Protein AF-0000000069438643 (afdb_homodimer)

InterPro domains:
  IPR001647 DNA-binding HTH domain, TetR-type [PF00440] (17-58)
  IPR001647 DNA-binding HTH domain, TetR-type [PS50977] (11-71)
  IPR009057 Homedomain-like superfamily [SSF46689] (9-78)
  IPR036271 Tetracyclin repressor-like, C-terminal domain superfamily [SSF48498] (126-191)

Sequence (394 aa):
MKLVKTTGPRGEVPEPIVAAVAQTLVRSGIQRFSLSAAADEAGVSRGTIYNWFGGKKEAIDVAVGFIAGAFIELFAGAVSAKTTLTDQVGEAAVRISDHRAWSDRLDPTLHVSNVLELVLEECGDDLMRRSVEFWVPQVEAAKHRGEIGGDVDATEAAEWIMRTLMSIEVLPAISVDLTDPNRVRRYFSRFILRGLAMKLVKTTGPRGEVPEPIVAAVAQTLVRSGIQRFSLSAAADEAGVSRGTIYNWFGGKKEAIDVAVGFIAGAFIELFAGAVSAKTTLTDQVGEAAVRISDHRAWSDRLDPTLHVSNVLELVLEECGDDLMRRSVEFWVPQVEAAKHRGEIGGDVDATEAAEWIMRTLMSIEVLPAISVDLTDPNRVRRYFSRFILRGLA

Solvent-accessible surface area (backbone atoms only — not comparable to full-atom values): 20087 Å² total; per-residue (Å²): 130,62,66,39,79,49,89,15,77,63,38,43,35,52,45,67,52,44,48,23,37,28,50,38,35,62,73,51,32,79,91,65,45,48,62,58,61,22,11,58,66,51,70,48,51,49,69,54,49,38,48,37,28,63,39,64,68,50,42,48,53,52,16,41,50,50,53,46,50,53,54,53,50,60,28,47,61,52,25,67,74,42,85,48,55,57,52,18,49,15,41,27,39,32,44,42,31,48,49,44,53,50,36,49,64,73,32,68,78,47,42,47,69,48,50,54,44,46,34,48,68,74,39,24,61,58,48,49,49,56,50,25,61,62,33,25,62,54,44,48,51,24,38,74,70,60,75,33,34,84,84,60,52,42,61,54,50,18,41,53,52,47,49,53,48,52,32,59,64,73,45,75,67,84,78,57,58,64,87,38,54,68,55,33,21,52,53,52,25,46,36,54,42,32,23,41,80,130,64,67,39,82,48,89,14,78,63,38,41,34,53,45,68,51,45,50,23,36,30,51,38,35,64,72,50,33,79,88,65,45,48,61,58,58,22,11,58,66,50,71,49,50,49,70,53,49,38,48,37,28,62,41,66,68,50,44,49,54,51,17,42,51,50,53,47,51,51,55,50,50,61,28,48,61,54,24,67,74,39,83,50,56,58,52,19,50,15,42,27,40,32,43,43,32,49,50,43,53,50,35,50,63,74,32,67,77,49,44,46,69,46,48,56,44,47,33,49,68,75,39,24,60,58,47,50,49,55,51,25,60,61,33,24,61,54,44,48,52,24,40,74,70,59,76,34,34,86,84,59,52,40,62,53,49,16,41,52,51,46,50,52,50,52,32,60,62,72,45,76,68,84,80,55,57,65,87,38,54,68,56,34,21,54,53,52,24,46,37,54,41,32,24,40,80

Radius of gyration: 22.55 Å; Cα contacts (8 Å, |Δi|>4): 580; chains: 2; bounding box: 64×56×45 Å

Structure (mmCIF, N/CA/C/O backbone):
data_AF-0000000069438643-model_v1
#
loop_
_entity.id
_entity.type
_entity.pdbx_description
1 polymer 'TetR-family transcriptional regulator'
#
loop_
_atom_site.group_PDB
_atom_site.id
_atom_site.type_symbol
_atom_site.label_atom_id
_atom_site.label_alt_id
_atom_site.label_comp_id
_atom_site.label_asym_id
_atom_site.label_entity_id
_atom_site.label_seq_id
_atom_site.pdbx_PDB_ins_code
_atom_site.Cartn_x
_atom_site.Cartn_y
_atom_site.Cartn_z
_atom_site.occupancy
_atom_site.B_iso_or_equiv
_atom_site.auth_seq_id
_atom_site.auth_comp_id
_atom_site.auth_asym_id
_atom_site.auth_atom_id
_atom_site.pdbx_PDB_model_num
ATOM 1 N N . MET A 1 1 ? 35.875 0.781 -4.148 1 68.38 1 MET A N 1
ATOM 2 C CA . MET A 1 1 ? 34.656 1.387 -3.609 1 68.38 1 MET A CA 1
ATOM 3 C C . MET A 1 1 ? 33.562 1.443 -4.668 1 68.38 1 MET A C 1
ATOM 5 O O . MET A 1 1 ? 33.812 1.78 -5.824 1 68.38 1 MET A O 1
ATOM 9 N N . LYS A 1 2 ? 32.469 0.982 -4.359 1 85.62 2 LYS A N 1
ATOM 10 C CA . LYS A 1 2 ? 31.375 0.982 -5.332 1 85.62 2 LYS A CA 1
ATOM 11 C C . LYS A 1 2 ? 30.875 2.398 -5.586 1 85.62 2 LYS A C 1
ATOM 13 O O . LYS A 1 2 ? 30.719 3.186 -4.652 1 85.62 2 LYS A O 1
ATOM 18 N N . LEU A 1 3 ? 30.922 2.822 -6.812 1 90.69 3 LEU A N 1
ATOM 19 C CA . LEU A 1 3 ? 30.438 4.141 -7.211 1 90.69 3 LEU A CA 1
ATOM 20 C C . LEU A 1 3 ? 29.031 4.055 -7.758 1 90.69 3 LEU A C 1
ATOM 22 O O . LEU A 1 3 ? 28.656 3.064 -8.398 1 90.69 3 LEU A O 1
ATOM 26 N N . VAL A 1 4 ? 28.266 5.137 -7.5 1 92.75 4 VAL A N 1
ATOM 27 C CA . VAL A 1 4 ? 26.891 5.234 -7.965 1 92.75 4 VAL A CA 1
ATOM 28 C C . VAL A 1 4 ? 26.766 6.359 -8.992 1 92.75 4 VAL A C 1
ATOM 30 O O . VAL A 1 4 ? 27.219 7.484 -8.742 1 92.75 4 VAL A O 1
ATOM 33 N N . LYS A 1 5 ? 26.297 6.039 -10.109 1 90 5 LYS A N 1
ATOM 34 C CA . LYS A 1 5 ? 26.125 7.059 -11.133 1 90 5 LYS A CA 1
ATOM 35 C C . LYS A 1 5 ? 25.094 8.102 -10.703 1 90 5 LYS A C 1
ATOM 37 O O . LYS A 1 5 ? 24.062 7.762 -10.133 1 90 5 LYS A O 1
ATOM 42 N N . THR A 1 6 ? 25.359 9.336 -10.93 1 90.25 6 THR A N 1
ATOM 43 C CA . THR A 1 6 ? 24.453 10.438 -10.617 1 90.25 6 THR A CA 1
ATOM 44 C C . THR A 1 6 ? 24.531 11.523 -11.688 1 90.25 6 THR A C 1
ATOM 46 O O . THR A 1 6 ? 25.328 11.422 -12.625 1 90.25 6 THR A O 1
ATOM 49 N N . THR A 1 7 ? 23.734 12.484 -11.617 1 87.44 7 THR A N 1
ATOM 50 C CA . THR A 1 7 ? 23.75 13.609 -12.547 1 87.44 7 THR A CA 1
ATOM 51 C C . THR A 1 7 ? 24.484 14.805 -11.953 1 87.44 7 THR A C 1
ATOM 53 O O . THR A 1 7 ? 24.391 15.914 -12.469 1 87.44 7 THR A O 1
ATOM 56 N N . GLY A 1 8 ? 25.094 14.586 -10.898 1 87.75 8 GLY A N 1
ATOM 57 C CA . GLY A 1 8 ? 25.844 15.664 -10.273 1 87.75 8 GLY A CA 1
ATOM 58 C C . GLY A 1 8 ? 27.094 16.031 -11.039 1 87.75 8 GLY A C 1
ATOM 59 O O . GLY A 1 8 ? 27.391 15.445 -12.086 1 87.75 8 GLY A O 1
ATOM 60 N N . PRO A 1 9 ? 27.812 17.031 -10.5 1 90.81 9 PRO A N 1
ATOM 61 C CA . PRO A 1 9 ? 28.984 17.578 -11.195 1 90.81 9 PRO A CA 1
ATOM 62 C C . PRO A 1 9 ? 30.031 16.516 -11.516 1 90.81 9 PRO A C 1
ATOM 64 O O . PRO A 1 9 ? 30.688 16.578 -12.562 1 90.81 9 PRO A O 1
ATOM 67 N N . ARG A 1 10 ? 30.172 15.477 -10.727 1 90.88 10 ARG A N 1
ATOM 68 C CA . ARG A 1 10 ? 31.188 14.453 -10.898 1 90.88 10 ARG A CA 1
ATOM 69 C C . ARG A 1 10 ? 30.656 13.258 -11.68 1 90.88 10 ARG A C 1
ATOM 71 O O . ARG A 1 10 ? 31.422 12.391 -12.102 1 90.88 10 ARG A O 1
ATOM 78 N N . GLY A 1 11 ? 29.469 13.156 -11.75 1 92.19 11 GLY A N 1
ATOM 79 C CA . GLY A 1 11 ? 28.828 12.094 -12.508 1 92.19 11 GLY A CA 1
ATOM 80 C C . GLY A 1 11 ? 28.734 10.789 -11.742 1 92.19 11 GLY A C 1
ATOM 81 O O . GLY A 1 11 ? 28.094 9.836 -12.195 1 92.19 11 GLY A O 1
ATOM 82 N N . GLU A 1 12 ? 29.516 10.719 -10.703 1 94.31 12 GLU A N 1
ATOM 83 C CA . GLU A 1 12 ? 29.5 9.539 -9.836 1 94.31 12 GLU A CA 1
ATOM 84 C C . GLU A 1 12 ? 29.781 9.914 -8.383 1 94.31 12 GLU A C 1
ATOM 86 O O . GLU A 1 12 ? 30.438 10.93 -8.117 1 94.31 12 GLU A O 1
ATOM 91 N N . VAL A 1 13 ? 29.219 9.078 -7.523 1 95.31 13 VAL A N 1
ATOM 92 C CA . VAL A 1 13 ? 29.359 9.32 -6.09 1 95.31 13 VAL A CA 1
ATOM 93 C C . VAL A 1 13 ? 29.688 8.016 -5.375 1 95.31 13 VAL A C 1
ATOM 95 O O . VAL A 1 13 ? 29.125 6.965 -5.699 1 95.31 13 VAL A O 1
ATOM 98 N N . PRO A 1 14 ? 30.656 8.133 -4.422 1 95.12 14 PRO A N 1
ATOM 99 C CA . PRO A 1 14 ? 30.922 6.922 -3.65 1 95.12 14 PRO A CA 1
ATOM 100 C C . PRO A 1 14 ? 29.703 6.418 -2.885 1 95.12 14 PRO A C 1
ATOM 102 O O . PRO A 1 14 ? 28.953 7.215 -2.314 1 95.12 14 PRO A O 1
ATOM 105 N N . GLU A 1 15 ? 29.531 5.105 -2.822 1 94.5 15 GLU A N 1
ATOM 106 C CA . GLU A 1 15 ? 28.359 4.473 -2.215 1 94.5 15 GLU A CA 1
ATOM 107 C C . GLU A 1 15 ? 28.203 4.875 -0.751 1 94.5 15 GLU A C 1
ATOM 109 O O . GLU A 1 15 ? 27.094 5.137 -0.283 1 94.5 15 GLU A O 1
ATOM 114 N N . PRO A 1 16 ? 29.312 5.035 0.043 1 94 16 PRO A N 1
ATOM 115 C CA . PRO A 1 16 ? 29.141 5.434 1.442 1 94 16 PRO A CA 1
ATOM 116 C C . PRO A 1 16 ? 28.531 6.824 1.587 1 94 16 PRO A C 1
ATOM 118 O O . PRO A 1 16 ? 27.812 7.09 2.553 1 94 16 PRO A O 1
ATOM 121 N N . ILE A 1 17 ? 28.812 7.66 0.679 1 96.06 17 ILE A N 1
ATOM 122 C CA . ILE A 1 17 ? 28.234 9 0.706 1 96.06 17 ILE A CA 1
ATOM 123 C C . ILE A 1 17 ? 26.75 8.93 0.402 1 96.06 17 ILE A C 1
ATOM 125 O O . ILE A 1 17 ? 25.938 9.57 1.072 1 96.06 17 ILE A O 1
ATOM 129 N N . VAL A 1 18 ? 26.422 8.125 -0.592 1 95.94 18 VAL A N 1
ATOM 130 C CA . VAL A 1 18 ? 25.016 7.918 -0.932 1 95.94 18 VAL A CA 1
ATOM 131 C C . VAL A 1 18 ? 24.281 7.336 0.269 1 95.94 18 VAL A C 1
ATOM 133 O O . VAL A 1 18 ? 23.156 7.766 0.585 1 95.94 18 VAL A O 1
ATOM 136 N N . ALA A 1 19 ? 24.922 6.422 0.929 1 94.12 19 ALA A N 1
ATOM 137 C CA . ALA A 1 19 ? 24.328 5.777 2.098 1 94.12 19 ALA A CA 1
ATOM 138 C C . ALA A 1 19 ? 24.062 6.789 3.209 1 94.12 19 ALA A C 1
ATOM 140 O O . ALA A 1 19 ? 23.016 6.75 3.857 1 94.12 19 ALA A O 1
ATOM 141 N N . ALA A 1 20 ? 24.953 7.66 3.426 1 94.44 20 ALA A N 1
ATOM 142 C CA . ALA A 1 20 ? 24.797 8.695 4.445 1 94.44 20 ALA A CA 1
ATOM 143 C C . ALA A 1 20 ? 23.625 9.625 4.102 1 94.44 20 ALA A C 1
ATOM 145 O O . ALA A 1 20 ? 22.859 10.008 4.98 1 94.44 20 ALA A O 1
ATOM 146 N N . VAL A 1 21 ? 23.578 10 2.838 1 94.94 21 VAL A N 1
ATOM 147 C CA . VAL A 1 21 ? 22.5 10.852 2.371 1 94.94 21 VAL A CA 1
ATOM 148 C C . VAL A 1 21 ? 21.156 10.125 2.551 1 94.94 21 VAL A C 1
ATOM 150 O O . VAL A 1 21 ? 20.188 10.711 3.039 1 94.94 21 VAL A O 1
ATOM 153 N N . ALA A 1 22 ? 21.125 8.867 2.227 1 90.81 22 ALA A N 1
ATOM 154 C CA . ALA A 1 22 ? 19.938 8.055 2.373 1 90.81 22 ALA A CA 1
ATOM 155 C C . ALA A 1 22 ? 19.516 7.949 3.836 1 90.81 22 ALA A C 1
ATOM 157 O O . ALA A 1 22 ? 18.328 8.07 4.16 1 90.81 22 ALA A O 1
ATOM 158 N N . GLN A 1 23 ? 20.484 7.77 4.668 1 88.81 23 GLN A N 1
ATOM 159 C CA . GLN A 1 23 ? 20.219 7.668 6.098 1 88.81 23 GLN A CA 1
ATOM 160 C C . GLN A 1 23 ? 19.625 8.969 6.641 1 88.81 23 GLN A C 1
ATOM 162 O O . GLN A 1 23 ? 18.688 8.945 7.445 1 88.81 23 GLN A O 1
ATOM 167 N N . THR A 1 24 ? 20.203 10.016 6.199 1 90.62 24 THR A N 1
ATOM 168 C CA . THR A 1 24 ? 19.703 11.32 6.605 1 90.62 24 THR A CA 1
ATOM 169 C C . THR A 1 24 ? 18.266 11.516 6.137 1 90.62 24 THR A C 1
ATOM 171 O O . THR A 1 24 ? 17.422 12.016 6.887 1 90.62 24 THR A O 1
ATOM 174 N N . LEU A 1 25 ? 18.047 11.172 4.887 1 88.25 25 LEU A N 1
ATOM 175 C CA . LEU A 1 25 ? 16.719 11.305 4.293 1 88.25 25 LEU A CA 1
ATOM 176 C C . LEU A 1 25 ? 15.703 10.477 5.059 1 88.25 25 LEU A C 1
ATOM 178 O O . LEU A 1 25 ? 14.594 10.945 5.336 1 88.25 25 LEU A O 1
ATOM 182 N N . VAL A 1 26 ? 16.031 9.281 5.418 1 81.31 26 VAL A N 1
ATOM 183 C CA . VAL A 1 26 ? 15.141 8.375 6.148 1 81.31 26 VAL A CA 1
ATOM 184 C C . VAL A 1 26 ? 14.82 8.961 7.52 1 81.31 26 VAL A C 1
ATOM 186 O O . VAL A 1 26 ? 13.688 8.875 7.992 1 81.31 26 VAL A O 1
ATOM 189 N N . ARG A 1 27 ? 15.75 9.594 8.086 1 81.19 27 ARG A N 1
ATOM 190 C CA . ARG A 1 27 ? 15.594 10.133 9.43 1 81.19 27 ARG A CA 1
ATOM 191 C C . ARG A 1 27 ? 14.773 11.422 9.414 1 81.19 27 ARG A C 1
ATOM 193 O O . ARG A 1 27 ? 13.891 11.609 10.258 1 81.19 27 ARG A O 1
ATOM 200 N N . SER A 1 28 ? 15.07 12.234 8.43 1 80.88 28 SER A N 1
ATOM 201 C CA . SER A 1 28 ? 14.5 13.578 8.484 1 80.88 28 SER A CA 1
ATOM 202 C C . SER A 1 28 ? 13.242 13.68 7.625 1 80.88 28 SER A C 1
ATOM 204 O O . SER A 1 28 ? 12.414 14.562 7.828 1 80.88 28 SER A O 1
ATOM 206 N N . GLY A 1 29 ? 13.18 12.805 6.617 1 77.31 29 GLY A N 1
ATOM 207 C CA . GLY A 1 29 ? 12.172 13.008 5.586 1 77.31 29 GLY A CA 1
ATOM 208 C C . GLY A 1 29 ? 12.57 14.039 4.551 1 77.31 29 GLY A C 1
ATOM 209 O O . GLY A 1 29 ? 13.594 14.711 4.703 1 77.31 29 GLY A O 1
ATOM 210 N N . ILE A 1 30 ? 11.711 14.25 3.535 1 79.38 30 ILE A N 1
ATOM 211 C CA . ILE A 1 30 ? 12.039 15.102 2.393 1 79.38 30 ILE A CA 1
ATOM 212 C C . ILE A 1 30 ? 11.977 16.562 2.805 1 79.38 30 ILE A C 1
ATOM 214 O O . ILE A 1 30 ? 12.844 17.359 2.428 1 79.38 30 ILE A O 1
ATOM 218 N N . GLN A 1 31 ? 10.977 16.922 3.586 1 75.19 31 GLN A N 1
ATOM 219 C CA . GLN A 1 31 ? 10.742 18.328 3.92 1 75.19 31 GLN A CA 1
ATOM 220 C C . GLN A 1 31 ? 11.867 18.875 4.785 1 75.19 31 GLN A C 1
ATOM 222 O O . GLN A 1 31 ? 12.273 20.031 4.609 1 75.19 31 GLN A O 1
ATOM 227 N N . ARG A 1 32 ? 12.43 18.094 5.645 1 85.06 32 ARG A N 1
ATOM 228 C CA . ARG A 1 32 ? 13.43 18.578 6.59 1 85.06 32 ARG A CA 1
ATOM 229 C C . ARG A 1 32 ? 14.836 18.172 6.156 1 85.06 32 ARG A C 1
ATOM 231 O O . ARG A 1 32 ? 15.82 18.5 6.828 1 85.06 32 ARG A O 1
ATOM 238 N N . PHE A 1 33 ? 14.859 17.484 5.066 1 90.19 33 PHE A N 1
ATOM 239 C CA . PHE A 1 33 ? 16.156 17.078 4.543 1 90.19 33 PHE A CA 1
ATOM 240 C C . PHE A 1 33 ? 17 18.297 4.184 1 90.19 33 PHE A C 1
ATOM 242 O O . PHE A 1 33 ? 16.5 19.266 3.629 1 90.19 33 PHE A O 1
ATOM 249 N N . SER A 1 34 ? 18.297 18.234 4.523 1 94.75 34 SER A N 1
ATOM 250 C CA . SER A 1 34 ? 19.219 19.281 4.113 1 94.75 34 SER A CA 1
ATOM 251 C C . SER A 1 34 ? 20.578 18.703 3.732 1 94.75 34 SER A C 1
ATOM 253 O O . SER A 1 34 ? 21.016 17.703 4.289 1 94.75 34 SER A O 1
ATOM 255 N N . LEU A 1 35 ? 21.188 19.391 2.857 1 95.12 35 LEU A N 1
ATOM 256 C CA . LEU A 1 35 ? 22.531 19 2.432 1 95.12 35 LEU A CA 1
ATOM 257 C C . LEU A 1 35 ? 23.531 19.109 3.58 1 95.12 35 LEU A C 1
ATOM 259 O O . LEU A 1 35 ? 24.453 18.312 3.684 1 95.12 35 LEU A O 1
ATOM 263 N N . SER A 1 36 ? 23.297 20.062 4.43 1 96.56 36 SER A N 1
ATOM 264 C CA . SER A 1 36 ? 24.172 20.25 5.574 1 96.56 36 SER A CA 1
ATOM 265 C C . SER A 1 36 ? 24.109 19.062 6.523 1 96.56 36 SER A C 1
ATOM 267 O O . SER A 1 36 ? 25.141 18.562 6.98 1 96.56 36 SER A O 1
ATOM 269 N N . ALA A 1 37 ? 22.938 18.609 6.801 1 96 37 ALA A N 1
ATOM 270 C CA . ALA A 1 37 ? 22.766 17.453 7.668 1 96 37 ALA A CA 1
ATOM 271 C C . ALA A 1 37 ? 23.375 16.203 7.039 1 96 37 ALA A C 1
ATOM 273 O O . ALA A 1 37 ? 23.984 15.375 7.734 1 96 37 ALA A O 1
ATOM 274 N N . ALA A 1 38 ? 23.156 16.031 5.789 1 96.56 38 ALA A N 1
ATOM 275 C CA . ALA A 1 38 ? 23.734 14.898 5.07 1 96.56 38 ALA A CA 1
ATOM 276 C C . ALA A 1 38 ? 25.266 14.953 5.113 1 96.56 38 ALA A C 1
ATOM 278 O O . ALA A 1 38 ? 25.922 13.914 5.258 1 96.56 38 ALA A O 1
ATOM 279 N N . ALA A 1 39 ? 25.844 16.125 4.949 1 97.12 39 ALA A N 1
ATOM 280 C CA . ALA A 1 39 ? 27.281 16.312 5.023 1 97.12 39 ALA A CA 1
ATOM 281 C C . ALA A 1 39 ? 27.828 15.8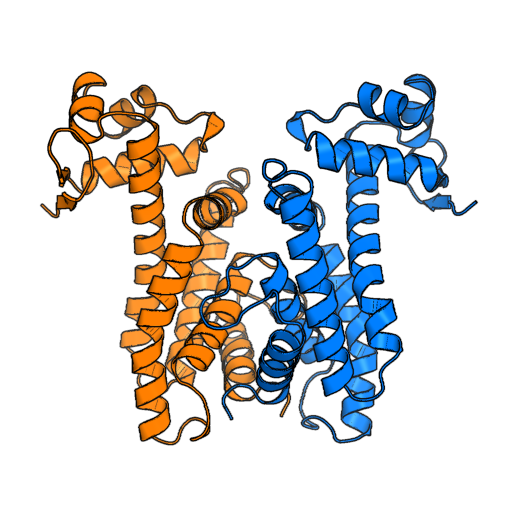98 6.391 1 97.12 39 ALA A C 1
ATOM 283 O O . ALA A 1 39 ? 28.828 15.18 6.484 1 97.12 39 ALA A O 1
ATOM 284 N N . ASP A 1 40 ? 27.109 16.312 7.398 1 97.19 40 ASP A N 1
ATOM 285 C CA . ASP A 1 40 ? 27.484 15.945 8.758 1 97.19 40 ASP A CA 1
ATOM 286 C C . ASP A 1 40 ? 27.484 14.43 8.945 1 97.19 40 ASP A C 1
ATOM 288 O O . ASP A 1 40 ? 28.422 13.867 9.508 1 97.19 40 ASP A O 1
ATOM 292 N N . GLU A 1 41 ? 26.484 13.781 8.453 1 95.62 41 GLU A N 1
ATOM 293 C CA . GLU A 1 41 ? 26.344 12.336 8.539 1 95.62 41 GLU A CA 1
ATOM 294 C C . GLU A 1 41 ? 27.484 11.633 7.805 1 95.62 41 GLU A C 1
ATOM 296 O O . GLU A 1 41 ? 27.984 10.594 8.258 1 95.62 41 GLU A O 1
ATOM 301 N N . ALA A 1 42 ? 27.875 12.211 6.719 1 96.12 42 ALA A N 1
ATOM 302 C CA . ALA A 1 42 ? 28.906 11.609 5.875 1 96.12 42 ALA A CA 1
ATOM 303 C C . ALA A 1 42 ? 30.297 11.969 6.375 1 96.12 42 ALA A C 1
ATOM 305 O O . ALA A 1 42 ? 31.297 11.406 5.914 1 96.12 42 ALA A O 1
ATOM 306 N N . GLY A 1 43 ? 30.359 12.953 7.234 1 97.06 43 GLY A N 1
ATOM 307 C CA . GLY A 1 43 ? 31.656 13.391 7.742 1 97.06 43 GLY A CA 1
ATOM 308 C C . GLY A 1 43 ? 32.438 14.211 6.738 1 97.06 43 GLY A C 1
ATOM 309 O O . GLY A 1 43 ? 33.656 14.094 6.656 1 97.06 43 GLY A O 1
ATOM 310 N N . VAL A 1 44 ? 31.781 14.906 5.93 1 96.69 44 VAL A N 1
ATOM 311 C CA . VAL A 1 44 ? 32.406 15.766 4.938 1 96.69 44 VAL A CA 1
ATOM 312 C C . VAL A 1 44 ? 31.828 17.172 5.023 1 96.69 44 VAL A C 1
ATOM 314 O O . VAL A 1 44 ? 30.906 17.422 5.805 1 96.69 44 VAL A O 1
ATOM 317 N N . SER A 1 45 ? 32.406 18.062 4.25 1 95.75 45 SER A N 1
ATOM 318 C CA . SER A 1 45 ? 31.891 19.422 4.246 1 95.75 45 SER A CA 1
ATOM 319 C C . SER A 1 45 ? 30.656 19.547 3.373 1 95.75 45 SER A C 1
ATOM 321 O O . SER A 1 45 ? 30.422 18.719 2.494 1 95.75 45 SER A O 1
ATOM 323 N N . ARG A 1 46 ? 29.859 20.531 3.607 1 94.62 46 ARG A N 1
ATOM 324 C CA . ARG A 1 46 ? 28.703 20.844 2.768 1 94.62 46 ARG A CA 1
ATOM 325 C C . ARG A 1 46 ? 29.125 21.062 1.318 1 94.62 46 ARG A C 1
ATOM 327 O O . ARG A 1 46 ? 28.438 20.625 0.393 1 94.62 46 ARG A O 1
ATOM 334 N N . GLY A 1 47 ? 30.25 21.734 1.132 1 94.62 47 GLY A N 1
ATOM 335 C CA . GLY A 1 47 ? 30.781 21.938 -0.208 1 94.62 47 GLY A CA 1
ATOM 336 C C . GLY A 1 47 ? 31.078 20.641 -0.93 1 94.62 47 GLY A C 1
ATOM 337 O O . GLY A 1 47 ? 30.812 20.5 -2.125 1 94.62 47 GLY A O 1
ATOM 338 N N . THR A 1 48 ? 31.531 19.688 -0.242 1 94.5 48 THR A N 1
ATOM 339 C CA . THR A 1 48 ? 31.844 18.375 -0.798 1 94.5 48 THR A CA 1
ATOM 340 C C . THR A 1 48 ? 30.578 17.672 -1.27 1 94.5 48 THR A C 1
ATOM 342 O O . THR A 1 48 ? 30.547 17.141 -2.381 1 94.5 48 THR A O 1
ATOM 345 N N . ILE A 1 49 ? 29.562 17.641 -0.465 1 94.94 49 ILE A N 1
ATOM 346 C CA . ILE A 1 49 ? 28.297 17 -0.818 1 94.94 49 ILE A CA 1
ATOM 347 C C . ILE A 1 49 ? 27.703 17.672 -2.049 1 94.94 49 ILE A C 1
ATOM 349 O O . ILE A 1 49 ? 27.203 17 -2.955 1 94.94 49 ILE A O 1
ATOM 353 N N . TYR A 1 50 ? 27.812 18.984 -2.068 1 92.56 50 TYR A N 1
ATOM 354 C CA . TYR A 1 50 ? 27.297 19.734 -3.211 1 92.56 50 TYR A CA 1
ATOM 355 C C . TYR A 1 50 ? 28.031 19.359 -4.484 1 92.56 50 TYR A C 1
ATOM 357 O O . TYR A 1 50 ? 27.438 19.234 -5.551 1 92.56 50 TYR A O 1
ATOM 365 N N . ASN A 1 51 ? 29.297 19.172 -4.34 1 94.31 51 ASN A N 1
ATOM 366 C CA . ASN A 1 51 ? 30.109 18.812 -5.496 1 94.31 51 ASN A CA 1
ATOM 367 C C . ASN A 1 51 ? 29.719 17.438 -6.035 1 94.31 51 ASN A C 1
ATOM 369 O O . ASN A 1 51 ? 29.828 17.172 -7.238 1 94.31 51 ASN A O 1
ATOM 373 N N . TRP A 1 52 ? 29.25 16.594 -5.176 1 94.94 52 TRP A N 1
ATOM 374 C CA . TRP A 1 52 ? 28.891 15.25 -5.586 1 94.94 52 TRP A CA 1
ATOM 375 C C . TRP A 1 52 ? 27.5 15.227 -6.199 1 94.94 52 TRP A C 1
ATOM 377 O O . TRP A 1 52 ? 27.266 14.562 -7.215 1 94.94 52 TRP A O 1
ATOM 387 N N . PHE A 1 53 ? 26.594 15.969 -5.664 1 96.62 53 PHE A N 1
ATOM 388 C CA . PHE A 1 53 ? 25.188 15.781 -6.047 1 96.62 53 PHE A CA 1
ATOM 389 C C . PHE A 1 53 ? 24.688 16.984 -6.824 1 96.62 53 PHE A C 1
ATOM 391 O O . PHE A 1 53 ? 23.672 16.906 -7.531 1 96.62 53 PHE A O 1
ATOM 398 N N . GLY A 1 54 ? 25.328 18.141 -6.695 1 94.19 54 GLY A N 1
ATOM 399 C CA . GLY A 1 54 ? 24.953 19.344 -7.426 1 94.19 54 GLY A CA 1
ATOM 400 C C . GLY A 1 54 ? 23.75 20.047 -6.82 1 94.19 54 GLY A C 1
ATOM 401 O O . GLY A 1 54 ? 23.344 21.109 -7.293 1 94.19 54 GLY A O 1
ATOM 402 N N . GLY A 1 55 ? 23.031 19.375 -5.797 1 94.81 55 GLY A N 1
ATOM 403 C CA . GLY A 1 55 ? 21.875 20.016 -5.18 1 94.81 55 GLY A CA 1
ATOM 404 C C . GLY A 1 55 ? 21 19.031 -4.426 1 94.81 55 GLY A C 1
ATOM 405 O O . GLY A 1 55 ? 21.203 17.828 -4.477 1 94.81 55 GLY A O 1
ATOM 406 N N . LYS A 1 56 ? 20.047 19.609 -3.729 1 93.88 56 LYS A N 1
ATOM 407 C CA . LYS A 1 56 ? 19.156 18.844 -2.857 1 93.88 56 LYS A CA 1
ATOM 408 C C . LYS A 1 56 ? 18.328 17.844 -3.658 1 93.88 56 LYS A C 1
ATOM 410 O O . LYS A 1 56 ? 18.203 16.688 -3.27 1 93.88 56 LYS A O 1
ATOM 415 N N . LYS A 1 57 ? 17.797 18.297 -4.758 1 92.19 57 LYS A N 1
ATOM 416 C CA . LYS A 1 57 ? 16.922 17.438 -5.547 1 92.19 57 LYS A CA 1
ATOM 417 C C . LYS A 1 57 ? 17.641 16.188 -6.023 1 92.19 57 LYS A C 1
ATOM 419 O O . LYS A 1 57 ? 17.141 15.078 -5.863 1 92.19 57 LYS A O 1
ATOM 424 N N . GLU A 1 58 ? 18.75 16.359 -6.559 1 93.75 58 GLU A N 1
ATOM 425 C CA . GLU A 1 58 ? 19.531 15.227 -7.047 1 93.75 58 GLU A CA 1
ATOM 426 C C . GLU A 1 58 ? 19.953 14.312 -5.902 1 93.75 58 GLU A C 1
ATOM 428 O O . GLU A 1 58 ? 19.953 13.086 -6.039 1 93.75 58 GLU A O 1
ATOM 433 N N . ALA A 1 59 ? 20.344 14.938 -4.805 1 95.5 59 ALA A N 1
ATOM 434 C CA . ALA A 1 59 ? 20.734 14.141 -3.641 1 95.5 59 ALA A CA 1
ATOM 435 C C . ALA A 1 59 ? 19.578 13.25 -3.178 1 95.5 59 ALA A C 1
ATOM 437 O O . ALA A 1 59 ? 19.781 12.062 -2.904 1 95.5 59 ALA A O 1
ATOM 438 N N . ILE A 1 60 ? 18.422 13.773 -3.189 1 91.81 60 ILE A N 1
ATOM 439 C CA . ILE A 1 60 ? 17.25 13.039 -2.76 1 91.81 60 ILE A CA 1
ATOM 440 C C . ILE A 1 60 ? 16.938 11.93 -3.764 1 91.81 60 ILE A C 1
ATOM 442 O O . ILE A 1 60 ? 16.688 10.789 -3.377 1 91.81 60 ILE A O 1
ATOM 446 N N . ASP A 1 61 ? 17 12.234 -5 1 90.62 61 ASP A N 1
ATOM 447 C CA . ASP A 1 61 ? 16.719 11.258 -6.043 1 90.62 61 ASP A CA 1
ATOM 448 C C . ASP A 1 61 ? 17.656 10.062 -5.953 1 90.62 61 ASP A C 1
ATOM 450 O O . ASP A 1 61 ? 17.219 8.914 -6 1 90.62 61 ASP A O 1
ATOM 454 N N . VAL A 1 62 ? 18.828 10.359 -5.77 1 93.19 62 VAL A N 1
ATOM 455 C CA . VAL A 1 62 ? 19.828 9.312 -5.691 1 93.19 62 VAL A CA 1
ATOM 456 C C . VAL A 1 62 ? 19.641 8.492 -4.418 1 93.19 62 VAL A C 1
ATOM 458 O O . VAL A 1 62 ? 19.75 7.262 -4.441 1 93.19 62 VAL A O 1
ATOM 461 N N . ALA A 1 63 ? 19.359 9.148 -3.35 1 92.5 63 ALA A N 1
ATOM 462 C CA . ALA A 1 63 ? 19.141 8.469 -2.076 1 92.5 63 ALA A CA 1
ATOM 463 C C . ALA A 1 63 ? 17.938 7.547 -2.146 1 92.5 63 ALA A C 1
ATOM 465 O O . ALA A 1 63 ? 17.984 6.41 -1.672 1 92.5 63 ALA A O 1
ATOM 466 N N . VAL A 1 64 ? 16.938 7.992 -2.742 1 90.12 64 VAL A N 1
ATOM 467 C CA . VAL A 1 64 ? 15.719 7.195 -2.867 1 90.12 64 VAL A CA 1
ATOM 468 C C . VAL A 1 64 ? 16 5.961 -3.721 1 90.12 64 VAL A C 1
ATOM 470 O O . VAL A 1 64 ? 15.555 4.859 -3.389 1 90.12 64 VAL A O 1
ATOM 473 N N . GLY A 1 65 ? 16.672 6.164 -4.766 1 89.25 65 GLY A N 1
ATOM 474 C CA . GLY A 1 65 ? 17.078 5.035 -5.586 1 89.25 65 GLY A CA 1
ATOM 475 C C . GLY A 1 65 ? 17.906 4.016 -4.832 1 89.25 65 GLY A C 1
ATOM 476 O O . GLY A 1 65 ? 17.719 2.809 -4.996 1 89.25 65 GLY A O 1
ATOM 477 N N . PHE A 1 66 ? 18.781 4.539 -4.047 1 89.44 66 PHE A N 1
ATOM 478 C CA . PHE A 1 66 ? 19.625 3.682 -3.221 1 89.44 66 PHE A CA 1
ATOM 479 C C . PHE A 1 66 ? 18.781 2.877 -2.238 1 89.44 66 PHE A C 1
ATOM 481 O O . PHE A 1 66 ? 18.984 1.674 -2.072 1 89.44 66 PHE A O 1
ATOM 488 N N . ILE A 1 67 ? 17.844 3.488 -1.632 1 87.31 67 ILE A N 1
ATOM 489 C CA . ILE A 1 67 ? 16.969 2.836 -0.668 1 87.31 67 ILE A CA 1
ATOM 490 C C . ILE A 1 67 ? 16.141 1.769 -1.372 1 87.31 67 ILE A C 1
ATOM 492 O O . ILE A 1 67 ? 15.992 0.652 -0.868 1 87.31 67 ILE A O 1
ATOM 496 N N . ALA A 1 68 ? 15.641 2.1 -2.521 1 87.94 68 ALA A N 1
ATOM 497 C CA . ALA A 1 68 ? 14.867 1.151 -3.32 1 87.94 68 ALA A CA 1
ATOM 498 C C . ALA A 1 68 ? 15.703 -0.072 -3.68 1 87.94 68 ALA A C 1
ATOM 500 O O . ALA A 1 68 ? 15.234 -1.207 -3.58 1 87.94 68 ALA A O 1
ATOM 501 N N . GLY A 1 69 ? 16.891 0.206 -4.113 1 88.44 69 GLY A N 1
ATOM 502 C CA . GLY A 1 69 ? 17.797 -0.883 -4.453 1 88.44 69 GLY A CA 1
ATOM 503 C C . GLY A 1 69 ? 18.094 -1.794 -3.277 1 88.44 69 GLY A C 1
ATOM 504 O O . GLY A 1 69 ? 18.141 -3.018 -3.428 1 88.44 69 GLY A O 1
ATOM 505 N N . ALA A 1 70 ? 18.312 -1.193 -2.133 1 85.94 70 ALA A N 1
ATOM 506 C CA . ALA A 1 70 ? 18.578 -1.967 -0.922 1 85.94 70 ALA A CA 1
ATOM 507 C C . ALA A 1 70 ? 17.375 -2.84 -0.559 1 85.94 70 ALA A C 1
ATOM 509 O O . ALA A 1 70 ? 17.547 -3.969 -0.093 1 85.94 70 ALA A O 1
ATOM 510 N N . PHE A 1 71 ? 16.25 -2.393 -0.761 1 85.06 71 PHE A N 1
ATOM 511 C CA . PHE A 1 71 ? 15.023 -3.143 -0.513 1 85.06 71 PHE A CA 1
ATOM 512 C C . PHE A 1 71 ? 14.945 -4.363 -1.42 1 85.06 71 PHE A C 1
ATOM 514 O O . PHE A 1 71 ? 14.602 -5.461 -0.967 1 85.06 71 PHE A O 1
ATOM 521 N N . ILE A 1 72 ? 15.227 -4.145 -2.66 1 89.75 72 ILE A N 1
ATOM 522 C CA . ILE A 1 72 ? 15.172 -5.234 -3.629 1 89.75 72 ILE A CA 1
ATOM 523 C C . ILE A 1 72 ? 16.203 -6.293 -3.273 1 89.75 72 ILE A C 1
ATOM 525 O O . ILE A 1 72 ? 15.93 -7.492 -3.332 1 89.75 72 ILE A O 1
ATOM 529 N N . GLU A 1 73 ? 17.359 -5.863 -2.852 1 88.94 73 GLU A N 1
ATOM 530 C CA . GLU A 1 73 ? 18.422 -6.797 -2.498 1 88.94 73 GLU A CA 1
ATOM 531 C C . GLU A 1 73 ? 18.047 -7.633 -1.28 1 88.94 73 GLU A C 1
ATOM 533 O O . GLU A 1 73 ? 18.453 -8.789 -1.163 1 88.94 73 GLU A O 1
ATOM 538 N N . LEU A 1 74 ? 17.281 -7.062 -0.421 1 84.06 74 LEU A N 1
ATOM 539 C CA . LEU A 1 74 ? 16.844 -7.723 0.804 1 84.06 74 LEU A CA 1
ATOM 540 C C . LEU A 1 74 ? 16.188 -9.062 0.495 1 84.06 74 LEU A C 1
ATOM 542 O O . LEU A 1 74 ? 16.5 -10.07 1.136 1 84.06 74 LEU A O 1
ATOM 546 N N . PHE A 1 75 ? 15.305 -9.023 -0.56 1 88.56 75 PHE A N 1
ATOM 547 C CA . PHE A 1 75 ? 14.609 -10.289 -0.794 1 88.56 75 PHE A CA 1
ATOM 548 C C . PHE A 1 75 ? 15.25 -11.055 -1.946 1 88.56 75 PHE A C 1
ATOM 550 O O . PHE A 1 75 ? 15.07 -12.266 -2.07 1 88.56 75 PHE A O 1
ATOM 557 N N . ALA A 1 76 ? 16.031 -10.422 -2.787 1 92 76 ALA A N 1
ATOM 558 C CA . ALA A 1 76 ? 16.656 -11.094 -3.928 1 92 76 ALA A CA 1
ATOM 559 C C . ALA A 1 76 ? 17.594 -12.203 -3.469 1 92 76 ALA A C 1
ATOM 561 O O . ALA A 1 76 ? 17.609 -13.297 -4.043 1 92 76 ALA A O 1
ATOM 562 N N . GLY A 1 77 ? 18.359 -11.891 -2.465 1 90.25 77 GLY A N 1
ATOM 563 C CA . GLY A 1 77 ? 19.266 -12.898 -1.946 1 90.25 77 GLY A CA 1
ATOM 564 C C . GLY A 1 77 ? 18.562 -14.133 -1.418 1 90.25 77 GLY A C 1
ATOM 565 O O . GLY A 1 77 ? 18.984 -15.258 -1.686 1 90.25 77 GLY A O 1
ATOM 566 N N . ALA A 1 78 ? 17.5 -13.938 -0.718 1 90.38 78 ALA A N 1
ATOM 567 C CA . ALA A 1 78 ? 16.734 -15.031 -0.136 1 90.38 78 ALA A CA 1
ATOM 568 C C . ALA A 1 78 ? 16.031 -15.844 -1.221 1 90.38 78 ALA A C 1
ATOM 570 O O . ALA A 1 78 ? 15.938 -17.078 -1.126 1 90.38 78 ALA A O 1
ATOM 571 N N . VAL A 1 79 ? 15.555 -15.203 -2.238 1 94.69 79 VAL A N 1
ATOM 572 C CA . VAL A 1 79 ? 14.836 -15.836 -3.34 1 94.69 79 VAL A CA 1
ATOM 573 C C . VAL A 1 79 ? 15.789 -16.703 -4.148 1 94.69 79 VAL A C 1
ATOM 575 O O . VAL A 1 79 ? 15.453 -17.844 -4.504 1 94.69 79 VAL A O 1
ATOM 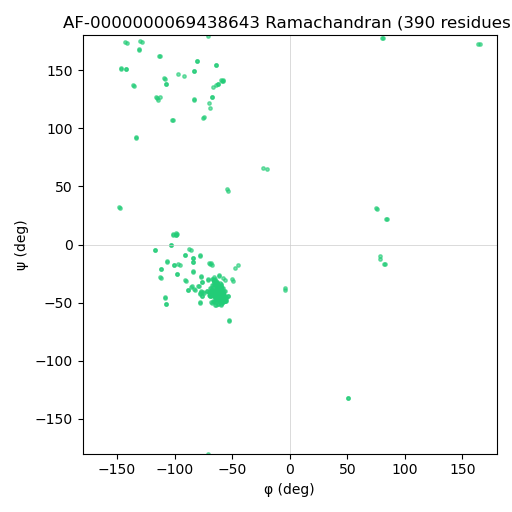578 N N . SER A 1 80 ? 16.953 -16.203 -4.34 1 91.94 80 SER A N 1
ATOM 579 C CA . SER A 1 80 ? 17.922 -16.875 -5.188 1 91.94 80 SER A CA 1
ATOM 580 C C . SER A 1 80 ? 18.406 -18.172 -4.547 1 91.94 80 SER A C 1
ATOM 582 O O . SER A 1 80 ? 18.906 -19.062 -5.234 1 91.94 80 SER A O 1
ATOM 584 N N . ALA A 1 81 ? 18.188 -18.344 -3.324 1 93.12 81 ALA A N 1
ATOM 585 C CA . ALA A 1 81 ? 18.656 -19.516 -2.598 1 93.12 81 ALA A CA 1
ATOM 586 C C . ALA A 1 81 ? 17.625 -20.656 -2.693 1 93.12 81 ALA A C 1
ATOM 588 O O . ALA A 1 81 ? 17.875 -21.75 -2.201 1 93.12 81 ALA A O 1
ATOM 589 N N . LYS A 1 82 ? 16.547 -20.406 -3.283 1 95.75 82 LYS A N 1
ATOM 590 C CA . LYS A 1 82 ? 15.484 -21.391 -3.393 1 95.75 82 LYS A CA 1
ATOM 591 C C . LYS A 1 82 ? 15.281 -21.828 -4.84 1 95.75 82 LYS A C 1
ATOM 593 O O . LYS A 1 82 ? 15.656 -21.109 -5.77 1 95.75 82 LYS A O 1
ATOM 598 N N . THR A 1 83 ? 14.625 -22.938 -4.988 1 93.69 83 THR A N 1
ATOM 599 C CA . THR A 1 83 ? 14.477 -23.5 -6.324 1 93.69 83 THR A CA 1
ATOM 600 C C . THR A 1 83 ? 13.047 -23.328 -6.828 1 93.69 83 THR A C 1
ATOM 602 O O . THR A 1 83 ? 12.828 -22.781 -7.914 1 93.69 83 THR A O 1
ATOM 605 N N . THR A 1 84 ? 12.094 -23.734 -6.02 1 96.62 84 THR A N 1
ATOM 606 C CA . THR A 1 84 ? 10.711 -23.672 -6.48 1 96.62 84 THR A CA 1
ATOM 607 C C . THR A 1 84 ? 10.125 -22.281 -6.289 1 96.62 84 THR A C 1
ATOM 609 O O . THR A 1 84 ? 10.508 -21.562 -5.363 1 96.62 84 THR A O 1
ATOM 612 N N . LEU A 1 85 ? 9.258 -21.953 -7.141 1 97.38 85 LEU A N 1
ATOM 613 C CA . LEU A 1 85 ? 8.625 -20.641 -7.043 1 97.38 85 LEU A CA 1
ATOM 614 C C . LEU A 1 85 ? 7.902 -20.484 -5.711 1 97.38 85 LEU A C 1
ATOM 616 O O . LEU A 1 85 ? 7.91 -19.391 -5.121 1 97.38 85 LEU A O 1
ATOM 620 N N . THR A 1 86 ? 7.281 -21.578 -5.258 1 96.88 86 THR A N 1
ATOM 621 C CA . THR A 1 86 ? 6.598 -21.562 -3.973 1 96.88 86 THR A CA 1
ATOM 622 C C . THR A 1 86 ? 7.559 -21.188 -2.85 1 96.88 86 THR A C 1
ATOM 624 O O . THR A 1 86 ? 7.254 -20.328 -2.023 1 96.88 86 THR A O 1
ATOM 627 N N . ASP A 1 87 ? 8.727 -21.734 -2.877 1 97.31 87 ASP A N 1
ATOM 628 C CA . ASP A 1 87 ? 9.727 -21.438 -1.854 1 97.31 87 ASP A CA 1
ATOM 629 C C . ASP A 1 87 ? 10.281 -20.031 -2.027 1 97.31 87 ASP A C 1
ATOM 631 O O . ASP A 1 87 ? 10.555 -19.328 -1.042 1 97.31 87 ASP A O 1
ATOM 635 N N . GLN A 1 88 ? 10.492 -19.641 -3.221 1 97.94 88 GLN A N 1
ATOM 636 C CA . GLN A 1 88 ? 11 -18.312 -3.516 1 97.94 88 GLN A CA 1
ATOM 637 C C . GLN A 1 88 ? 10.062 -17.234 -2.994 1 97.94 88 GLN A C 1
ATOM 639 O O . GLN A 1 88 ? 10.484 -16.312 -2.283 1 97.94 88 GLN A O 1
ATOM 644 N N . VAL A 1 89 ? 8.789 -17.344 -3.277 1 97.75 89 VAL A N 1
ATOM 645 C CA . VAL A 1 89 ? 7.801 -16.359 -2.857 1 97.75 89 VAL A CA 1
ATOM 646 C C . VAL A 1 89 ? 7.66 -16.375 -1.337 1 97.75 89 VAL A C 1
ATOM 648 O O . VAL A 1 89 ? 7.531 -15.328 -0.703 1 97.75 89 VAL A O 1
ATOM 651 N N . GLY A 1 90 ? 7.648 -17.562 -0.786 1 97.75 90 GLY A N 1
ATOM 652 C CA . GLY A 1 90 ? 7.57 -17.688 0.662 1 97.75 90 GLY A CA 1
ATOM 653 C C . GLY A 1 90 ? 8.719 -17 1.379 1 97.75 90 GLY A C 1
ATOM 654 O O . GLY A 1 90 ? 8.5 -16.266 2.354 1 97.75 90 GLY A O 1
ATOM 655 N N . GLU A 1 91 ? 9.906 -17.203 0.896 1 97.5 91 GLU A N 1
ATOM 656 C CA . GLU A 1 91 ? 11.078 -16.594 1.513 1 97.5 91 GLU A CA 1
ATOM 657 C C . GLU A 1 91 ? 11.062 -15.078 1.353 1 97.5 91 GLU A C 1
ATOM 659 O O . GLU A 1 91 ? 11.438 -14.344 2.273 1 97.5 91 GLU A O 1
ATOM 664 N N . ALA A 1 92 ? 10.711 -14.664 0.199 1 97.12 92 ALA A N 1
ATOM 665 C CA . ALA A 1 92 ? 10.594 -13.227 -0.022 1 97.12 92 ALA A CA 1
ATOM 666 C C . ALA A 1 92 ? 9.586 -12.602 0.941 1 97.12 92 ALA A C 1
ATOM 668 O O . ALA A 1 92 ? 9.828 -11.539 1.504 1 97.12 92 ALA A O 1
ATOM 669 N N . ALA A 1 93 ? 8.461 -13.273 1.152 1 97.31 93 ALA A N 1
ATOM 670 C CA . ALA A 1 93 ? 7.422 -12.781 2.059 1 97.31 93 ALA A CA 1
ATOM 671 C C . ALA A 1 93 ? 7.957 -12.656 3.482 1 97.31 93 ALA A C 1
ATOM 673 O O . ALA A 1 93 ? 7.699 -11.656 4.16 1 97.31 93 ALA A O 1
ATOM 674 N N . VAL A 1 94 ? 8.695 -13.578 3.912 1 96.81 94 VAL A N 1
ATOM 675 C CA . VAL A 1 94 ? 9.266 -13.562 5.254 1 96.81 94 VAL A CA 1
ATOM 676 C C . VAL A 1 94 ? 10.258 -12.406 5.383 1 96.81 94 VAL A C 1
ATOM 678 O O . VAL A 1 94 ? 10.234 -11.672 6.375 1 96.81 94 VAL A O 1
ATOM 681 N N . ARG A 1 95 ? 11.078 -12.242 4.406 1 95.06 95 ARG A N 1
ATOM 682 C CA . ARG A 1 95 ? 12.07 -11.172 4.457 1 95.06 95 ARG A CA 1
ATOM 683 C C . ARG A 1 95 ? 11.398 -9.805 4.523 1 95.06 95 ARG A C 1
ATOM 685 O O . ARG A 1 95 ? 11.844 -8.922 5.27 1 95.06 95 ARG A O 1
ATOM 692 N N . ILE A 1 96 ? 10.383 -9.641 3.781 1 92.75 96 ILE A N 1
ATOM 693 C CA . ILE A 1 96 ? 9.68 -8.359 3.764 1 92.75 96 ILE A CA 1
ATOM 694 C C . ILE A 1 96 ? 8.953 -8.156 5.094 1 92.75 96 ILE A C 1
ATOM 696 O O . ILE A 1 96 ? 8.93 -7.043 5.629 1 92.75 96 ILE A O 1
ATOM 700 N N . SER A 1 97 ? 8.359 -9.188 5.598 1 93.5 97 SER A N 1
ATOM 701 C CA . SER A 1 97 ? 7.723 -9.086 6.906 1 93.5 97 SER A CA 1
ATOM 702 C C . SER A 1 97 ? 8.734 -8.695 7.98 1 93.5 97 SER A C 1
ATOM 704 O O . SER A 1 97 ? 8.438 -7.867 8.844 1 93.5 97 SER A O 1
ATOM 706 N N . ASP A 1 98 ? 9.906 -9.305 7.902 1 90.38 98 ASP A N 1
ATOM 707 C CA . ASP A 1 98 ? 10.977 -8.961 8.836 1 90.38 98 ASP A CA 1
ATOM 708 C C . ASP A 1 98 ? 11.375 -7.496 8.695 1 90.38 98 ASP A C 1
ATOM 710 O O . ASP A 1 98 ? 11.609 -6.816 9.695 1 90.38 98 ASP A O 1
ATOM 714 N N . HIS A 1 99 ? 11.508 -7.113 7.504 1 87.06 99 HIS A N 1
ATOM 715 C CA . HIS A 1 99 ? 11.867 -5.727 7.242 1 87.06 99 HIS A CA 1
ATOM 716 C C . HIS A 1 99 ? 10.836 -4.77 7.832 1 87.06 99 HIS A C 1
ATOM 718 O O . HIS A 1 99 ? 11.195 -3.758 8.438 1 87.06 99 HIS A O 1
ATOM 724 N N . ARG A 1 100 ? 9.586 -5.07 7.578 1 85.94 100 ARG A N 1
ATOM 725 C CA . ARG A 1 100 ? 8.5 -4.266 8.125 1 85.94 100 ARG A CA 1
ATOM 726 C C . ARG A 1 100 ? 8.578 -4.199 9.648 1 85.94 100 ARG A C 1
ATOM 728 O O . ARG A 1 100 ? 8.438 -3.125 10.234 1 85.94 100 ARG A O 1
ATOM 735 N N . ALA A 1 101 ? 8.805 -5.305 10.281 1 83.62 101 ALA A N 1
ATOM 736 C CA . ALA A 1 101 ? 8.891 -5.375 11.734 1 83.62 101 ALA A CA 1
ATOM 737 C C . ALA A 1 101 ? 10.07 -4.562 12.258 1 83.62 101 ALA A C 1
ATOM 739 O O . ALA A 1 101 ? 9.969 -3.898 13.289 1 83.62 101 ALA A O 1
ATOM 740 N N . TRP A 1 102 ? 11.141 -4.734 11.586 1 76.5 102 TRP A N 1
ATOM 741 C CA . TRP A 1 102 ? 12.344 -3.996 11.961 1 76.5 102 TRP A CA 1
ATOM 742 C C . TRP A 1 102 ? 12.102 -2.492 11.875 1 76.5 102 TRP A C 1
ATOM 744 O O . TRP A 1 102 ? 12.484 -1.745 12.781 1 76.5 102 TRP A O 1
ATOM 754 N N . SER A 1 103 ? 11.523 -2.043 10.844 1 72.25 103 SER A N 1
ATOM 755 C CA . SER A 1 103 ? 11.227 -0.63 10.641 1 72.25 103 SER A CA 1
ATOM 756 C C . SER A 1 103 ? 10.312 -0.093 11.734 1 72.25 103 SER A C 1
ATOM 758 O O . SER A 1 103 ? 10.5 1.026 12.211 1 72.25 103 SER A O 1
ATOM 760 N N . ASP A 1 104 ? 9.422 -0.856 12.094 1 69.12 104 ASP A N 1
ATOM 761 C CA . ASP A 1 104 ? 8.477 -0.471 13.141 1 69.12 104 ASP A CA 1
ATOM 762 C C . ASP A 1 104 ? 9.18 -0.309 14.484 1 69.12 104 ASP A C 1
ATOM 764 O O . ASP A 1 104 ? 8.805 0.545 15.289 1 69.12 104 ASP A O 1
ATOM 768 N N . ARG A 1 105 ? 10.195 -1.089 14.664 1 65.56 105 ARG A N 1
ATOM 769 C CA . ARG A 1 105 ? 10.914 -1.072 15.93 1 65.56 105 ARG A CA 1
ATOM 770 C C . ARG A 1 105 ? 11.852 0.127 16.016 1 65.56 105 ARG A C 1
ATOM 772 O O . ARG A 1 105 ? 12.086 0.67 17.094 1 65.56 105 ARG A O 1
ATOM 779 N N . LEU A 1 106 ? 12.656 0.386 15.047 1 62.91 106 LEU A N 1
ATOM 780 C CA . LEU A 1 106 ? 13.641 1.46 15.07 1 62.91 106 LEU A CA 1
ATOM 781 C C . LEU A 1 106 ? 12.984 2.793 15.422 1 62.91 106 LEU A C 1
ATOM 783 O O . LEU A 1 106 ? 13.492 3.537 16.266 1 62.91 106 LEU A O 1
ATOM 787 N N . ASP A 1 107 ? 12.234 3.377 14.828 1 54.03 107 ASP A N 1
ATOM 788 C CA . ASP A 1 107 ? 11.547 4.621 15.156 1 54.03 107 ASP A CA 1
ATOM 789 C C . ASP A 1 107 ? 10.055 4.52 14.867 1 54.03 107 ASP A C 1
ATOM 791 O O . ASP A 1 107 ? 9.633 4.625 13.719 1 54.03 107 ASP A O 1
ATOM 795 N N . PRO A 1 108 ? 9.477 4.098 16.062 1 50.5 108 PRO A N 1
ATOM 796 C CA . PRO A 1 108 ? 8.023 3.99 15.891 1 50.5 108 PRO A CA 1
ATOM 797 C C . PRO A 1 108 ? 7.41 5.242 15.266 1 50.5 108 PRO A C 1
ATOM 799 O O . PRO A 1 108 ? 6.324 5.176 14.688 1 50.5 108 PRO A O 1
ATOM 802 N N . THR A 1 109 ? 8.156 6.273 15.633 1 46.66 109 THR A N 1
ATOM 803 C CA . THR A 1 109 ? 7.688 7.543 15.086 1 46.66 109 THR A CA 1
ATOM 804 C C . THR A 1 109 ? 8.078 7.684 13.617 1 46.66 109 THR A C 1
ATOM 806 O O . THR A 1 109 ? 7.582 8.562 12.922 1 46.66 109 THR A O 1
ATOM 809 N N . LEU A 1 110 ? 9.266 7.242 13.391 1 47.38 110 LEU A N 1
ATOM 810 C CA . LEU A 1 110 ? 9.727 7.203 12.008 1 47.38 110 LEU A CA 1
ATOM 811 C C . LEU A 1 110 ? 8.758 6.414 11.133 1 47.38 110 LEU A C 1
ATOM 813 O O . LEU A 1 110 ? 8.648 5.195 11.266 1 47.38 110 LEU A O 1
ATOM 817 N N . HIS A 1 111 ? 7.645 6.684 11.258 1 43.53 111 HIS A N 1
ATOM 818 C CA . HIS A 1 111 ? 6.66 5.926 10.492 1 43.53 111 HIS A CA 1
ATOM 819 C C . HIS A 1 111 ? 7.289 5.293 9.258 1 43.53 111 HIS A C 1
ATOM 821 O O . HIS A 1 111 ? 7.746 6.004 8.359 1 43.53 111 HIS A O 1
ATOM 827 N N . VAL A 1 112 ? 8.242 4.301 9.312 1 43.97 112 VAL A N 1
ATOM 828 C CA . VAL A 1 112 ? 8.594 3.408 8.211 1 43.97 112 VAL A CA 1
ATOM 829 C C . VAL A 1 112 ? 7.672 3.666 7.023 1 43.97 112 VAL A C 1
ATOM 831 O O . VAL A 1 112 ? 8.086 3.518 5.867 1 43.97 112 VAL A O 1
ATOM 834 N N . SER A 1 113 ? 6.344 3.945 7.383 1 49.19 113 SER A N 1
ATOM 835 C CA . SER A 1 113 ? 5.324 4.402 6.441 1 49.19 113 SER A CA 1
ATOM 836 C C . SER A 1 113 ? 5.844 5.539 5.57 1 49.19 113 SER A C 1
ATOM 838 O O . SER A 1 113 ? 5.508 5.625 4.387 1 49.19 113 SER A O 1
ATOM 840 N N . ASN A 1 114 ? 7.023 6.199 6.191 1 56.66 114 ASN A N 1
ATOM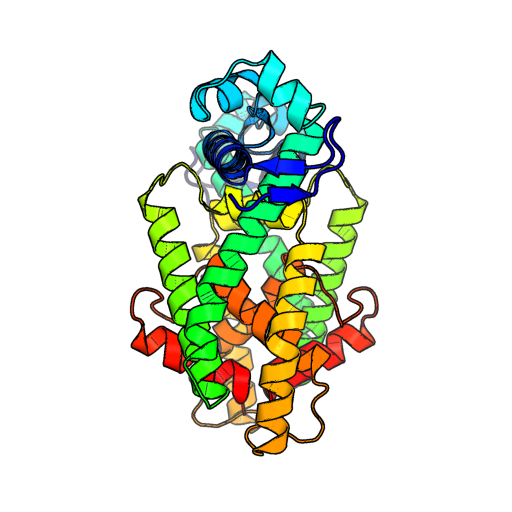 841 C CA . ASN A 1 114 ? 7.48 7.383 5.469 1 56.66 114 ASN A CA 1
ATOM 842 C C . ASN A 1 114 ? 8.484 7.023 4.383 1 56.66 114 ASN A C 1
ATOM 844 O O . ASN A 1 114 ? 8.406 7.527 3.262 1 56.66 114 ASN A O 1
ATOM 848 N N . VAL A 1 115 ? 9.336 6.012 4.844 1 61.69 115 VAL A N 1
ATOM 849 C CA . VAL A 1 115 ? 10.359 5.715 3.848 1 61.69 115 VAL A CA 1
ATOM 850 C C . VAL A 1 115 ? 9.719 5.059 2.627 1 61.69 115 VAL A C 1
ATOM 852 O O . VAL A 1 115 ? 9.984 5.449 1.49 1 61.69 115 VAL A O 1
ATOM 855 N N . LEU A 1 116 ? 8.953 4.102 2.904 1 66.5 116 LEU A N 1
ATOM 856 C CA . LEU A 1 116 ? 8.305 3.42 1.791 1 66.5 116 LEU A CA 1
ATOM 857 C C . LEU A 1 116 ? 7.348 4.359 1.063 1 66.5 116 LEU A C 1
ATOM 859 O O . LEU A 1 116 ? 7.246 4.32 -0.165 1 66.5 116 LEU A O 1
ATOM 863 N N . GLU A 1 117 ? 6.832 5.156 1.876 1 68.12 117 GLU A N 1
ATOM 864 C CA . GLU A 1 117 ? 6.004 6.184 1.249 1 68.12 117 GLU A CA 1
ATOM 865 C C . GLU A 1 117 ? 6.832 7.078 0.332 1 68.12 117 GLU A C 1
ATOM 867 O O . GLU A 1 117 ? 6.41 7.395 -0.782 1 68.12 117 GLU A O 1
ATOM 872 N N . LEU A 1 118 ? 7.965 7.406 0.889 1 70.25 118 LEU A N 1
ATOM 873 C CA . LEU A 1 118 ? 8.867 8.258 0.125 1 70.25 118 LEU A CA 1
ATOM 874 C C . LEU A 1 118 ? 9.336 7.551 -1.145 1 70.25 118 LEU A C 1
ATOM 876 O O . LEU A 1 118 ? 9.328 8.141 -2.227 1 70.25 118 LEU A O 1
ATOM 880 N N . VAL A 1 119 ? 9.633 6.324 -1.004 1 79.06 119 VAL A N 1
ATOM 881 C CA . VAL A 1 119 ? 10.125 5.551 -2.137 1 79.06 119 VAL A CA 1
ATOM 882 C C . VAL A 1 119 ? 9.016 5.371 -3.168 1 79.06 119 VAL A C 1
ATOM 884 O O . VAL A 1 119 ? 9.234 5.578 -4.363 1 79.06 119 VAL A O 1
ATOM 887 N N . LEU A 1 120 ? 7.879 5.078 -2.688 1 79.38 120 LEU A N 1
ATOM 888 C CA . LEU A 1 120 ? 6.754 4.875 -3.594 1 79.38 120 LEU A CA 1
ATOM 889 C C . LEU A 1 120 ? 6.359 6.184 -4.27 1 79.38 120 LEU A C 1
ATOM 891 O O . LEU A 1 120 ? 5.953 6.188 -5.438 1 79.38 120 LEU A O 1
ATOM 895 N N . GLU A 1 121 ? 6.586 7.219 -3.572 1 74.62 121 GLU A N 1
ATOM 896 C CA . GLU A 1 121 ? 6.25 8.531 -4.113 1 74.62 121 GLU A CA 1
ATOM 897 C C . GLU A 1 121 ? 7.273 8.984 -5.148 1 74.62 121 GLU A C 1
ATOM 899 O O . GLU A 1 121 ? 6.906 9.492 -6.211 1 74.62 121 GLU A O 1
ATOM 904 N N . GLU A 1 122 ? 8.484 8.805 -4.848 1 76.88 122 GLU A N 1
ATOM 905 C CA . GLU A 1 122 ? 9.547 9.391 -5.66 1 76.88 122 GLU A CA 1
ATOM 906 C C . GLU A 1 122 ? 9.984 8.445 -6.766 1 76.88 122 GLU A C 1
ATOM 908 O O . GLU A 1 122 ? 10.406 8.883 -7.84 1 76.88 122 GLU A O 1
ATOM 913 N N . CYS A 1 123 ? 9.883 7.191 -6.453 1 82.25 123 CYS A N 1
ATOM 914 C CA . CYS A 1 123 ? 10.422 6.266 -7.441 1 82.25 123 CYS A CA 1
ATOM 915 C C . CYS A 1 123 ? 9.625 4.965 -7.461 1 82.25 123 CYS A C 1
ATOM 917 O O . CYS A 1 123 ? 10.188 3.895 -7.715 1 82.25 123 CYS A O 1
ATOM 919 N N . GLY A 1 124 ? 8.422 5.086 -7.18 1 84.44 124 GLY A N 1
ATOM 920 C CA . GLY A 1 124 ? 7.57 3.908 -7.117 1 84.44 124 GLY A CA 1
ATOM 921 C C . GLY A 1 124 ? 7.562 3.111 -8.406 1 84.44 124 GLY A C 1
ATOM 922 O O . GLY A 1 124 ? 7.684 1.886 -8.391 1 84.44 124 GLY A O 1
ATOM 923 N N . ASP A 1 125 ? 7.469 3.816 -9.508 1 87.94 125 ASP A N 1
ATOM 924 C CA . ASP A 1 125 ? 7.457 3.16 -10.812 1 87.94 125 ASP A CA 1
ATOM 925 C C . ASP A 1 125 ? 8.766 2.412 -11.062 1 87.94 125 ASP A C 1
ATOM 927 O O . ASP A 1 125 ? 8.758 1.27 -11.523 1 87.94 125 ASP A O 1
ATOM 931 N N . ASP A 1 126 ? 9.805 3.094 -10.758 1 88.56 126 ASP A N 1
ATOM 932 C CA . ASP A 1 126 ? 11.109 2.477 -10.953 1 88.56 126 ASP A CA 1
ATOM 933 C C . ASP A 1 126 ? 11.289 1.261 -10.047 1 88.56 126 ASP A C 1
ATOM 935 O O . ASP A 1 126 ? 11.766 0.215 -10.484 1 88.56 126 ASP A O 1
ATOM 939 N N . LEU A 1 127 ? 10.93 1.356 -8.805 1 89.56 127 LEU A N 1
ATOM 940 C CA . LEU A 1 127 ? 11 0.245 -7.859 1 89.56 127 LEU A CA 1
ATOM 941 C C . LEU A 1 127 ? 10.203 -0.949 -8.367 1 89.56 127 LEU A C 1
ATOM 943 O O . LEU A 1 127 ? 10.703 -2.076 -8.383 1 89.56 127 LEU A O 1
ATOM 947 N N . MET A 1 128 ? 8.992 -0.681 -8.789 1 92.94 128 MET A N 1
ATOM 948 C CA . MET A 1 128 ? 8.141 -1.76 -9.273 1 92.94 128 MET A CA 1
ATOM 949 C C . MET A 1 128 ? 8.719 -2.383 -10.539 1 92.94 128 MET A C 1
ATOM 951 O O . MET A 1 128 ? 8.75 -3.607 -10.68 1 92.94 128 MET A O 1
ATOM 955 N N . ARG A 1 129 ? 9.141 -1.558 -11.43 1 94.31 129 ARG A N 1
ATOM 956 C CA . ARG A 1 129 ? 9.711 -2.055 -12.68 1 94.31 129 ARG A CA 1
ATOM 957 C C . ARG A 1 129 ? 10.906 -2.965 -12.414 1 94.31 129 ARG A C 1
ATOM 959 O O . ARG A 1 129 ? 10.977 -4.078 -12.938 1 94.31 129 ARG A O 1
ATOM 966 N N . ARG A 1 130 ? 11.812 -2.514 -11.586 1 93.62 130 ARG A N 1
ATOM 967 C CA . ARG A 1 130 ? 13 -3.291 -11.25 1 93.62 130 ARG A CA 1
ATOM 968 C C . ARG A 1 130 ? 12.625 -4.598 -10.555 1 93.62 130 ARG A C 1
ATOM 970 O O . ARG A 1 130 ? 13.234 -5.637 -10.805 1 93.62 130 ARG A O 1
ATOM 977 N N . SER A 1 131 ? 11.68 -4.523 -9.656 1 94.88 131 SER A N 1
ATOM 978 C CA . SER A 1 131 ? 11.242 -5.711 -8.93 1 94.88 131 SER A CA 1
ATOM 979 C C . SER A 1 131 ? 10.586 -6.723 -9.859 1 94.88 131 SER A C 1
ATOM 981 O O . SER A 1 131 ? 10.836 -7.926 -9.758 1 94.88 131 SER A O 1
ATOM 983 N N . VAL A 1 132 ? 9.758 -6.227 -10.742 1 96.44 132 VAL A N 1
ATOM 984 C CA . VAL A 1 132 ? 9.117 -7.098 -11.727 1 96.44 132 VAL A CA 1
ATOM 985 C C . VAL A 1 132 ? 10.18 -7.762 -12.602 1 96.44 132 VAL A C 1
ATOM 987 O O . VAL A 1 132 ? 10.133 -8.969 -12.828 1 96.44 132 VAL A O 1
ATOM 990 N N . GLU A 1 133 ? 11.117 -7.016 -13.008 1 95.5 133 GLU A N 1
ATOM 991 C CA . GLU A 1 133 ? 12.203 -7.543 -13.828 1 95.5 133 GLU A CA 1
ATOM 992 C C . GLU A 1 133 ? 12.961 -8.648 -13.094 1 95.5 133 GLU A C 1
ATOM 994 O O . GLU A 1 133 ? 13.391 -9.625 -13.711 1 95.5 133 GLU A O 1
ATOM 999 N N . PHE A 1 134 ? 13.055 -8.484 -11.859 1 96.25 134 PHE A N 1
ATOM 1000 C CA . PHE A 1 134 ? 13.719 -9.492 -11.039 1 96.25 134 PHE A CA 1
ATOM 1001 C C . PHE A 1 134 ? 12.914 -10.789 -11.016 1 96.25 134 PHE A C 1
ATOM 1003 O O . PHE A 1 134 ? 13.492 -11.875 -11.047 1 96.25 134 PHE A O 1
ATOM 1010 N N . TRP A 1 135 ? 11.648 -10.727 -10.977 1 97.06 135 TRP A N 1
ATOM 1011 C CA . TRP A 1 135 ? 10.797 -11.898 -10.781 1 97.06 135 TRP A CA 1
ATOM 1012 C C . TRP A 1 135 ? 10.547 -12.609 -12.109 1 97.06 135 TRP A C 1
ATOM 1014 O O . TRP A 1 135 ? 10.195 -13.789 -12.125 1 97.06 135 TRP A O 1
ATOM 1024 N N . VAL A 1 136 ? 10.656 -11.953 -13.242 1 97.38 136 VAL A N 1
ATOM 1025 C CA . VAL A 1 136 ? 10.297 -12.508 -14.539 1 97.38 136 VAL A CA 1
ATOM 1026 C C . VAL A 1 136 ? 11.07 -13.797 -14.789 1 97.38 136 VAL A C 1
ATOM 1028 O O . VAL A 1 136 ? 10.484 -14.836 -15.094 1 97.38 136 VAL A O 1
ATOM 1031 N N . PRO A 1 137 ? 12.383 -13.82 -14.586 1 96.75 137 PRO A N 1
ATOM 1032 C CA . PRO A 1 137 ? 13.102 -15.07 -14.836 1 96.75 137 PRO A CA 1
ATOM 1033 C C . PRO A 1 137 ? 12.695 -16.188 -13.875 1 96.75 137 PRO A C 1
ATOM 1035 O O . PRO A 1 137 ? 12.711 -17.359 -14.25 1 96.75 137 PRO A O 1
ATOM 1038 N N . GLN A 1 138 ? 12.383 -15.852 -12.617 1 97.31 138 GLN A N 1
ATOM 1039 C CA . GLN A 1 138 ? 11.922 -16.859 -11.664 1 97.31 138 GLN A CA 1
ATOM 1040 C C . GLN A 1 138 ? 10.594 -17.469 -12.109 1 97.31 138 GLN A C 1
ATOM 1042 O O . GLN A 1 138 ? 10.398 -18.672 -12 1 97.31 138 GLN A O 1
ATOM 1047 N N . VAL A 1 139 ? 9.711 -16.672 -12.664 1 97.56 139 VAL A N 1
ATOM 1048 C CA . VAL A 1 139 ? 8.414 -17.125 -13.148 1 97.56 139 VAL A CA 1
ATOM 1049 C C . VAL A 1 139 ? 8.594 -18 -14.375 1 97.56 139 VAL A C 1
ATOM 1051 O O . VAL A 1 139 ? 7.961 -19.062 -14.492 1 97.56 139 VAL A O 1
ATOM 1054 N N . GLU A 1 140 ? 9.461 -17.578 -15.273 1 97 140 GLU A N 1
ATOM 1055 C CA . GLU A 1 140 ? 9.727 -18.359 -16.484 1 97 140 GLU A CA 1
ATOM 1056 C C . GLU A 1 140 ? 10.281 -19.734 -16.125 1 97 140 GLU A C 1
ATOM 1058 O O . GLU A 1 140 ? 9.891 -20.734 -16.719 1 97 140 GLU A O 1
ATOM 1063 N N . ALA A 1 141 ? 11.164 -19.766 -15.195 1 96.38 141 ALA A N 1
ATOM 1064 C CA . ALA A 1 141 ? 11.719 -21.031 -14.742 1 96.38 141 ALA A CA 1
ATOM 1065 C C . ALA A 1 141 ? 10.633 -21.922 -14.156 1 96.38 141 ALA A C 1
ATOM 1067 O O . ALA A 1 141 ? 10.609 -23.141 -14.406 1 96.38 141 ALA A O 1
ATOM 1068 N N . ALA A 1 142 ? 9.797 -21.344 -13.414 1 96.88 142 ALA A N 1
ATOM 1069 C CA . ALA A 1 142 ? 8.695 -22.094 -12.805 1 96.88 142 ALA A CA 1
ATOM 1070 C C . ALA A 1 142 ? 7.762 -22.656 -13.875 1 96.88 142 ALA A C 1
ATOM 1072 O O . ALA A 1 142 ? 7.25 -23.766 -13.734 1 96.88 142 ALA A O 1
ATOM 1073 N N . LYS A 1 143 ? 7.52 -21.875 -14.906 1 95.56 143 LYS A N 1
ATOM 1074 C CA . LYS A 1 143 ? 6.723 -22.344 -16.031 1 95.56 143 LYS A CA 1
ATOM 1075 C C . LYS A 1 143 ? 7.363 -23.547 -16.688 1 95.56 143 LYS A C 1
ATOM 1077 O O . LYS A 1 143 ? 6.68 -24.531 -17 1 95.56 143 LYS A O 1
ATOM 1082 N N . HIS A 1 144 ? 8.602 -23.453 -16.891 1 94.5 144 HIS A N 1
ATOM 1083 C CA . HIS A 1 144 ? 9.344 -24.547 -17.531 1 94.5 144 HIS A CA 1
ATOM 1084 C C . HIS A 1 144 ? 9.305 -25.812 -16.688 1 94.5 144 HIS A C 1
ATOM 1086 O O . HIS A 1 144 ? 9.266 -26.922 -17.219 1 94.5 144 HIS A O 1
ATOM 1092 N N . ARG A 1 145 ? 9.273 -25.641 -15.398 1 95.06 145 ARG A N 1
ATOM 1093 C CA . ARG A 1 145 ? 9.242 -26.781 -14.484 1 95.06 145 ARG A CA 1
ATOM 1094 C C . ARG A 1 145 ? 7.812 -27.297 -14.297 1 95.06 145 ARG A C 1
ATOM 1096 O O . ARG A 1 145 ? 7.59 -28.297 -13.625 1 95.06 145 ARG A O 1
ATOM 1103 N N . GLY A 1 146 ? 6.867 -26.547 -14.758 1 94.44 146 GLY A N 1
ATOM 1104 C CA . GLY A 1 146 ? 5.477 -26.953 -14.672 1 94.44 146 GLY A CA 1
ATOM 1105 C C . GLY A 1 146 ? 4.84 -26.641 -13.336 1 94.44 146 GLY A C 1
ATOM 1106 O O . GLY A 1 146 ? 3.828 -27.234 -12.961 1 94.44 146 GLY A O 1
ATOM 1107 N N . GLU A 1 147 ? 5.43 -25.656 -12.594 1 94.62 147 GLU A N 1
ATOM 1108 C CA . GLU A 1 147 ? 4.926 -25.281 -11.281 1 94.62 147 GLU A CA 1
ATOM 1109 C C . GLU A 1 147 ? 3.678 -24.406 -11.398 1 94.62 147 GLU A C 1
ATOM 1111 O O . GLU A 1 147 ? 2.879 -24.328 -10.469 1 94.62 147 GLU A O 1
ATOM 1116 N N . ILE A 1 148 ? 3.572 -23.672 -12.5 1 95.44 148 ILE A N 1
ATOM 1117 C CA . ILE A 1 148 ? 2.451 -22.75 -12.688 1 95.44 148 ILE A CA 1
ATOM 1118 C C . ILE A 1 148 ? 1.833 -22.969 -14.062 1 95.44 148 ILE A C 1
ATOM 1120 O O . ILE A 1 148 ? 2.326 -23.781 -14.852 1 95.44 148 ILE A O 1
ATOM 1124 N N . GLY A 1 149 ? 0.642 -22.359 -14.219 1 90.44 149 GLY A N 1
ATOM 1125 C CA . GLY A 1 149 ? -0.064 -22.531 -15.477 1 90.44 149 GLY A CA 1
ATOM 1126 C C . GLY A 1 149 ? 0.742 -22.078 -16.688 1 90.44 149 GLY A C 1
ATOM 1127 O O . GLY A 1 149 ? 1.443 -21.078 -16.625 1 90.44 149 GLY A O 1
ATOM 1128 N N . GLY A 1 150 ? 0.662 -22.797 -17.75 1 86.69 150 GLY A N 1
ATOM 1129 C CA . GLY A 1 150 ? 1.404 -22.516 -18.969 1 86.69 150 GLY A CA 1
ATOM 1130 C C . GLY A 1 150 ? 0.919 -21.266 -19.688 1 86.69 150 GLY A C 1
ATOM 1131 O O . GLY A 1 150 ? 1.663 -20.656 -20.453 1 86.69 150 GLY A O 1
ATOM 1132 N N . ASP A 1 151 ? -0.247 -20.781 -19.375 1 89.94 151 ASP A N 1
ATOM 1133 C CA . ASP A 1 151 ? -0.839 -19.656 -20.094 1 89.94 151 ASP A CA 1
ATOM 1134 C C . ASP A 1 151 ? -0.623 -18.344 -19.344 1 89.94 151 ASP A C 1
ATOM 1136 O O . ASP A 1 151 ? -1.057 -17.281 -19.797 1 89.94 151 ASP A O 1
ATOM 1140 N N . VAL A 1 152 ? 0.142 -18.422 -18.359 1 91.69 152 VAL A N 1
ATOM 1141 C CA . VAL A 1 152 ? 0.375 -17.234 -17.547 1 91.69 152 VAL A CA 1
ATOM 1142 C C . VAL A 1 152 ? 1.453 -16.359 -18.188 1 91.69 152 VAL A C 1
ATOM 1144 O O . VAL A 1 152 ? 2.521 -16.859 -18.547 1 91.69 152 VAL A O 1
ATOM 1147 N N . ASP A 1 153 ? 1.157 -15.094 -18.438 1 95.44 153 ASP A N 1
ATOM 1148 C CA . ASP A 1 153 ? 2.18 -14.148 -18.875 1 95.44 153 ASP A CA 1
ATOM 1149 C C . ASP A 1 153 ? 3.201 -13.883 -17.766 1 95.44 153 ASP A C 1
ATOM 1151 O O . ASP A 1 153 ? 2.832 -13.539 -16.656 1 95.44 153 ASP A O 1
ATOM 1155 N N . ALA A 1 154 ? 4.457 -14.07 -18.156 1 96.81 154 ALA A N 1
ATOM 1156 C CA . ALA A 1 154 ? 5.516 -14.008 -17.156 1 96.81 154 ALA A CA 1
ATOM 1157 C C . ALA A 1 154 ? 5.578 -12.633 -16.5 1 96.81 154 ALA A C 1
ATOM 1159 O O . ALA A 1 154 ? 5.797 -12.523 -15.289 1 96.81 154 ALA A O 1
ATOM 1160 N N . THR A 1 155 ? 5.426 -11.555 -17.25 1 97.12 155 THR A N 1
ATOM 1161 C CA . THR A 1 155 ? 5.488 -10.203 -16.719 1 97.12 155 THR A CA 1
ATOM 1162 C C . THR A 1 155 ? 4.277 -9.922 -15.828 1 97.12 155 THR A C 1
ATOM 1164 O O . THR A 1 155 ? 4.418 -9.344 -14.75 1 97.12 155 THR A O 1
ATOM 1167 N N . GLU A 1 156 ? 3.129 -10.352 -16.234 1 96.81 156 GLU A N 1
ATOM 1168 C CA . GLU A 1 156 ? 1.924 -10.195 -15.43 1 96.81 156 GLU A CA 1
ATOM 1169 C C . GLU A 1 156 ? 2.029 -10.977 -14.125 1 96.81 156 GLU A C 1
ATOM 1171 O O . GLU A 1 156 ? 1.643 -10.477 -13.062 1 96.81 156 GLU A O 1
ATOM 1176 N N . ALA A 1 157 ? 2.551 -12.141 -14.266 1 97.69 157 ALA A N 1
ATOM 1177 C CA . ALA A 1 157 ? 2.738 -12.977 -13.086 1 97.69 157 ALA A CA 1
ATOM 1178 C C . ALA A 1 157 ? 3.746 -12.352 -12.125 1 97.69 157 ALA A C 1
ATOM 1180 O O . ALA A 1 157 ? 3.543 -12.367 -10.914 1 97.69 157 ALA A O 1
ATOM 1181 N N . ALA A 1 158 ? 4.828 -11.836 -12.688 1 97.69 158 ALA A N 1
ATOM 1182 C CA . ALA A 1 158 ? 5.859 -11.188 -11.875 1 97.69 158 ALA A CA 1
ATOM 1183 C C . ALA A 1 158 ? 5.289 -9.984 -11.125 1 97.69 158 ALA A C 1
ATOM 1185 O O . ALA A 1 158 ? 5.578 -9.789 -9.945 1 97.69 158 ALA A O 1
ATOM 1186 N N . GLU A 1 159 ? 4.508 -9.203 -11.773 1 97.25 159 GLU A N 1
ATOM 1187 C CA . GLU A 1 159 ? 3.867 -8.062 -11.125 1 97.25 159 GLU A CA 1
ATOM 1188 C C . GLU A 1 159 ? 2.908 -8.516 -10.031 1 97.25 159 GLU A C 1
ATOM 1190 O O . GLU A 1 159 ? 2.844 -7.902 -8.961 1 97.25 159 GLU A O 1
ATOM 1195 N N . TRP A 1 160 ? 2.152 -9.539 -10.336 1 97.12 160 TRP A N 1
ATOM 1196 C CA . TRP A 1 160 ? 1.239 -10.109 -9.352 1 97.12 160 TRP A CA 1
ATOM 1197 C C . TRP A 1 160 ? 1.984 -10.5 -8.078 1 97.12 160 TRP A C 1
ATOM 1199 O O . TRP A 1 160 ? 1.567 -10.141 -6.973 1 97.12 160 TRP A O 1
ATOM 1209 N N . ILE A 1 161 ? 3.066 -11.172 -8.258 1 97.75 161 ILE A N 1
ATOM 1210 C CA . ILE A 1 161 ? 3.893 -11.594 -7.129 1 97.75 161 ILE A CA 1
ATOM 1211 C C . ILE A 1 161 ? 4.355 -10.367 -6.344 1 97.75 161 ILE A C 1
ATOM 1213 O O . ILE A 1 161 ? 4.168 -10.297 -5.129 1 97.75 161 ILE A O 1
ATOM 1217 N N . MET A 1 162 ? 4.867 -9.453 -7.027 1 95.88 162 MET A N 1
ATOM 1218 C CA . MET A 1 162 ? 5.469 -8.305 -6.359 1 95.88 162 MET A CA 1
ATOM 1219 C C . MET A 1 162 ? 4.402 -7.449 -5.68 1 95.88 162 MET A C 1
ATOM 1221 O O . MET A 1 162 ? 4.621 -6.93 -4.586 1 95.88 162 MET A O 1
ATOM 1225 N N . ARG A 1 163 ? 3.322 -7.242 -6.34 1 94.31 163 ARG A N 1
ATOM 1226 C CA . ARG A 1 163 ? 2.232 -6.473 -5.754 1 94.31 163 ARG A CA 1
ATOM 1227 C C . ARG A 1 163 ? 1.795 -7.07 -4.422 1 94.31 163 ARG A C 1
ATOM 1229 O O . ARG A 1 163 ? 1.603 -6.344 -3.443 1 94.31 163 ARG A O 1
ATOM 1236 N N . THR A 1 164 ? 1.649 -8.305 -4.363 1 95.56 164 THR A N 1
ATOM 1237 C CA . THR A 1 164 ? 1.254 -8.992 -3.141 1 95.56 164 THR A CA 1
ATOM 1238 C C . THR A 1 164 ? 2.34 -8.875 -2.076 1 95.56 164 THR A C 1
ATOM 1240 O O . THR A 1 164 ? 2.053 -8.547 -0.923 1 95.56 164 THR A O 1
ATOM 1243 N N . LEU A 1 165 ? 3.5 -9.148 -2.492 1 95.12 165 LEU A N 1
ATOM 1244 C CA . LEU A 1 165 ? 4.605 -9.07 -1.543 1 95.12 165 LEU A CA 1
ATOM 1245 C C . LEU A 1 165 ? 4.73 -7.66 -0.969 1 95.12 165 LEU A C 1
ATOM 1247 O O . LEU A 1 165 ? 4.918 -7.492 0.238 1 95.12 165 LEU A O 1
ATOM 1251 N N . MET A 1 166 ? 4.602 -6.645 -1.782 1 92.56 166 MET A N 1
ATOM 1252 C CA . MET A 1 166 ? 4.703 -5.258 -1.337 1 92.56 166 MET A CA 1
ATOM 1253 C C . MET A 1 166 ? 3.559 -4.902 -0.396 1 92.56 166 MET A C 1
ATOM 1255 O O . MET A 1 166 ? 3.721 -4.07 0.498 1 92.56 166 MET A O 1
ATOM 1259 N N . SER A 1 167 ? 2.406 -5.539 -0.594 1 91.06 167 SER A N 1
ATOM 1260 C CA . SER A 1 167 ? 1.271 -5.277 0.286 1 91.06 167 SER A CA 1
ATOM 1261 C C . SER A 1 167 ? 1.597 -5.645 1.73 1 91.06 167 SER A C 1
ATOM 1263 O O . SER A 1 167 ? 1.009 -5.094 2.664 1 91.06 167 SER A O 1
ATOM 1265 N N . ILE A 1 168 ? 2.52 -6.586 1.986 1 92.25 168 ILE A N 1
ATOM 1266 C CA . ILE A 1 168 ? 2.949 -6.961 3.328 1 92.25 168 ILE A CA 1
ATOM 1267 C C . ILE A 1 168 ? 3.566 -5.754 4.031 1 92.25 168 ILE A C 1
ATOM 1269 O O . ILE A 1 168 ? 3.357 -5.547 5.227 1 92.25 168 ILE A O 1
ATOM 1273 N N . GLU A 1 169 ? 4.277 -4.992 3.258 1 86.56 169 GLU A N 1
ATOM 1274 C CA . GLU A 1 169 ? 4.988 -3.83 3.787 1 86.56 169 GLU A CA 1
ATOM 1275 C C . GLU A 1 169 ? 4.016 -2.719 4.176 1 86.56 169 GLU A C 1
ATOM 1277 O O . GLU A 1 169 ? 4.242 -2.004 5.156 1 86.56 169 GLU A O 1
ATOM 1282 N N . VAL A 1 170 ? 2.875 -2.674 3.451 1 84.81 170 VAL A N 1
ATOM 1283 C CA . VAL A 1 170 ? 2.117 -1.427 3.51 1 84.81 170 VAL A CA 1
ATOM 1284 C C . VAL A 1 170 ? 0.788 -1.662 4.223 1 84.81 170 VAL A C 1
ATOM 1286 O O . VAL A 1 170 ? 0.242 -0.751 4.848 1 84.81 170 VAL A O 1
ATOM 1289 N N . LEU A 1 171 ? 0.314 -2.834 4.141 1 89.31 171 LEU A N 1
ATOM 1290 C CA . LEU A 1 171 ? -1.039 -3.051 4.641 1 89.31 171 LEU A CA 1
ATOM 1291 C C . LEU A 1 171 ? -1.018 -3.871 5.926 1 89.31 171 LEU A C 1
ATOM 1293 O O . LEU A 1 171 ? -0.231 -4.812 6.055 1 89.31 171 LEU A O 1
ATOM 1297 N N . PRO A 1 172 ? -1.958 -3.5 6.859 1 89.81 172 PRO A N 1
ATOM 1298 C CA . PRO A 1 172 ? -2.123 -4.34 8.047 1 89.81 172 PRO A CA 1
ATOM 1299 C C . PRO A 1 172 ? -2.623 -5.742 7.715 1 89.81 172 PRO A C 1
ATOM 1301 O O . PRO A 1 172 ? -3.166 -5.969 6.629 1 89.81 172 PRO A O 1
ATOM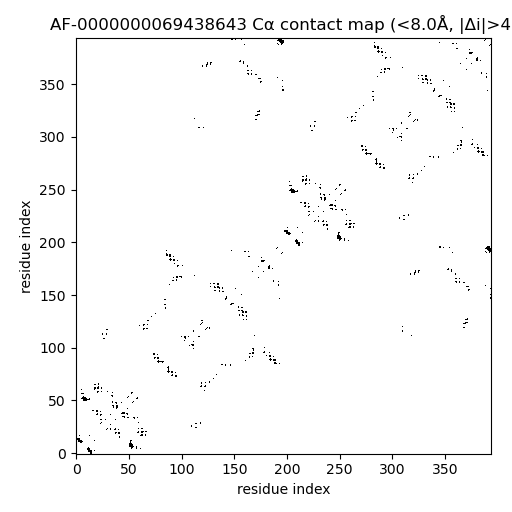 1304 N N . ALA A 1 173 ? -2.305 -6.613 8.578 1 92.75 173 ALA A N 1
ATOM 1305 C CA . ALA A 1 173 ? -2.818 -7.977 8.469 1 92.75 173 ALA A CA 1
ATOM 1306 C C . ALA A 1 173 ? -3.879 -8.25 9.531 1 92.75 173 ALA A C 1
ATOM 1308 O O . ALA A 1 173 ? -3.738 -7.828 10.68 1 92.75 173 ALA A O 1
ATOM 1309 N N . ILE A 1 174 ? -4.867 -8.898 9.117 1 92.5 174 ILE A N 1
ATOM 1310 C CA . ILE A 1 174 ? -5.984 -9.18 10.016 1 92.5 174 ILE A CA 1
ATOM 1311 C C . ILE A 1 174 ? -5.988 -10.664 10.383 1 92.5 174 ILE A C 1
ATOM 1313 O O . ILE A 1 174 ? -6.133 -11.016 11.562 1 92.5 174 ILE A O 1
ATOM 1317 N N . SER A 1 175 ? -5.82 -11.469 9.484 1 93.25 175 SER A N 1
ATOM 1318 C CA . SER A 1 175 ? -6 -12.906 9.703 1 93.25 175 SER A CA 1
ATOM 1319 C C . SER A 1 175 ? -4.664 -13.633 9.734 1 93.25 175 SER A C 1
ATOM 1321 O O . SER A 1 175 ? -4.598 -14.805 10.102 1 93.25 175 SER A O 1
ATOM 1323 N N . VAL A 1 176 ? -3.633 -12.992 9.281 1 93.81 176 VAL A N 1
ATOM 1324 C CA . VAL A 1 176 ? -2.324 -13.641 9.234 1 93.81 176 VAL A CA 1
ATOM 1325 C C . VAL A 1 176 ? -1.36 -12.922 10.172 1 93.81 176 VAL A C 1
ATOM 1327 O O . VAL A 1 176 ? -1.221 -11.695 10.109 1 93.81 176 VAL A O 1
ATOM 1330 N N . ASP A 1 177 ? -0.764 -13.672 11.055 1 94.94 177 ASP A N 1
ATOM 1331 C CA . ASP A 1 177 ? 0.27 -13.141 11.938 1 94.94 177 ASP A CA 1
ATOM 1332 C C . ASP A 1 177 ? 1.577 -12.922 11.18 1 94.94 177 ASP A C 1
ATOM 1334 O O . ASP A 1 177 ? 2.303 -13.875 10.891 1 94.94 177 ASP A O 1
ATOM 1338 N N . LEU A 1 178 ? 1.979 -11.719 10.945 1 94.25 178 LEU A N 1
ATOM 1339 C CA . LEU A 1 178 ? 3.133 -11.375 10.125 1 94.25 178 LEU A CA 1
ATOM 1340 C C . LEU A 1 178 ? 4.434 -11.586 10.891 1 94.25 178 LEU A C 1
ATOM 1342 O O . LEU A 1 178 ? 5.52 -11.547 10.305 1 94.25 178 LEU A O 1
ATOM 1346 N N . THR A 1 179 ? 4.332 -11.844 12.188 1 92.88 179 THR A N 1
ATOM 1347 C CA . THR A 1 179 ? 5.539 -12.039 12.984 1 92.88 179 THR A CA 1
ATOM 1348 C C . THR A 1 179 ? 5.934 -13.516 13.016 1 92.88 179 THR A C 1
ATOM 1350 O O . THR A 1 179 ? 7.004 -13.867 13.516 1 92.88 179 THR A O 1
ATOM 1353 N N . ASP A 1 180 ? 5.102 -14.391 12.516 1 96.94 180 ASP A N 1
ATOM 1354 C CA . ASP A 1 180 ? 5.383 -15.812 12.414 1 96.94 180 ASP A CA 1
ATOM 1355 C C . ASP A 1 180 ? 5.773 -16.188 10.984 1 96.94 180 ASP A C 1
ATOM 1357 O O . ASP A 1 180 ? 4.914 -16.297 10.102 1 96.94 180 ASP A O 1
ATOM 1361 N N . PRO A 1 181 ? 7.027 -16.469 10.781 1 96.69 181 PRO A N 1
ATOM 1362 C CA . PRO A 1 181 ? 7.508 -16.719 9.422 1 96.69 181 PRO A CA 1
ATOM 1363 C C . PRO A 1 181 ? 6.809 -17.922 8.773 1 96.69 181 PRO A C 1
ATOM 1365 O O . PRO A 1 181 ? 6.609 -17.922 7.555 1 96.69 181 PRO A O 1
ATOM 1368 N N . ASN A 1 182 ? 6.453 -18.906 9.547 1 97.81 182 ASN A N 1
ATOM 1369 C CA . ASN A 1 182 ? 5.773 -20.062 8.984 1 97.81 182 ASN A CA 1
ATOM 1370 C C . ASN A 1 182 ? 4.383 -19.703 8.461 1 97.81 182 ASN A C 1
ATOM 1372 O O . ASN A 1 182 ? 3.98 -20.156 7.391 1 97.81 182 ASN A O 1
ATOM 1376 N N . ARG A 1 183 ? 3.678 -18.922 9.203 1 97.12 183 ARG A N 1
ATOM 1377 C CA . ARG A 1 183 ? 2.355 -18.484 8.773 1 97.12 183 ARG A CA 1
ATOM 1378 C C . ARG A 1 183 ? 2.455 -17.562 7.555 1 97.12 183 ARG A C 1
ATOM 1380 O O . ARG A 1 183 ? 1.633 -17.656 6.641 1 97.12 183 ARG A O 1
ATOM 1387 N N . VAL A 1 184 ? 3.457 -16.703 7.543 1 97.81 184 VAL A N 1
ATOM 1388 C CA . VAL A 1 184 ? 3.68 -15.805 6.426 1 97.81 184 VAL A CA 1
ATOM 1389 C C . VAL A 1 184 ? 3.953 -16.609 5.152 1 97.81 184 VAL A C 1
ATOM 1391 O O . VAL A 1 184 ? 3.314 -16.375 4.121 1 97.81 184 VAL A O 1
ATOM 1394 N N . ARG A 1 185 ? 4.82 -17.578 5.266 1 97.31 185 ARG A N 1
ATOM 1395 C CA . ARG A 1 185 ? 5.172 -18.422 4.125 1 97.31 185 ARG A CA 1
ATOM 1396 C C . ARG A 1 185 ? 3.943 -19.141 3.582 1 97.31 185 ARG A C 1
ATOM 1398 O O . ARG A 1 185 ? 3.672 -19.109 2.379 1 97.31 185 ARG A O 1
ATOM 1405 N N . ARG A 1 186 ? 3.291 -19.75 4.457 1 96.25 186 ARG A N 1
ATOM 1406 C CA . ARG A 1 186 ? 2.154 -20.578 4.062 1 96.25 186 ARG A CA 1
ATOM 1407 C C . ARG A 1 186 ? 1.062 -19.734 3.416 1 96.25 186 ARG A C 1
ATOM 1409 O O . ARG A 1 186 ? 0.529 -20.094 2.363 1 96.25 186 ARG A O 1
ATOM 1416 N N . TYR A 1 187 ? 0.718 -18.641 4.023 1 97.19 187 TYR A N 1
ATOM 1417 C CA . TYR A 1 187 ? -0.365 -17.797 3.555 1 97.19 187 TYR A CA 1
ATOM 1418 C C . TYR A 1 187 ? -0.043 -17.203 2.186 1 97.19 187 TYR A C 1
ATOM 1420 O O . TYR A 1 187 ? -0.813 -17.375 1.236 1 97.19 187 TYR A O 1
ATOM 1428 N N . PHE A 1 188 ? 1.069 -16.594 2.02 1 97.38 188 PHE A N 1
ATOM 1429 C CA . PHE A 1 188 ? 1.354 -15.836 0.809 1 97.38 188 PHE A CA 1
ATOM 1430 C C . PHE A 1 188 ? 1.748 -16.766 -0.334 1 97.38 188 PHE A C 1
ATOM 1432 O O . PHE A 1 188 ? 1.382 -16.531 -1.486 1 97.38 188 PHE A O 1
ATOM 1439 N N . SER A 1 189 ? 2.475 -17.859 -0.039 1 96.88 189 SER A N 1
ATOM 1440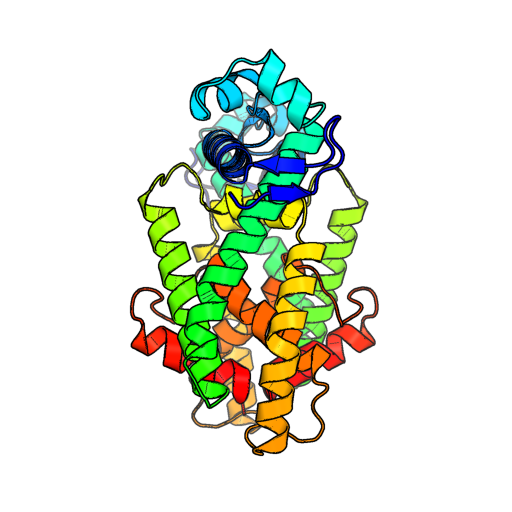 C CA . SER A 1 189 ? 2.791 -18.812 -1.099 1 96.88 189 SER A CA 1
ATOM 1441 C C . SER A 1 189 ? 1.527 -19.453 -1.661 1 96.88 189 SER A C 1
ATOM 1443 O O . SER A 1 189 ? 1.361 -19.547 -2.879 1 96.88 189 SER A O 1
ATOM 1445 N N . ARG A 1 190 ? 0.658 -19.828 -0.774 1 94.81 190 ARG A N 1
ATOM 1446 C CA . ARG A 1 190 ? -0.57 -20.484 -1.208 1 94.81 190 ARG A CA 1
ATOM 1447 C C . ARG A 1 190 ? -1.41 -19.547 -2.08 1 94.81 190 ARG A C 1
ATOM 1449 O O . ARG A 1 190 ? -1.787 -19.922 -3.195 1 94.81 190 ARG A O 1
ATOM 1456 N N . PHE A 1 191 ? -1.66 -18.359 -1.619 1 95.75 191 PHE A N 1
ATOM 1457 C CA . PHE A 1 191 ? -2.604 -17.484 -2.311 1 95.75 191 PHE A CA 1
ATOM 1458 C C . PHE A 1 191 ? -1.972 -16.875 -3.561 1 95.75 191 PHE A C 1
ATOM 1460 O O . PHE A 1 191 ? -2.656 -16.656 -4.559 1 95.75 191 PHE A O 1
ATOM 1467 N N . ILE A 1 192 ? -0.66 -16.625 -3.545 1 97.44 192 ILE A N 1
ATOM 1468 C CA . ILE A 1 192 ? -0.004 -16.141 -4.754 1 97.44 192 ILE A CA 1
ATOM 1469 C C . ILE A 1 192 ? -0.08 -17.203 -5.848 1 97.44 192 ILE A C 1
ATOM 1471 O O . ILE A 1 192 ? -0.373 -16.891 -7.004 1 97.44 192 ILE A O 1
ATOM 1475 N N . LEU A 1 193 ? 0.15 -18.438 -5.512 1 96.5 193 LEU A N 1
ATOM 1476 C CA . LEU A 1 193 ? 0.265 -19.484 -6.531 1 96.5 193 LEU A CA 1
ATOM 1477 C C . LEU A 1 193 ? -1.107 -20.031 -6.902 1 96.5 193 LEU A C 1
ATOM 1479 O O . LEU A 1 193 ? -1.393 -20.266 -8.078 1 96.5 193 LEU A O 1
ATOM 1483 N N . ARG A 1 194 ? -2.051 -20.156 -5.891 1 94.38 194 ARG A N 1
ATOM 1484 C CA . ARG A 1 194 ? -3.27 -20.906 -6.148 1 94.38 194 ARG A CA 1
ATOM 1485 C C . ARG A 1 194 ? -4.5 -20.016 -6.051 1 94.38 194 ARG A C 1
ATOM 1487 O O . ARG A 1 194 ? -5.617 -20.453 -6.348 1 94.38 194 ARG A O 1
ATOM 1494 N N . GLY A 1 195 ? -4.316 -18.734 -5.664 1 95.25 195 GLY A N 1
ATOM 1495 C CA . GLY A 1 195 ? -5.477 -17.891 -5.445 1 95.25 195 GLY A CA 1
ATOM 1496 C C . GLY A 1 195 ? -6.516 -18.516 -4.535 1 95.25 195 GLY A C 1
ATOM 1497 O O . GLY A 1 195 ? -6.184 -19 -3.455 1 95.25 195 GLY A O 1
ATOM 1498 N N . LEU A 1 196 ? -7.742 -18.438 -5.027 1 94.44 196 LEU A N 1
ATOM 1499 C CA . LEU A 1 196 ? -8.844 -18.984 -4.238 1 94.44 196 LEU A CA 1
ATOM 1500 C C . LEU A 1 196 ? -9.273 -20.344 -4.77 1 94.44 196 LEU A C 1
ATOM 1502 O O . LEU A 1 196 ? -10.352 -20.844 -4.43 1 94.44 196 LEU A O 1
ATOM 1506 N N . ALA A 1 197 ? -8.547 -20.891 -5.66 1 86 197 ALA A N 1
ATOM 1507 C CA . ALA A 1 197 ? -8.836 -22.219 -6.207 1 86 197 ALA A CA 1
ATOM 1508 C C . ALA A 1 197 ? -8.508 -23.312 -5.195 1 86 197 ALA A C 1
ATOM 1510 O O . ALA A 1 197 ? -7.66 -23.125 -4.32 1 86 197 ALA A O 1
ATOM 1511 N N . MET B 1 1 ? -31.234 13.547 9.664 1 70.62 1 MET B N 1
ATOM 1512 C CA . MET B 1 1 ? -29.797 13.742 9.461 1 70.62 1 MET B CA 1
ATOM 1513 C C . MET B 1 1 ? -29 12.602 10.094 1 70.62 1 MET B C 1
ATOM 1515 O O . MET B 1 1 ? -29.297 12.172 11.211 1 70.62 1 MET B O 1
ATOM 1519 N N . LYS B 1 2 ? -28.188 12.008 9.359 1 85.69 2 LYS B N 1
ATOM 1520 C CA . LYS B 1 2 ? -27.406 10.891 9.891 1 85.69 2 LYS B CA 1
ATOM 1521 C C . LYS B 1 2 ? -26.375 11.367 10.914 1 85.69 2 LYS B C 1
ATOM 1523 O O . LYS B 1 2 ? -25.703 12.367 10.695 1 85.69 2 LYS B O 1
ATOM 1528 N N . LEU B 1 3 ? -26.469 10.961 12.102 1 90.56 3 LEU B N 1
ATOM 1529 C CA . LEU B 1 3 ? -25.531 11.305 13.172 1 90.56 3 LEU B CA 1
ATOM 1530 C C . LEU B 1 3 ? -24.422 10.258 13.273 1 90.56 3 LEU B C 1
ATOM 1532 O O . LEU B 1 3 ? -24.656 9.062 13.07 1 90.56 3 LEU B O 1
ATOM 1536 N N . VAL B 1 4 ? -23.219 10.742 13.602 1 92.81 4 VAL B N 1
ATOM 1537 C CA . VAL B 1 4 ? -22.062 9.883 13.773 1 92.81 4 VAL B CA 1
ATOM 1538 C C . VAL B 1 4 ? -21.641 9.875 15.242 1 92.81 4 VAL B C 1
ATOM 1540 O O . VAL B 1 4 ? -21.484 10.938 15.859 1 92.81 4 VAL B O 1
ATOM 1543 N N . LYS B 1 5 ? -21.516 8.711 15.805 1 90.69 5 LYS B N 1
ATOM 1544 C CA . LYS B 1 5 ? -21.094 8.602 17.203 1 90.69 5 LYS B CA 1
ATOM 1545 C C . LYS B 1 5 ? -19.656 9.078 17.375 1 90.69 5 LYS B C 1
ATOM 1547 O O . LYS B 1 5 ? -18.797 8.789 16.547 1 90.69 5 LYS B O 1
ATOM 1552 N N . THR B 1 6 ? -19.422 9.844 18.391 1 90.56 6 THR B N 1
ATOM 1553 C CA . THR B 1 6 ? -18.094 10.336 18.719 1 90.56 6 THR B CA 1
ATOM 1554 C C . THR B 1 6 ? -17.875 10.352 20.234 1 90.56 6 THR B C 1
ATOM 1556 O O . THR B 1 6 ? -18.797 10.031 21 1 90.56 6 THR B O 1
ATOM 1559 N N . THR B 1 7 ? -16.719 10.633 20.672 1 87.81 7 THR B N 1
ATOM 1560 C CA . THR B 1 7 ? -16.406 10.734 22.094 1 87.81 7 THR B CA 1
ATOM 1561 C C . THR B 1 7 ? -16.438 12.188 22.547 1 87.81 7 THR B C 1
ATOM 1563 O O . THR B 1 7 ? -15.969 12.508 23.641 1 87.81 7 THR B O 1
ATOM 1566 N N . GLY B 1 8 ? -16.875 13.016 21.734 1 88.19 8 GLY B N 1
ATOM 1567 C CA . GLY B 1 8 ? -16.953 14.422 22.094 1 88.19 8 GLY B CA 1
ATOM 1568 C C . GLY B 1 8 ? -18.047 14.711 23.125 1 88.19 8 GLY B C 1
ATOM 1569 O O . GLY B 1 8 ? -18.75 13.805 23.562 1 88.19 8 GLY B O 1
ATOM 1570 N N . PRO B 1 9 ? -18.156 16 23.484 1 91.19 9 PRO B N 1
ATOM 1571 C CA . PRO B 1 9 ? -19.062 16.406 24.547 1 91.19 9 PRO B CA 1
ATOM 1572 C C . PRO B 1 9 ? -20.516 16.016 24.266 1 91.19 9 PRO B C 1
ATOM 1574 O O . PRO B 1 9 ? -21.25 15.664 25.188 1 91.19 9 PRO B O 1
ATOM 1577 N N . ARG B 1 10 ? -20.938 15.922 23.047 1 91.06 10 ARG B N 1
ATOM 1578 C CA . ARG B 1 10 ? -22.328 15.625 22.688 1 91.06 10 ARG B CA 1
ATOM 1579 C C . ARG B 1 10 ? -22.5 14.141 22.391 1 91.06 10 ARG B C 1
ATOM 1581 O O . ARG B 1 10 ? -23.641 13.664 22.266 1 91.06 10 ARG B O 1
ATOM 1588 N N . GLY B 1 11 ? -21.516 13.523 22.188 1 92.56 11 GLY B N 1
ATOM 1589 C CA . GLY B 1 11 ? -21.547 12.086 21.938 1 92.56 11 GLY B CA 1
ATOM 1590 C C . GLY B 1 11 ? -21.891 11.734 20.516 1 92.56 11 GLY B C 1
ATOM 1591 O O . GLY B 1 11 ? -21.828 10.562 20.125 1 92.56 11 GLY B O 1
ATOM 1592 N N . GLU B 1 12 ? -22.422 12.703 19.844 1 94.38 12 GLU B N 1
ATOM 1593 C CA . GLU B 1 12 ? -22.766 12.516 18.438 1 94.38 12 GLU B CA 1
ATOM 1594 C C . GLU B 1 12 ? -22.594 13.812 17.641 1 94.38 12 GLU B C 1
ATOM 1596 O O . GLU B 1 12 ? -22.656 14.906 18.219 1 94.38 12 GLU B O 1
ATOM 1601 N N . VAL B 1 13 ? -22.297 13.625 16.359 1 95.44 13 VAL B N 1
ATOM 1602 C CA . VAL B 1 13 ? -22.062 14.758 15.477 1 95.44 13 VAL B CA 1
ATOM 1603 C C . VAL B 1 13 ? -22.797 14.555 14.156 1 95.44 13 VAL B C 1
ATOM 1605 O O . VAL B 1 13 ? -22.812 13.438 13.617 1 95.44 13 VAL B O 1
ATOM 1608 N N . PRO B 1 14 ? -23.438 15.648 13.695 1 95.19 14 PRO B N 1
ATOM 1609 C CA . PRO B 1 14 ? -24.078 15.523 12.383 1 95.19 14 PRO B CA 1
ATOM 1610 C C . PRO B 1 14 ? -23.094 15.164 11.281 1 95.19 14 PRO B C 1
ATOM 1612 O O . PRO B 1 14 ? -21.969 15.695 11.242 1 95.19 14 PRO B O 1
ATOM 1615 N N . GLU B 1 15 ? -23.484 14.305 10.344 1 94.56 15 GLU B N 1
ATOM 1616 C CA . GLU B 1 15 ? -22.625 13.789 9.281 1 94.56 15 GLU B CA 1
ATOM 1617 C C . GLU B 1 15 ? -22.047 14.914 8.43 1 94.56 15 GLU B C 1
ATOM 1619 O O . GLU B 1 15 ? -20.875 14.883 8.055 1 94.56 15 GLU B O 1
ATOM 1624 N N . PRO B 1 16 ? -22.828 16.016 8.148 1 94 16 PRO B N 1
ATOM 1625 C CA . PRO B 1 16 ? -22.25 17.094 7.34 1 94 16 PRO B CA 1
ATOM 1626 C C . PRO B 1 16 ? -21.062 17.766 8.031 1 94 16 PRO B C 1
ATOM 1628 O O . PRO B 1 16 ? -20.141 18.234 7.355 1 94 16 PRO B O 1
ATOM 1631 N N . ILE B 1 17 ? -21.109 17.828 9.281 1 96.12 17 ILE B N 1
ATOM 1632 C CA . ILE B 1 17 ? -20 18.422 10.031 1 96.12 17 ILE B CA 1
ATOM 1633 C C . ILE B 1 17 ? -18.781 17.516 9.945 1 96.12 17 ILE B C 1
ATOM 1635 O O . ILE B 1 17 ? -17.656 18 9.727 1 96.12 17 ILE B O 1
ATOM 1639 N N . VAL B 1 18 ? -19.031 16.234 10.109 1 95.94 18 VAL B N 1
ATOM 1640 C CA . VAL B 1 18 ? -17.953 15.258 9.977 1 95.94 18 VAL B CA 1
ATOM 1641 C C . VAL B 1 18 ? -17.344 15.352 8.586 1 95.94 18 VAL B C 1
ATOM 1643 O O . VAL B 1 18 ? -16.109 15.328 8.43 1 95.94 18 VAL B O 1
ATOM 1646 N N . ALA B 1 19 ? -18.188 15.492 7.617 1 94.06 19 ALA B N 1
ATOM 1647 C CA . ALA B 1 19 ? -17.734 15.586 6.23 1 94.06 19 ALA B CA 1
ATOM 1648 C C . ALA B 1 19 ? -16.859 16.812 6.023 1 94.06 19 ALA B C 1
ATOM 1650 O O . ALA B 1 19 ? -15.836 16.75 5.336 1 94.06 19 ALA B O 1
ATOM 1651 N N . ALA B 1 20 ? -17.219 17.891 6.578 1 94.38 20 ALA B N 1
ATOM 1652 C CA . ALA B 1 20 ? -16.438 19.125 6.465 1 94.38 20 ALA B CA 1
ATOM 1653 C C . ALA B 1 20 ? -15.07 18.953 7.125 1 94.38 20 ALA B C 1
ATOM 1655 O O . ALA B 1 20 ? -14.062 19.422 6.59 1 94.38 20 ALA B O 1
ATOM 1656 N N . VAL B 1 21 ? -15.086 18.359 8.281 1 94.88 21 VAL B N 1
ATOM 1657 C CA . VAL B 1 21 ? -13.836 18.094 8.992 1 94.88 21 VAL B CA 1
ATOM 1658 C C . VAL B 1 21 ? -12.953 17.172 8.156 1 94.88 21 VAL B C 1
ATOM 1660 O O . VAL B 1 21 ? -11.75 17.422 8.008 1 94.88 21 VAL B O 1
ATOM 1663 N N . ALA B 1 22 ? -13.547 16.172 7.586 1 90.69 22 ALA B N 1
ATOM 1664 C CA . ALA B 1 22 ? -12.828 15.227 6.738 1 90.69 22 ALA B CA 1
ATOM 1665 C C . ALA B 1 22 ? -12.234 15.922 5.516 1 90.69 22 ALA B C 1
ATOM 1667 O O . ALA B 1 22 ? -11.086 15.688 5.148 1 90.69 22 ALA B O 1
ATOM 1668 N N . GLN B 1 23 ? -13.023 16.781 4.949 1 88.56 23 GLN B N 1
ATOM 1669 C CA . GLN B 1 23 ? -12.57 17.516 3.777 1 88.56 23 GLN B CA 1
ATOM 1670 C C . GLN B 1 23 ? -11.383 18.406 4.117 1 88.56 23 GLN B C 1
ATOM 1672 O O . GLN B 1 23 ? -10.422 18.5 3.348 1 88.56 23 GLN B O 1
ATOM 1677 N N . THR B 1 24 ? -11.508 19.031 5.23 1 90.38 24 THR B N 1
ATOM 1678 C CA . THR B 1 24 ? -10.414 19.875 5.695 1 90.38 24 THR B CA 1
ATOM 1679 C C . THR B 1 24 ? -9.148 19.062 5.918 1 90.38 24 THR B C 1
ATOM 1681 O O . THR B 1 24 ? -8.055 19.484 5.539 1 90.38 24 THR B O 1
ATOM 1684 N N . LEU B 1 25 ? -9.344 17.938 6.582 1 87.88 25 LEU B N 1
ATOM 1685 C CA . LEU B 1 25 ? -8.227 17.062 6.875 1 87.88 25 LEU B CA 1
ATOM 1686 C C . LEU B 1 25 ? -7.555 16.578 5.59 1 87.88 25 LEU B C 1
ATOM 1688 O O . LEU B 1 25 ? -6.328 16.562 5.496 1 87.88 25 LEU B O 1
ATOM 1692 N N . VAL B 1 26 ? -8.305 16.219 4.602 1 81 26 VAL B N 1
ATOM 1693 C CA . VAL B 1 26 ? -7.793 15.742 3.318 1 81 26 VAL B CA 1
ATOM 1694 C C . VAL B 1 26 ? -7.004 16.859 2.633 1 81 26 VAL B C 1
ATOM 1696 O O . VAL B 1 26 ? -5.965 16.609 2.023 1 81 26 VAL B O 1
ATOM 1699 N N . ARG B 1 27 ? -7.438 18.031 2.797 1 80.75 27 ARG B N 1
ATOM 1700 C CA . ARG B 1 27 ? -6.82 19.172 2.129 1 80.75 27 ARG B CA 1
ATOM 1701 C C . ARG B 1 27 ? -5.531 19.594 2.83 1 80.75 27 ARG B C 1
ATOM 1703 O O . ARG B 1 27 ? -4.523 19.859 2.178 1 80.75 27 ARG B O 1
ATOM 1710 N N . SER B 1 28 ? -5.617 19.594 4.129 1 80.75 28 SER B N 1
ATOM 1711 C CA . SER B 1 28 ? -4.516 20.203 4.863 1 80.75 28 SER B CA 1
ATOM 1712 C C . SER B 1 28 ? -3.521 19.156 5.348 1 80.75 28 SER B C 1
ATOM 1714 O O . SER B 1 28 ? -2.367 19.469 5.641 1 80.75 28 SER B O 1
ATOM 1716 N N . GLY B 1 29 ? -4.027 17.922 5.512 1 77.06 29 GLY B N 1
ATOM 1717 C CA . GLY B 1 29 ? -3.24 16.938 6.223 1 77.06 29 GLY B CA 1
ATOM 1718 C C . GLY B 1 29 ? -3.322 17.078 7.73 1 77.06 29 GLY B C 1
ATOM 1719 O O . GLY B 1 29 ? -3.906 18.047 8.242 1 77.06 29 GLY B O 1
ATOM 1720 N N . ILE B 1 30 ? -2.656 16.172 8.469 1 79.25 30 ILE B N 1
ATOM 1721 C CA . ILE B 1 30 ? -2.775 16.094 9.914 1 79.25 30 ILE B CA 1
ATOM 1722 C C . ILE B 1 30 ? -2.004 17.234 10.562 1 79.25 30 ILE B C 1
ATOM 1724 O O . ILE B 1 30 ? -2.48 17.859 11.516 1 79.25 30 ILE B O 1
ATOM 1728 N N . GLN B 1 31 ? -0.833 17.516 10.023 1 75.62 31 GLN B N 1
ATOM 1729 C CA . GLN B 1 31 ? 0.052 18.484 10.648 1 75.62 31 GLN B CA 1
ATOM 1730 C C . GLN B 1 31 ? -0.54 19.891 10.57 1 75.62 31 GLN B C 1
ATOM 1732 O O . GLN B 1 31 ? -0.433 20.672 11.523 1 75.62 31 GLN B O 1
ATOM 1737 N N . ARG B 1 32 ? -1.226 20.234 9.539 1 84.5 32 ARG B N 1
ATOM 1738 C CA . ARG B 1 32 ? -1.723 21.594 9.336 1 84.5 32 ARG B CA 1
ATOM 1739 C C . ARG B 1 32 ? -3.213 21.672 9.641 1 84.5 32 ARG B C 1
ATOM 1741 O O . ARG B 1 32 ? -3.812 22.75 9.531 1 84.5 32 ARG B O 1
ATOM 1748 N N . PHE B 1 33 ? -3.713 20.562 10 1 90 33 PHE B N 1
ATOM 1749 C CA . PHE B 1 33 ? -5.129 20.547 10.344 1 90 33 PHE B CA 1
ATOM 1750 C C . PHE B 1 33 ? -5.402 21.453 11.547 1 90 33 PHE B C 1
ATOM 1752 O O . PHE B 1 33 ? -4.625 21.469 12.5 1 90 33 PHE B O 1
ATOM 1759 N N . SER B 1 34 ? -6.508 22.203 11.469 1 94.62 34 SER B N 1
ATOM 1760 C CA . SER B 1 34 ? -6.926 23 12.617 1 94.62 34 SER B CA 1
ATOM 1761 C C . SER B 1 34 ? -8.445 23 12.758 1 94.62 34 SER B C 1
ATOM 1763 O O . SER B 1 34 ? -9.172 22.922 11.766 1 94.62 34 SER B O 1
ATOM 1765 N N . LEU B 1 35 ? -8.836 23.141 13.961 1 95 35 LEU B N 1
ATOM 1766 C CA . LEU B 1 35 ? -10.266 23.219 14.25 1 95 35 LEU B CA 1
ATOM 1767 C C . LEU B 1 35 ? -10.875 24.469 13.641 1 95 35 LEU B C 1
ATOM 1769 O O . LEU B 1 35 ? -12.031 24.469 13.203 1 95 35 LEU B O 1
ATOM 1773 N N . SER B 1 36 ? -10.102 25.5 13.602 1 96.44 36 SER B N 1
ATOM 1774 C CA . SER B 1 36 ? -10.586 26.75 13.016 1 96.44 36 SER B CA 1
ATOM 1775 C C . SER B 1 36 ? -10.875 26.594 11.531 1 96.44 36 SER B C 1
ATOM 1777 O O . SER B 1 36 ? -11.914 27.031 11.047 1 96.44 36 SER B O 1
ATOM 1779 N N . ALA B 1 37 ? -10.008 25.969 10.836 1 95.88 37 ALA B N 1
ATOM 1780 C CA . ALA B 1 37 ? -10.211 25.734 9.414 1 95.88 37 ALA B CA 1
ATOM 1781 C C . ALA B 1 37 ? -11.414 24.828 9.172 1 95.88 37 ALA B C 1
ATOM 1783 O O . ALA B 1 37 ? -12.18 25.031 8.227 1 95.88 37 ALA B O 1
ATOM 1784 N N . ALA B 1 38 ? -11.523 23.828 9.953 1 96.44 38 ALA B N 1
ATOM 1785 C CA . ALA B 1 38 ? -12.664 22.922 9.852 1 96.44 38 ALA B CA 1
ATOM 1786 C C . ALA B 1 38 ? -13.977 23.656 10.117 1 96.44 38 ALA B C 1
ATOM 1788 O O . ALA B 1 38 ? -14.984 23.391 9.453 1 96.44 38 ALA B O 1
ATOM 1789 N N . ALA B 1 39 ? -14 24.531 11.102 1 97.19 39 ALA B N 1
ATOM 1790 C CA . ALA B 1 39 ? -15.172 25.328 11.422 1 97.19 39 ALA B CA 1
ATOM 1791 C C . ALA B 1 39 ? -15.578 26.203 10.234 1 97.19 39 ALA B C 1
ATOM 1793 O O . ALA B 1 39 ? -16.75 26.266 9.875 1 97.19 39 ALA B O 1
ATOM 1794 N N . ASP B 1 40 ? -14.578 26.797 9.625 1 97.12 40 ASP B N 1
ATOM 1795 C CA . ASP B 1 40 ? -14.82 27.609 8.445 1 97.12 40 ASP B CA 1
ATOM 1796 C C . ASP B 1 40 ? -15.461 26.797 7.324 1 97.12 40 ASP B C 1
ATOM 1798 O O . ASP B 1 40 ? -16.438 27.219 6.707 1 97.12 40 ASP B O 1
ATOM 1802 N N . GLU B 1 41 ? -14.945 25.625 7.098 1 95.56 41 GLU B N 1
ATOM 1803 C CA . GLU B 1 41 ? -15.453 24.734 6.066 1 95.56 41 GLU B CA 1
ATOM 1804 C C . GLU B 1 41 ? -16.891 24.328 6.352 1 95.56 41 GLU B C 1
ATOM 1806 O O . GLU B 1 41 ? -17.703 24.188 5.43 1 95.56 41 GLU B O 1
ATOM 1811 N N . ALA B 1 42 ? -17.172 24.141 7.594 1 96.06 42 ALA B N 1
ATOM 1812 C CA . ALA B 1 42 ? -18.5 23.672 8.008 1 96.06 42 ALA B CA 1
ATOM 1813 C C . ALA B 1 42 ? -19.469 24.844 8.117 1 96.06 42 ALA B C 1
ATOM 1815 O O . ALA B 1 42 ? -20.688 24.641 8.266 1 96.06 42 ALA B O 1
ATOM 1816 N N . GLY B 1 43 ? -18.953 26.047 8.133 1 97 43 GLY B N 1
ATOM 1817 C CA . GLY B 1 43 ? -19.812 27.219 8.273 1 97 43 GLY B CA 1
ATOM 1818 C C . GLY B 1 43 ? -20.328 27.422 9.688 1 97 43 GLY B C 1
ATOM 1819 O O . GLY B 1 43 ? -21.469 27.828 9.883 1 97 43 GLY B O 1
ATOM 1820 N N . VAL B 1 44 ? -19.578 27.047 10.617 1 96.75 44 VAL B N 1
ATOM 1821 C CA . VAL B 1 44 ? -19.938 27.219 12.016 1 96.75 44 VAL B CA 1
ATOM 1822 C C . VAL B 1 44 ? -18.781 27.875 12.766 1 96.75 44 VAL B C 1
ATOM 1824 O O . VAL B 1 44 ? -17.719 28.141 12.188 1 96.75 44 VAL B O 1
ATOM 1827 N N . SER B 1 45 ? -19.031 28.172 14.008 1 95.81 45 SER B N 1
ATOM 1828 C CA . SER B 1 45 ? -17.984 28.797 14.812 1 95.81 45 SER B CA 1
ATOM 1829 C C . SER B 1 45 ? -17 27.75 15.328 1 95.81 45 SER B C 1
ATOM 1831 O O . SER B 1 45 ? -17.312 26.562 15.398 1 95.81 45 SER B O 1
ATOM 1833 N N . ARG B 1 46 ? -15.828 28.188 15.664 1 94.56 46 ARG B N 1
ATOM 1834 C CA . ARG B 1 46 ? -14.828 27.328 16.281 1 94.56 46 ARG B CA 1
ATOM 1835 C C . ARG B 1 46 ? -15.367 26.703 17.578 1 94.56 46 ARG B C 1
ATOM 1837 O O . ARG B 1 46 ? -15.117 25.531 17.859 1 94.56 46 ARG B O 1
ATOM 1844 N N . GLY B 1 47 ? -16.109 27.5 18.359 1 94.56 47 GLY B N 1
ATOM 1845 C CA . GLY B 1 47 ? -16.719 26.984 19.562 1 94.56 47 GLY B CA 1
ATOM 1846 C C . GLY B 1 47 ? -17.688 25.844 19.297 1 94.56 47 GLY B C 1
ATOM 1847 O O . GLY B 1 47 ? -17.719 24.859 20.047 1 94.56 47 GLY B O 1
ATOM 1848 N N . THR B 1 48 ? -18.391 25.906 18.25 1 94.56 48 THR B N 1
ATOM 1849 C CA . THR B 1 48 ? -19.344 24.875 17.859 1 94.56 48 THR B CA 1
ATOM 1850 C C . THR B 1 48 ? -18.625 23.578 17.531 1 94.56 48 THR B C 1
ATOM 1852 O O . THR B 1 48 ? -19.016 22.5 18 1 94.56 48 THR B O 1
ATOM 1855 N N . ILE B 1 49 ? -17.594 23.625 16.719 1 95 49 ILE B N 1
ATOM 1856 C CA . ILE B 1 49 ? -16.844 22.438 16.344 1 95 49 ILE B CA 1
ATOM 1857 C C . ILE B 1 49 ? -16.234 21.797 17.594 1 95 49 ILE B C 1
ATOM 1859 O O . ILE B 1 49 ? -16.25 20.578 17.734 1 95 49 ILE B O 1
ATOM 1863 N N . TYR B 1 50 ? -15.742 22.641 18.484 1 92.5 50 TYR B N 1
ATOM 1864 C CA . TYR B 1 50 ? -15.164 22.125 19.719 1 92.5 50 TYR B CA 1
ATOM 1865 C C . TYR B 1 50 ? -16.219 21.406 20.547 1 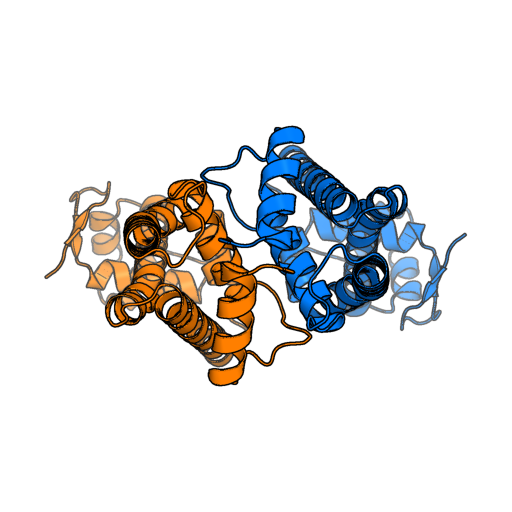92.5 50 TYR B C 1
ATOM 1867 O O . TYR B 1 50 ? -15.93 20.359 21.156 1 92.5 50 TYR B O 1
ATOM 1875 N N . ASN B 1 51 ? -17.375 21.938 20.547 1 94.44 51 ASN B N 1
ATOM 1876 C CA . ASN B 1 51 ? -18.453 21.312 21.312 1 94.44 51 ASN B CA 1
ATOM 1877 C C . ASN B 1 51 ? -18.828 19.953 20.75 1 94.44 51 ASN B C 1
ATOM 1879 O O . ASN B 1 51 ? -19.234 19.062 21.484 1 94.44 51 ASN B O 1
ATOM 1883 N N . TRP B 1 52 ? -18.625 19.781 19.484 1 95.06 52 TRP B N 1
ATOM 1884 C CA . TRP B 1 52 ? -18.969 18.5 18.859 1 95.06 52 TRP B CA 1
ATOM 1885 C C . TRP B 1 52 ? -17.859 17.484 19.047 1 95.06 52 TRP B C 1
ATOM 1887 O O . TRP B 1 52 ? -18.125 16.312 19.328 1 95.06 52 TRP B O 1
ATOM 1897 N N . PHE B 1 53 ? -16.641 17.891 18.969 1 96.75 53 PHE B N 1
ATOM 1898 C CA . PHE B 1 53 ? -15.555 16.906 18.891 1 96.75 53 PHE B CA 1
ATOM 1899 C C . PHE B 1 53 ? -14.719 16.938 20.172 1 96.75 53 PHE B C 1
ATOM 1901 O O . PHE B 1 53 ? -14 15.969 20.453 1 96.75 53 PHE B O 1
ATOM 1908 N N . GLY B 1 54 ? -14.758 18.016 20.938 1 94.38 54 GLY B N 1
ATOM 1909 C CA . GLY B 1 54 ? -14.023 18.125 22.188 1 94.38 54 GLY B CA 1
ATOM 1910 C C . GLY B 1 54 ? -12.555 18.438 21.984 1 94.38 54 GLY B C 1
ATOM 1911 O O . GLY B 1 54 ? -11.82 18.625 22.953 1 94.38 54 GLY B O 1
ATOM 1912 N N . GLY B 1 55 ? -12.031 18.312 20.688 1 94.88 55 GLY B N 1
ATOM 1913 C CA . GLY B 1 55 ? -10.625 18.609 20.438 1 94.88 55 GLY B CA 1
ATOM 1914 C C . GLY B 1 55 ? -10.141 18.094 19.094 1 94.88 55 GLY B C 1
ATOM 1915 O O . GLY B 1 55 ? -10.875 17.406 18.375 1 94.88 55 GLY B O 1
ATOM 1916 N N . LYS B 1 56 ? -8.93 18.484 18.781 1 93.81 56 LYS B N 1
ATOM 1917 C CA . LYS B 1 56 ? -8.32 18.188 17.5 1 93.81 56 LYS B CA 1
ATOM 1918 C C . LYS B 1 56 ? -8.172 16.688 17.297 1 93.81 56 LYS B C 1
ATOM 1920 O O . LYS B 1 56 ? -8.508 16.156 16.219 1 93.81 56 LYS B O 1
ATOM 1925 N N . LYS B 1 57 ? -7.727 16.016 18.297 1 92.31 57 LYS B N 1
ATOM 1926 C CA . LYS B 1 57 ? -7.465 14.578 18.172 1 92.31 57 LYS B CA 1
ATOM 1927 C C . LYS B 1 57 ? -8.742 13.82 17.828 1 92.31 57 LYS B C 1
ATOM 1929 O O . LYS B 1 57 ? -8.758 13.008 16.906 1 92.31 57 LYS B O 1
ATOM 1934 N N . GLU B 1 58 ? -9.734 14.07 18.531 1 94 58 GLU B N 1
ATOM 1935 C CA . GLU B 1 58 ? -11.008 13.391 18.281 1 94 58 GLU B CA 1
ATOM 1936 C C . GLU B 1 58 ? -11.578 13.766 16.922 1 94 58 GLU B C 1
ATOM 1938 O O . GLU B 1 58 ? -12.141 12.914 16.234 1 94 58 GLU B O 1
ATOM 1943 N N . ALA B 1 59 ? -11.461 15.039 16.594 1 95.5 59 ALA B N 1
ATOM 1944 C CA . ALA B 1 59 ? -11.938 15.469 15.273 1 95.5 59 ALA B CA 1
ATOM 1945 C C . ALA B 1 59 ? -11.234 14.711 14.156 1 95.5 59 ALA B C 1
ATOM 1947 O O . ALA B 1 59 ? -11.875 14.234 13.219 1 95.5 59 ALA B O 1
ATOM 1948 N N . ILE B 1 60 ? -9.992 14.508 14.305 1 91.69 60 ILE B N 1
ATOM 1949 C CA . ILE B 1 60 ? -9.195 13.805 13.312 1 91.69 60 ILE B CA 1
ATOM 1950 C C . ILE B 1 60 ? -9.586 12.328 13.281 1 91.69 60 ILE B C 1
ATOM 1952 O O . ILE B 1 60 ? -9.805 11.758 12.203 1 91.69 60 ILE B O 1
ATOM 1956 N N . ASP B 1 61 ? -9.75 11.75 14.398 1 90.69 61 ASP B N 1
ATOM 1957 C CA . ASP B 1 61 ? -10.109 10.344 14.484 1 90.69 61 ASP B CA 1
ATOM 1958 C C . ASP B 1 61 ? -11.453 10.078 13.805 1 90.69 61 ASP B C 1
ATOM 1960 O O . ASP B 1 61 ? -11.578 9.141 13.016 1 90.69 61 ASP B O 1
ATOM 1964 N N . VAL B 1 62 ? -12.312 10.891 14.062 1 93.19 62 VAL B N 1
ATOM 1965 C CA . VAL B 1 62 ? -13.656 10.742 13.5 1 93.19 62 VAL B CA 1
ATOM 1966 C C . VAL B 1 62 ? -13.609 10.969 11.992 1 93.19 62 VAL B C 1
ATOM 1968 O O . VAL B 1 62 ? -14.25 10.25 11.227 1 93.19 62 VAL B O 1
ATOM 1971 N N . ALA B 1 63 ? -12.883 11.945 11.578 1 92.31 63 ALA B N 1
ATOM 1972 C CA . ALA B 1 63 ? -12.758 12.25 10.156 1 92.31 63 ALA B CA 1
ATOM 1973 C C . ALA B 1 63 ? -12.109 11.094 9.398 1 92.31 63 ALA B C 1
ATOM 1975 O O . ALA B 1 63 ? -12.57 10.719 8.32 1 92.31 63 ALA B O 1
ATOM 1976 N N . VAL B 1 64 ? -11.141 10.547 9.961 1 89.94 64 VAL B N 1
ATOM 1977 C CA . VAL B 1 64 ? -10.445 9.438 9.328 1 89.94 64 VAL B CA 1
ATOM 1978 C C . VAL B 1 64 ? -11.391 8.242 9.203 1 89.94 64 VAL B C 1
ATOM 1980 O O . VAL B 1 64 ? -11.422 7.574 8.164 1 89.94 64 VAL B O 1
ATOM 1983 N N . GLY B 1 65 ? -12.086 7.996 10.227 1 89.19 65 GLY B N 1
ATOM 1984 C CA . GLY B 1 65 ? -13.086 6.941 10.172 1 89.19 65 GLY B CA 1
ATOM 1985 C C . GLY B 1 65 ? -14.125 7.168 9.094 1 89.19 65 GLY B C 1
ATOM 1986 O O . GLY B 1 65 ? -14.523 6.227 8.398 1 89.19 65 GLY B O 1
ATOM 1987 N N . PHE B 1 66 ? -14.523 8.383 9.016 1 89.44 66 PHE B N 1
ATOM 1988 C CA . PHE B 1 66 ? -15.492 8.758 7.992 1 89.44 66 PHE B CA 1
ATOM 1989 C C . PHE B 1 66 ? -14.93 8.531 6.598 1 89.44 66 PHE B C 1
ATOM 1991 O O . PHE B 1 66 ? -15.609 7.984 5.727 1 89.44 66 PHE B O 1
ATOM 1998 N N . ILE B 1 67 ? -13.734 8.875 6.387 1 87 67 ILE B N 1
ATOM 1999 C CA . ILE B 1 67 ? -13.07 8.711 5.094 1 87 67 ILE B CA 1
ATOM 2000 C C . ILE B 1 67 ? -12.93 7.227 4.773 1 87 67 ILE B C 1
ATOM 2002 O O . ILE B 1 67 ? -13.203 6.801 3.648 1 87 67 ILE B O 1
ATOM 2006 N N . ALA B 1 68 ? -12.547 6.461 5.75 1 87.81 68 ALA B N 1
ATOM 2007 C CA . ALA B 1 68 ? -12.43 5.016 5.586 1 87.81 68 ALA B CA 1
ATOM 2008 C C . ALA B 1 68 ? -13.773 4.398 5.199 1 87.81 68 ALA B C 1
ATOM 2010 O O . ALA B 1 68 ? -13.836 3.555 4.301 1 87.81 68 ALA B O 1
ATOM 2011 N N . GLY B 1 69 ? -14.781 4.809 5.91 1 88.31 69 GLY B N 1
ATOM 2012 C CA . GLY B 1 69 ? -16.109 4.312 5.605 1 88.31 69 GLY B CA 1
ATOM 2013 C C . GLY B 1 69 ? -16.578 4.648 4.199 1 88.31 69 GLY B C 1
ATOM 2014 O O . GLY B 1 69 ? -17.172 3.811 3.52 1 88.31 69 GLY B O 1
ATOM 2015 N N . ALA B 1 70 ? -16.281 5.855 3.785 1 85.69 70 ALA B N 1
ATOM 2016 C CA . ALA B 1 70 ? -16.641 6.277 2.432 1 85.69 70 ALA B CA 1
ATOM 2017 C C . ALA B 1 70 ? -15.906 5.449 1.387 1 85.69 70 ALA B C 1
ATOM 2019 O O . ALA B 1 70 ? -16.469 5.125 0.335 1 85.69 70 ALA B O 1
ATOM 2020 N N . PHE B 1 71 ? -14.75 5.105 1.63 1 84.88 71 PHE B N 1
ATOM 2021 C CA . PHE B 1 71 ? -13.953 4.262 0.744 1 84.88 71 PHE B CA 1
ATOM 2022 C C . PHE B 1 71 ? -14.578 2.881 0.605 1 84.88 71 PHE B C 1
ATOM 2024 O O . PHE B 1 71 ? -14.68 2.344 -0.5 1 84.88 71 PHE B O 1
ATOM 2031 N N . ILE B 1 72 ? -14.961 2.344 1.719 1 89.69 72 ILE B N 1
ATOM 2032 C CA . ILE B 1 72 ? -15.562 1.016 1.717 1 89.69 72 ILE B CA 1
ATOM 2033 C C . ILE B 1 72 ? -16.875 1.05 0.945 1 89.69 72 ILE B C 1
ATOM 2035 O O . ILE B 1 72 ? -17.172 0.146 0.157 1 89.69 72 ILE B O 1
ATOM 2039 N N . GLU B 1 73 ? -17.625 2.092 1.117 1 88.69 73 GLU B N 1
ATOM 2040 C CA . GLU B 1 73 ? -18.906 2.213 0.437 1 88.69 73 GLU B CA 1
ATOM 2041 C C . GLU B 1 73 ? -18.734 2.318 -1.074 1 88.69 73 GLU B C 1
ATOM 2043 O O . GLU B 1 73 ? -19.578 1.866 -1.841 1 88.69 73 GLU B O 1
ATOM 2048 N N . LEU B 1 74 ? -17.656 2.887 -1.464 1 83.88 74 LEU B N 1
ATOM 2049 C CA . LEU B 1 74 ? -17.344 3.084 -2.877 1 83.88 74 LEU B CA 1
ATOM 2050 C C . LEU B 1 74 ? -17.422 1.764 -3.637 1 83.88 74 LEU B C 1
ATOM 2052 O O . LEU B 1 74 ? -18 1.699 -4.719 1 83.88 74 LEU B O 1
ATOM 2056 N N . PHE B 1 75 ? -16.828 0.714 -2.986 1 88.38 75 PHE B N 1
ATOM 2057 C CA . PHE B 1 75 ? -16.812 -0.524 -3.758 1 88.38 75 PHE B CA 1
ATOM 2058 C C . PHE B 1 75 ? -17.922 -1.463 -3.285 1 88.38 75 PHE B C 1
ATOM 2060 O O . PHE B 1 75 ? -18.328 -2.371 -4.016 1 88.38 75 PHE B O 1
ATOM 2067 N N . ALA B 1 76 ? -18.484 -1.269 -2.125 1 92 76 ALA B N 1
ATOM 2068 C CA . ALA B 1 76 ? -19.516 -2.156 -1.6 1 92 76 ALA B CA 1
ATOM 2069 C C . ALA B 1 76 ? -20.766 -2.137 -2.486 1 92 76 ALA B C 1
ATOM 2071 O O . ALA B 1 76 ? -21.344 -3.184 -2.766 1 92 76 ALA B O 1
ATOM 2072 N N . GLY B 1 77 ? -21.125 -0.967 -2.875 1 90.12 77 GLY B N 1
ATOM 2073 C CA . GLY B 1 77 ? -22.297 -0.859 -3.746 1 90.12 77 GLY B CA 1
ATOM 2074 C C . GLY B 1 77 ? -22.125 -1.596 -5.059 1 90.12 77 GLY B C 1
ATOM 2075 O O . GLY B 1 77 ? -23.031 -2.295 -5.508 1 90.12 77 GLY B O 1
ATOM 2076 N N . ALA B 1 78 ? -20.984 -1.472 -5.66 1 90.25 78 ALA B N 1
ATOM 2077 C CA . ALA B 1 78 ? -20.688 -2.113 -6.938 1 90.25 78 ALA B CA 1
ATOM 2078 C C . ALA B 1 78 ? -20.609 -3.629 -6.781 1 90.25 78 ALA B C 1
ATOM 2080 O O . ALA B 1 78 ? -21.062 -4.375 -7.66 1 90.25 78 ALA B O 1
ATOM 2081 N N . VAL B 1 79 ? -20.078 -4.086 -5.699 1 94.62 79 VAL B N 1
ATOM 2082 C CA . VAL B 1 79 ? -19.906 -5.508 -5.418 1 94.62 79 VAL B CA 1
ATOM 2083 C C . VAL B 1 79 ? -21.281 -6.16 -5.219 1 94.62 79 VAL B C 1
ATOM 2085 O O . VAL B 1 79 ? -21.547 -7.242 -5.75 1 94.62 79 VAL B O 1
ATOM 2088 N N . SER B 1 80 ? -22.109 -5.469 -4.535 1 91.88 80 SER B N 1
ATOM 2089 C CA . SER B 1 80 ? -23.422 -6.012 -4.176 1 91.88 80 SER B CA 1
ATOM 2090 C C . SER B 1 80 ? -24.297 -6.191 -5.406 1 91.88 80 SER B C 1
ATOM 2092 O O . SER B 1 80 ? -25.25 -6.973 -5.387 1 91.88 80 SER B O 1
ATOM 2094 N N . ALA B 1 81 ? -23.969 -5.586 -6.445 1 93.12 81 ALA B N 1
ATOM 2095 C CA . ALA B 1 81 ? -24.766 -5.648 -7.668 1 93.12 81 ALA B CA 1
ATOM 2096 C C . ALA B 1 81 ? -24.391 -6.859 -8.508 1 93.12 81 ALA B C 1
ATOM 2098 O O . ALA B 1 81 ? -25 -7.125 -9.547 1 93.12 81 ALA B O 1
ATOM 2099 N N . LYS B 1 82 ? -23.422 -7.57 -8.109 1 95.88 82 LYS B N 1
ATOM 2100 C CA . LYS B 1 82 ? -22.938 -8.727 -8.859 1 95.88 82 LYS B CA 1
ATOM 2101 C C . LYS B 1 82 ? -23.203 -10.023 -8.102 1 95.88 82 LYS B C 1
ATOM 2103 O O . LYS B 1 82 ? -23.375 -10.016 -6.883 1 95.88 82 LYS B O 1
ATOM 2108 N N . THR B 1 83 ? -23.141 -11.094 -8.82 1 93.81 83 THR B N 1
ATOM 2109 C CA . THR B 1 83 ? -23.5 -12.375 -8.227 1 93.81 83 THR B CA 1
ATOM 2110 C C . THR B 1 83 ? -22.25 -13.227 -8 1 93.81 83 THR B C 1
ATOM 2112 O O . THR B 1 83 ? -22 -13.688 -6.883 1 93.81 83 THR B O 1
ATOM 2115 N N . THR B 1 84 ? -21.453 -13.383 -9.023 1 96.69 84 THR B N 1
ATOM 2116 C CA . THR B 1 84 ? -20.297 -14.266 -8.891 1 96.69 84 THR B CA 1
ATOM 2117 C C . THR B 1 84 ? -19.125 -13.531 -8.227 1 96.69 84 THR B C 1
ATOM 2119 O O . THR B 1 84 ? -18.984 -12.312 -8.383 1 96.69 84 THR B O 1
ATOM 2122 N N . LEU B 1 85 ? -18.375 -14.258 -7.543 1 97.44 85 LEU B N 1
ATOM 2123 C CA . LEU B 1 85 ? -17.219 -13.664 -6.875 1 97.44 85 LEU B CA 1
ATOM 2124 C C . LEU B 1 85 ? -16.281 -13.016 -7.883 1 97.44 85 LEU B C 1
ATOM 2126 O O . LEU B 1 85 ? -15.703 -11.961 -7.617 1 97.44 85 LEU B O 1
ATOM 2130 N N . THR B 1 86 ? -16.141 -13.68 -9.039 1 97 86 THR B N 1
ATOM 2131 C CA . THR B 1 86 ? -15.297 -13.141 -10.109 1 97 86 THR B CA 1
ATOM 2132 C C . THR B 1 86 ? -15.781 -11.75 -10.523 1 97 86 THR B C 1
ATOM 2134 O O . THR B 1 86 ? -14.984 -10.82 -10.625 1 97 86 THR B O 1
ATOM 2137 N N . ASP B 1 87 ? -17.062 -11.586 -10.656 1 97.31 87 ASP B N 1
ATOM 2138 C CA . ASP B 1 87 ? -17.625 -10.297 -11.047 1 97.31 87 ASP B CA 1
ATOM 2139 C C . ASP B 1 87 ? -17.516 -9.289 -9.898 1 97.31 87 ASP B C 1
ATOM 2141 O O . ASP B 1 87 ? -17.297 -8.102 -10.133 1 97.31 87 ASP B O 1
ATOM 2145 N N . GLN B 1 88 ? -17.75 -9.734 -8.727 1 97.94 88 GLN B N 1
ATOM 2146 C CA . GLN B 1 88 ? -17.656 -8.875 -7.551 1 97.94 88 GLN B CA 1
ATOM 2147 C C . GLN B 1 88 ? -16.266 -8.281 -7.402 1 97.94 88 GLN B C 1
ATOM 2149 O O . GLN B 1 88 ? -16.109 -7.066 -7.262 1 97.94 88 GLN B O 1
ATOM 2154 N N . VAL B 1 89 ? -15.242 -9.086 -7.488 1 97.75 89 VAL B N 1
ATOM 2155 C CA . VAL B 1 89 ? -13.859 -8.633 -7.332 1 97.75 89 VAL B CA 1
ATOM 2156 C C . VAL B 1 89 ? -13.477 -7.727 -8.5 1 97.75 89 VAL B C 1
ATOM 2158 O O . VAL B 1 89 ? -12.789 -6.723 -8.312 1 97.75 89 VAL B O 1
ATOM 2161 N N . GLY B 1 90 ? -13.898 -8.125 -9.68 1 97.75 90 GLY B N 1
ATOM 2162 C CA . GLY B 1 90 ? -13.625 -7.293 -10.844 1 97.75 90 GLY B CA 1
ATOM 2163 C C . GLY B 1 90 ? -14.203 -5.895 -10.727 1 97.75 90 GLY B C 1
ATOM 2164 O O . GLY B 1 90 ? -13.523 -4.91 -11.016 1 97.75 90 GLY B O 1
ATOM 2165 N N . GLU B 1 91 ? -15.43 -5.809 -10.289 1 97.5 91 GLU B N 1
ATOM 2166 C CA . GLU B 1 91 ? -16.078 -4.512 -10.141 1 97.5 91 GLU B CA 1
ATOM 2167 C C . GLU B 1 91 ? -15.422 -3.682 -9.039 1 97.5 91 GLU B C 1
ATOM 2169 O O . GLU B 1 91 ? -15.266 -2.469 -9.188 1 97.5 91 GLU B O 1
ATOM 2174 N N . ALA B 1 92 ? -15.133 -4.328 -7.988 1 97.12 92 ALA B N 1
ATOM 2175 C CA . ALA B 1 92 ? -14.43 -3.633 -6.91 1 97.12 92 ALA B CA 1
ATOM 2176 C C . ALA B 1 92 ? -13.102 -3.066 -7.402 1 97.12 92 ALA B C 1
ATOM 2178 O O . ALA B 1 92 ? -12.75 -1.93 -7.082 1 97.12 92 ALA B O 1
ATOM 2179 N N . ALA B 1 93 ? -12.375 -3.846 -8.188 1 97.25 93 ALA B N 1
ATOM 2180 C CA . ALA B 1 93 ? -11.086 -3.41 -8.727 1 97.25 93 ALA B CA 1
ATOM 2181 C C . ALA B 1 93 ? -11.25 -2.172 -9.602 1 97.25 93 ALA B C 1
ATOM 2183 O O . ALA B 1 93 ? -10.469 -1.226 -9.508 1 97.25 93 ALA B O 1
ATOM 2184 N N . VAL B 1 94 ? -12.234 -2.137 -10.391 1 96.75 94 VAL B N 1
ATOM 2185 C CA . VAL B 1 94 ? -12.492 -1.005 -11.273 1 96.75 94 VAL B CA 1
ATOM 2186 C C . VAL B 1 94 ? -12.836 0.231 -10.445 1 96.75 94 VAL B C 1
ATOM 2188 O O . VAL B 1 94 ? -12.32 1.321 -10.703 1 96.75 94 VAL B O 1
ATOM 2191 N N . ARG B 1 95 ? -13.656 0.067 -9.461 1 95 95 ARG B N 1
ATOM 2192 C CA . ARG B 1 95 ? -14.047 1.201 -8.633 1 95 95 ARG B CA 1
ATOM 2193 C C . ARG B 1 95 ? -12.836 1.797 -7.914 1 95 95 ARG B C 1
ATOM 2195 O O . ARG B 1 95 ? -12.703 3.02 -7.816 1 95 95 ARG B O 1
ATOM 2202 N N . ILE B 1 96 ? -11.992 0.966 -7.449 1 92.69 96 ILE B N 1
ATOM 2203 C CA . ILE B 1 96 ? -10.812 1.438 -6.73 1 92.69 96 ILE B CA 1
ATOM 2204 C C . ILE B 1 96 ? -9.852 2.107 -7.707 1 92.69 96 ILE B C 1
ATOM 2206 O O . ILE B 1 96 ? -9.242 3.131 -7.387 1 92.69 96 ILE B O 1
ATOM 2210 N N . SER B 1 97 ? -9.695 1.537 -8.867 1 93.5 97 SER B N 1
ATOM 2211 C CA . SER B 1 97 ? -8.867 2.17 -9.891 1 93.5 97 SER B CA 1
ATOM 2212 C C . SER B 1 97 ? -9.391 3.555 -10.25 1 93.5 97 SER B C 1
ATOM 2214 O O . SER B 1 97 ? -8.609 4.496 -10.406 1 93.5 97 SER B O 1
ATOM 2216 N N . ASP B 1 98 ? -10.711 3.645 -10.367 1 90.19 98 ASP B N 1
ATOM 2217 C CA . ASP B 1 98 ? -11.336 4.934 -10.641 1 90.19 98 ASP B CA 1
ATOM 2218 C C . ASP B 1 98 ? -11.062 5.93 -9.523 1 90.19 98 ASP B C 1
ATOM 2220 O O . ASP B 1 98 ? -10.797 7.105 -9.781 1 90.19 98 ASP B O 1
ATOM 2224 N N . HIS B 1 99 ? -11.211 5.465 -8.367 1 87 99 HIS B N 1
ATOM 2225 C CA . HIS B 1 99 ? -10.961 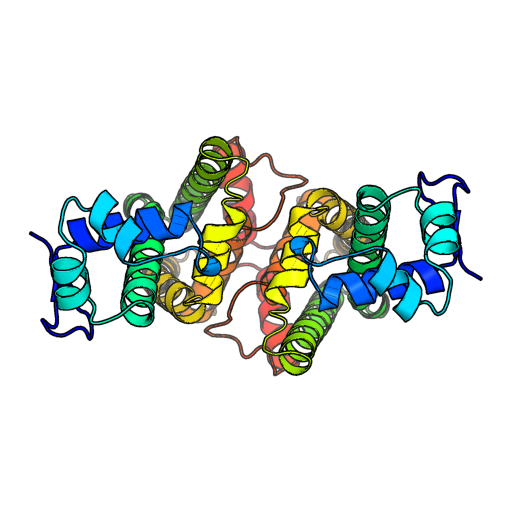6.312 -7.211 1 87 99 HIS B CA 1
ATOM 2226 C C . HIS B 1 99 ? -9.523 6.832 -7.215 1 87 99 HIS B C 1
ATOM 2228 O O . HIS B 1 99 ? -9.289 8.016 -6.941 1 87 99 HIS B O 1
ATOM 2234 N N . ARG B 1 100 ? -8.609 5.93 -7.441 1 85.81 100 ARG B N 1
ATOM 2235 C CA . ARG B 1 100 ? -7.203 6.305 -7.52 1 85.81 100 ARG B CA 1
ATOM 2236 C C . ARG B 1 100 ? -6.977 7.363 -8.594 1 85.81 100 ARG B C 1
ATOM 2238 O O . ARG B 1 100 ? -6.27 8.352 -8.359 1 85.81 100 ARG B O 1
ATOM 2245 N N . ALA B 1 101 ? -7.555 7.184 -9.742 1 83.44 101 ALA B N 1
ATOM 2246 C CA . ALA B 1 101 ? -7.406 8.125 -10.844 1 83.44 101 ALA B CA 1
ATOM 2247 C C . ALA B 1 101 ? -7.988 9.484 -10.492 1 83.44 101 ALA B C 1
ATOM 2249 O O . ALA B 1 101 ? -7.426 10.523 -10.852 1 83.44 101 ALA B O 1
ATOM 2250 N N . TRP B 1 102 ? -9.117 9.422 -9.922 1 76.38 102 TRP B N 1
ATOM 2251 C CA . TRP B 1 102 ? -9.781 10.656 -9.508 1 76.38 102 TRP B CA 1
ATOM 2252 C C . TRP B 1 102 ? -8.922 11.422 -8.508 1 76.38 102 TRP B C 1
ATOM 2254 O O . TRP B 1 102 ? -8.766 12.641 -8.633 1 76.38 102 TRP B O 1
ATOM 2264 N N . SER B 1 103 ? -8.398 10.766 -7.566 1 72.06 103 SER B N 1
ATOM 2265 C CA . SER B 1 103 ? -7.547 11.383 -6.551 1 72.06 103 SER B CA 1
ATOM 2266 C C . SER B 1 103 ? -6.312 12.023 -7.18 1 72.06 103 SER B C 1
ATOM 2268 O O . SER B 1 103 ? -5.898 13.109 -6.777 1 72.06 103 SER B O 1
ATOM 2270 N N . ASP B 1 104 ? -5.809 11.383 -8.094 1 69.5 104 ASP B N 1
ATOM 2271 C CA . ASP B 1 104 ? -4.629 11.891 -8.789 1 69.5 104 ASP B CA 1
ATOM 2272 C C . ASP B 1 104 ? -4.945 13.172 -9.555 1 69.5 104 ASP B C 1
ATOM 2274 O O . ASP B 1 104 ? -4.09 14.055 -9.672 1 69.5 104 ASP B O 1
ATOM 2278 N N . ARG B 1 105 ? -6.145 13.273 -10.016 1 65.88 105 ARG B N 1
ATOM 2279 C CA . ARG B 1 105 ? -6.551 14.43 -10.812 1 65.88 105 ARG B CA 1
ATOM 2280 C C . ARG B 1 105 ? -6.828 15.641 -9.922 1 65.88 105 ARG B C 1
ATOM 2282 O O . ARG B 1 105 ? -6.602 16.781 -10.336 1 65.88 105 ARG B O 1
ATOM 2289 N N . LEU B 1 106 ? -7.594 15.523 -8.906 1 62.5 106 LEU B N 1
ATOM 2290 C CA . LEU B 1 106 ? -7.977 16.641 -8.055 1 62.5 106 LEU B CA 1
ATOM 2291 C C . LEU B 1 106 ? -6.746 17.406 -7.566 1 62.5 106 LEU B C 1
ATOM 2293 O O . LEU B 1 106 ? -6.711 18.625 -7.617 1 62.5 106 LEU B O 1
ATOM 2297 N N . ASP B 1 107 ? -5.926 17.047 -6.895 1 53.53 107 ASP B N 1
ATOM 2298 C CA . ASP B 1 107 ? -4.711 17.734 -6.461 1 53.53 107 ASP B CA 1
ATOM 2299 C C . ASP B 1 107 ? -3.488 16.828 -6.598 1 53.53 107 ASP B C 1
ATOM 2301 O O . ASP B 1 107 ? -3.26 15.953 -5.762 1 53.53 107 ASP B O 1
ATOM 2305 N N . PRO B 1 108 ? -2.979 17.094 -7.855 1 50.41 108 PRO B N 1
ATOM 2306 C CA . PRO B 1 108 ? -1.774 16.297 -8.078 1 50.41 108 PRO B CA 1
ATOM 2307 C C . PRO B 1 108 ? -0.775 16.391 -6.926 1 50.41 108 PRO B C 1
ATOM 2309 O O . PRO B 1 108 ? 0.062 15.508 -6.75 1 50.41 108 PRO B O 1
ATOM 2312 N N . THR B 1 109 ? -0.912 17.609 -6.41 1 46.34 109 THR B N 1
ATOM 2313 C CA . THR B 1 109 ? -0.014 17.844 -5.285 1 46.34 109 THR B CA 1
ATOM 2314 C C . THR B 1 109 ? -0.534 17.156 -4.023 1 46.34 109 THR B C 1
ATOM 2316 O O . THR B 1 109 ? 0.185 17.062 -3.027 1 46.34 109 THR B O 1
ATOM 2319 N N . LEU B 1 110 ? -1.814 17.281 -3.902 1 47.19 110 LEU B N 1
ATOM 2320 C CA . LEU B 1 110 ? -2.467 16.562 -2.811 1 47.19 110 LEU B CA 1
ATOM 2321 C C . LEU B 1 110 ? -2.117 15.078 -2.846 1 47.19 110 LEU B C 1
ATOM 2323 O O . LEU B 1 110 ? -2.514 14.367 -3.77 1 47.19 110 LEU B O 1
ATOM 2327 N N . HIS B 1 111 ? -0.99 14.82 -3.008 1 43.22 111 HIS B N 1
ATOM 2328 C CA . HIS B 1 111 ? -0.606 13.414 -3.082 1 43.22 111 HIS B CA 1
ATOM 2329 C C . HIS B 1 111 ? -1.675 12.516 -2.465 1 43.22 111 HIS B C 1
ATOM 2331 O O . HIS B 1 111 ? -1.947 12.602 -1.265 1 43.22 111 HIS B O 1
ATOM 2337 N N . VAL B 1 112 ? -2.934 12.375 -2.971 1 43.66 112 VAL B N 1
ATOM 2338 C CA . VAL B 1 112 ? -3.865 11.289 -2.684 1 43.66 112 VAL B CA 1
ATOM 2339 C C . VAL B 1 112 ? -3.188 10.242 -1.8 1 43.66 112 VAL B C 1
ATOM 2341 O O . VAL B 1 112 ? -3.846 9.578 -1 1 43.66 112 VAL B O 1
ATOM 2344 N N . SER B 1 113 ? -1.846 9.992 -2.111 1 48.72 113 SER B N 1
ATOM 2345 C CA . SER B 1 113 ? -0.962 9.164 -1.296 1 48.72 113 SER B CA 1
ATOM 2346 C C . SER B 1 113 ? -1.108 9.5 0.185 1 48.72 113 SER B C 1
ATOM 2348 O O . SER B 1 113 ? -1.004 8.609 1.037 1 48.72 113 SER B O 1
ATOM 2350 N N . ASN B 1 114 ? -1.776 10.828 0.359 1 56.06 114 ASN B N 1
ATOM 2351 C CA . ASN B 1 114 ? -1.783 11.297 1.74 1 56.06 114 ASN B CA 1
ATOM 2352 C C . ASN B 1 114 ? -3.012 10.797 2.496 1 56.06 114 ASN B C 1
ATOM 2354 O O . ASN B 1 114 ? -2.904 10.344 3.635 1 56.06 114 ASN B O 1
ATOM 2358 N N . VAL B 1 115 ? -4.129 10.844 1.643 1 61.38 115 VAL B N 1
ATOM 2359 C CA . VAL B 1 115 ? -5.32 10.469 2.396 1 61.38 115 VAL B CA 1
ATOM 2360 C C . VAL B 1 115 ? -5.242 8.992 2.777 1 61.38 115 VAL B C 1
ATOM 2362 O O . VAL B 1 115 ? -5.477 8.633 3.934 1 61.38 115 VAL B O 1
ATOM 2365 N N . LEU B 1 116 ? -4.969 8.242 1.805 1 66.5 116 LEU B N 1
ATOM 2366 C CA . LEU B 1 116 ? -4.887 6.812 2.094 1 66.5 116 LEU B CA 1
ATOM 2367 C C . LEU B 1 116 ? -3.732 6.516 3.047 1 66.5 116 LEU B C 1
ATOM 2369 O O . LEU B 1 116 ? -3.852 5.66 3.926 1 66.5 116 LEU B O 1
ATOM 2373 N N . GLU B 1 117 ? -2.795 7.312 2.85 1 68.25 117 GLU B N 1
ATOM 2374 C CA . GLU B 1 117 ? -1.702 7.191 3.811 1 68.25 117 GLU B CA 1
ATOM 2375 C C . GLU B 1 117 ? -2.168 7.527 5.223 1 68.25 117 GLU B C 1
ATOM 2377 O O . GLU B 1 117 ? -1.828 6.828 6.18 1 68.25 117 GLU B O 1
ATOM 2382 N N . LEU B 1 118 ? -2.924 8.609 5.223 1 70.25 118 LEU B N 1
ATOM 2383 C CA . LEU B 1 118 ? -3.457 9.047 6.508 1 70.25 118 LEU B CA 1
ATOM 2384 C C . LEU B 1 118 ? -4.387 7.988 7.102 1 70.25 118 LEU B C 1
ATOM 2386 O O . LEU B 1 118 ? -4.285 7.66 8.281 1 70.25 118 LEU B O 1
ATOM 2390 N N . VAL B 1 119 ? -5.172 7.434 6.27 1 79 119 VAL B N 1
ATOM 2391 C CA . VAL B 1 119 ? -6.133 6.434 6.719 1 79 119 VAL B CA 1
ATOM 2392 C C . VAL B 1 119 ? -5.398 5.172 7.172 1 79 119 VAL B C 1
ATOM 2394 O O . VAL B 1 119 ? -5.688 4.629 8.234 1 79 119 VAL B O 1
ATOM 2397 N N . LEU B 1 120 ? -4.461 4.793 6.402 1 79.19 120 LEU B N 1
ATOM 2398 C CA . LEU B 1 120 ? -3.707 3.59 6.742 1 79.19 120 LEU B CA 1
ATOM 2399 C C . LEU B 1 120 ? -2.885 3.803 8.008 1 79.19 120 LEU B C 1
ATOM 2401 O O . LEU B 1 120 ? -2.713 2.877 8.805 1 79.19 120 LEU B O 1
ATOM 2405 N N . GLU B 1 121 ? -2.512 5.008 8.188 1 74.38 121 GLU B N 1
ATOM 2406 C CA . GLU B 1 121 ? -1.718 5.34 9.367 1 74.38 121 GLU B CA 1
ATOM 2407 C C . GLU B 1 121 ? -2.588 5.395 10.617 1 74.38 121 GLU B C 1
ATOM 2409 O O . GLU B 1 121 ? -2.207 4.875 11.672 1 74.38 121 GLU B O 1
ATOM 2414 N N . GLU B 1 122 ? -3.689 6.004 10.5 1 76.56 122 GLU B N 1
ATOM 2415 C CA . GLU B 1 122 ? -4.492 6.316 11.672 1 76.56 122 GLU B CA 1
ATOM 2416 C C . GLU B 1 122 ? -5.488 5.199 11.977 1 76.56 122 GLU B C 1
ATOM 2418 O O . GLU B 1 122 ? -5.844 4.969 13.133 1 76.56 122 GLU B O 1
ATOM 2423 N N . CYS B 1 123 ? -5.898 4.559 10.93 1 81.94 123 CYS B N 1
ATOM 2424 C CA . CYS B 1 123 ? -6.949 3.576 11.172 1 81.94 123 CYS B CA 1
ATOM 2425 C C . CYS B 1 123 ? -6.836 2.406 10.203 1 81.94 123 CYS B C 1
ATOM 2427 O O . CYS B 1 123 ? -7.848 1.824 9.805 1 81.94 123 CYS B O 1
ATOM 2429 N N . GLY B 1 124 ? -5.684 2.135 9.859 1 84.25 124 GLY B N 1
ATOM 2430 C CA . GLY B 1 124 ? -5.449 1.065 8.898 1 84.25 124 GLY B CA 1
ATOM 2431 C C . GLY B 1 124 ? -6.023 -0.266 9.336 1 84.25 124 GLY B C 1
ATOM 2432 O O . GLY B 1 124 ? -6.672 -0.959 8.555 1 84.25 124 GLY B O 1
ATOM 2433 N N . ASP B 1 125 ? -5.832 -0.579 10.594 1 87.81 125 ASP B N 1
ATOM 2434 C CA . ASP B 1 125 ? -6.348 -1.832 11.133 1 87.81 125 ASP B CA 1
ATOM 2435 C C . ASP B 1 125 ? -7.871 -1.874 11.062 1 87.81 125 ASP B C 1
ATOM 2437 O O . ASP B 1 125 ? -8.453 -2.885 10.664 1 87.81 125 ASP B O 1
ATOM 2441 N N . ASP B 1 126 ? -8.422 -0.789 11.461 1 88.31 126 ASP B N 1
ATOM 2442 C CA . ASP B 1 126 ? -9.875 -0.719 11.438 1 88.31 126 ASP B CA 1
ATOM 2443 C C . ASP B 1 126 ? -10.406 -0.809 10.008 1 88.31 126 ASP B C 1
ATOM 2445 O O . ASP B 1 126 ? -11.367 -1.531 9.742 1 88.31 126 ASP B O 1
ATOM 2449 N N . LEU B 1 127 ? -9.836 -0.105 9.086 1 89.31 127 LEU B N 1
ATOM 2450 C CA . LEU B 1 127 ? -10.219 -0.158 7.68 1 89.31 127 LEU B CA 1
ATOM 2451 C C . LEU B 1 127 ? -10.141 -1.584 7.145 1 89.31 127 LEU B C 1
ATOM 2453 O O . LEU B 1 127 ? -11.078 -2.07 6.512 1 89.31 127 LEU B O 1
ATOM 2457 N N . MET B 1 128 ? -9.031 -2.221 7.418 1 92.88 128 MET B N 1
ATOM 2458 C CA . MET B 1 128 ? -8.844 -3.584 6.93 1 92.88 128 MET B CA 1
ATOM 2459 C C . MET B 1 128 ? -9.852 -4.535 7.566 1 92.88 128 MET B C 1
ATOM 2461 O O . MET B 1 128 ? -10.445 -5.371 6.883 1 92.88 128 MET B O 1
ATOM 2465 N N . ARG B 1 129 ? -10.031 -4.41 8.836 1 94.19 129 ARG B N 1
ATOM 2466 C CA . ARG B 1 129 ? -10.969 -5.27 9.539 1 94.19 129 ARG B CA 1
ATOM 2467 C C . ARG B 1 129 ? -12.375 -5.137 8.953 1 94.19 129 ARG B C 1
ATOM 2469 O O . ARG B 1 129 ? -13.023 -6.137 8.641 1 94.19 129 ARG B O 1
ATOM 2476 N N . ARG B 1 130 ? -12.828 -3.92 8.797 1 93.44 130 ARG B N 1
ATOM 2477 C CA . ARG B 1 130 ? -14.156 -3.658 8.25 1 93.44 130 ARG B CA 1
ATOM 2478 C C . ARG B 1 130 ? -14.273 -4.191 6.824 1 93.44 130 ARG B C 1
ATOM 2480 O O . ARG B 1 130 ? -15.32 -4.727 6.441 1 93.44 130 ARG B O 1
ATOM 2487 N N . SER B 1 131 ? -13.258 -3.982 6.035 1 94.75 131 SER B N 1
ATOM 2488 C CA . SER B 1 131 ? -13.258 -4.445 4.648 1 94.75 131 SER B CA 1
ATOM 2489 C C . SER B 1 131 ? -13.297 -5.969 4.578 1 94.75 131 SER B C 1
ATOM 2491 O O . SER B 1 131 ? -14.031 -6.535 3.762 1 94.75 131 SER B O 1
ATOM 2493 N N . VAL B 1 132 ? -12.508 -6.59 5.414 1 96.44 132 VAL B N 1
ATOM 2494 C CA . VAL B 1 132 ? -12.508 -8.047 5.465 1 96.44 132 VAL B CA 1
ATOM 2495 C C . VAL B 1 132 ? -13.883 -8.555 5.871 1 96.44 132 VAL B C 1
ATOM 2497 O O . VAL B 1 132 ? -14.422 -9.477 5.25 1 96.44 132 VAL B O 1
ATOM 2500 N N . GLU B 1 133 ? -14.453 -7.938 6.824 1 95.5 133 GLU B N 1
ATOM 2501 C CA . GLU B 1 133 ? -15.789 -8.312 7.281 1 95.5 133 GLU B CA 1
ATOM 2502 C C . GLU B 1 133 ? -16.812 -8.195 6.156 1 95.5 133 GLU B C 1
ATOM 2504 O O . GLU B 1 133 ? -17.734 -9.008 6.055 1 95.5 133 GLU B O 1
ATOM 2509 N N . PHE B 1 134 ? -16.609 -7.25 5.367 1 96.25 134 PHE B N 1
ATOM 2510 C CA . PHE B 1 134 ? -17.484 -7.047 4.219 1 96.25 134 PHE B CA 1
ATOM 2511 C C . PHE B 1 134 ? -17.359 -8.195 3.225 1 96.25 134 PHE B C 1
ATOM 2513 O O . PHE B 1 134 ? -18.344 -8.633 2.639 1 96.25 134 PHE B O 1
ATOM 2520 N N . TRP B 1 135 ? -16.203 -8.688 3.004 1 97.06 135 TRP B N 1
ATOM 2521 C CA . TRP B 1 135 ? -15.938 -9.664 1.952 1 97.06 135 TRP B CA 1
ATOM 2522 C C . TRP B 1 135 ? -16.266 -11.078 2.426 1 97.06 135 TRP B C 1
ATOM 2524 O O . TRP B 1 135 ? -16.469 -11.984 1.611 1 97.06 135 TRP B O 1
ATOM 2534 N N . VAL B 1 136 ? -16.281 -11.359 3.711 1 97.38 136 VAL B N 1
ATOM 2535 C CA . VAL B 1 136 ? -16.438 -12.703 4.254 1 97.38 136 VAL B CA 1
ATOM 2536 C C . VAL B 1 136 ? -17.734 -13.32 3.734 1 97.38 136 VAL B C 1
ATOM 2538 O O . VAL B 1 136 ? -17.719 -14.43 3.184 1 97.38 136 VAL B O 1
ATOM 2541 N N . PRO B 1 137 ? -18.844 -12.625 3.807 1 96.75 137 PRO B N 1
ATOM 2542 C CA . PRO B 1 137 ? -20.078 -13.242 3.309 1 96.75 137 PRO B CA 1
ATOM 2543 C C . PRO B 1 137 ? -20.047 -13.492 1.802 1 96.75 137 PRO B C 1
ATOM 2545 O O . PRO B 1 137 ? -20.641 -14.453 1.318 1 96.75 137 PRO B O 1
ATOM 2548 N N . GLN B 1 138 ? -19.406 -12.602 1.037 1 97.31 138 GLN B N 1
ATOM 2549 C CA . GLN B 1 138 ? -19.281 -12.812 -0.401 1 97.31 138 GLN B CA 1
ATOM 2550 C C . GLN B 1 138 ? -18.453 -14.07 -0.703 1 97.31 138 GLN B C 1
ATOM 2552 O O . GLN B 1 138 ? -18.797 -14.836 -1.606 1 97.31 138 GLN B O 1
ATOM 2557 N N . VAL B 1 139 ? -17.422 -14.328 0.067 1 97.5 139 VAL B N 1
ATOM 2558 C CA . VAL B 1 139 ? -16.562 -15.492 -0.097 1 97.5 139 VAL B CA 1
ATOM 2559 C C . VAL B 1 139 ? -17.344 -16.766 0.274 1 97.5 139 VAL B C 1
ATOM 2561 O O . VAL B 1 139 ? -17.266 -17.766 -0.435 1 97.5 139 VAL B O 1
ATOM 2564 N N . GLU B 1 140 ? -18.062 -16.688 1.378 1 97 140 GLU B N 1
ATOM 2565 C CA . GLU B 1 140 ? -18.859 -17.844 1.81 1 97 140 GLU B CA 1
ATOM 2566 C C . GLU B 1 140 ? -19.906 -18.219 0.757 1 97 140 GLU B C 1
ATOM 2568 O O . GLU B 1 140 ? -20.109 -19.406 0.477 1 97 140 GLU B O 1
ATOM 2573 N N . ALA B 1 141 ? -20.531 -17.234 0.212 1 96.44 141 ALA B N 1
ATOM 2574 C CA . ALA B 1 141 ? -21.5 -17.484 -0.849 1 96.44 141 ALA B CA 1
ATOM 2575 C C . ALA B 1 141 ? -20.844 -18.156 -2.057 1 96.44 141 ALA B C 1
ATOM 2577 O O . ALA B 1 141 ? -21.406 -19.062 -2.656 1 96.44 141 ALA B O 1
ATOM 2578 N N . ALA B 1 142 ? -19.703 -17.672 -2.387 1 96.88 142 ALA B N 1
ATOM 2579 C CA . ALA B 1 142 ? -18.969 -18.234 -3.512 1 96.88 142 ALA B CA 1
ATOM 2580 C C . ALA B 1 142 ? -18.578 -19.688 -3.248 1 96.88 142 ALA B C 1
ATOM 2582 O O . ALA B 1 142 ? -18.594 -20.516 -4.16 1 96.88 142 ALA B O 1
ATOM 2583 N N . LYS B 1 143 ? -18.203 -19.969 -2.021 1 95.62 143 LYS B N 1
ATOM 2584 C CA . LYS B 1 143 ? -17.906 -21.344 -1.628 1 95.62 143 LYS B CA 1
ATOM 2585 C C . LYS B 1 143 ? -19.125 -22.25 -1.811 1 95.62 143 LYS B C 1
ATOM 2587 O O . LYS B 1 143 ? -19.016 -23.359 -2.344 1 95.62 143 LYS B O 1
ATOM 2592 N N . HIS B 1 144 ? -20.219 -21.781 -1.378 1 94.62 144 HIS B N 1
ATOM 2593 C CA . HIS B 1 144 ? -21.453 -22.531 -1.478 1 94.62 144 HIS B CA 1
ATOM 2594 C C . HIS B 1 144 ? -21.828 -22.781 -2.934 1 94.62 144 HIS B C 1
ATOM 2596 O O . HIS B 1 144 ? -22.391 -23.844 -3.26 1 94.62 144 HIS B O 1
ATOM 2602 N N . ARG B 1 145 ? -21.5 -21.875 -3.785 1 95.25 145 ARG B N 1
ATOM 2603 C CA . ARG B 1 145 ? -21.812 -22 -5.207 1 95.25 145 ARG B CA 1
ATOM 2604 C C . ARG B 1 145 ? -20.75 -22.828 -5.922 1 95.25 145 ARG B C 1
ATOM 2606 O O . ARG B 1 145 ? -20.875 -23.094 -7.117 1 95.25 145 ARG B O 1
ATOM 2613 N N . GLY B 1 146 ? -19.656 -23.078 -5.266 1 94.56 146 GLY B N 1
ATOM 2614 C CA . GLY B 1 146 ? -18.609 -23.891 -5.836 1 94.56 146 GLY B CA 1
ATOM 2615 C C . GLY B 1 146 ? -17.672 -23.109 -6.73 1 94.56 146 GLY B C 1
ATOM 2616 O O . GLY B 1 146 ? -16.984 -23.688 -7.578 1 94.56 146 GLY B O 1
ATOM 2617 N N . GLU B 1 147 ? -17.625 -21.766 -6.539 1 94.75 147 GLU B N 1
ATOM 2618 C CA . GLU B 1 147 ? -16.766 -20.906 -7.355 1 94.75 147 GLU B CA 1
ATOM 2619 C C . GLU B 1 147 ? -15.312 -20.984 -6.922 1 94.75 147 GLU B C 1
ATOM 2621 O O . GLU B 1 147 ? -14.406 -20.688 -7.703 1 94.75 147 GLU B O 1
ATOM 2626 N N . ILE B 1 148 ? -15.094 -21.297 -5.652 1 95.5 148 ILE B N 1
ATOM 2627 C CA . ILE B 1 148 ? -13.734 -21.344 -5.121 1 95.5 148 ILE B CA 1
ATOM 2628 C C . ILE B 1 148 ? -13.531 -22.656 -4.352 1 95.5 148 ILE B C 1
ATOM 2630 O O . ILE B 1 148 ? -14.461 -23.453 -4.203 1 95.5 148 ILE B O 1
ATOM 2634 N N . GLY B 1 149 ? -12.234 -22.891 -4.039 1 90.62 149 GLY B N 1
ATOM 2635 C CA . GLY B 1 149 ? -11.914 -24.125 -3.348 1 90.62 149 GLY B CA 1
ATOM 2636 C C . GLY B 1 149 ? -12.641 -24.281 -2.023 1 90.62 149 GLY B C 1
ATOM 2637 O O . GLY B 1 149 ? -12.797 -23.312 -1.285 1 90.62 149 GLY B O 1
ATOM 2638 N N . GLY B 1 150 ? -13.07 -25.469 -1.712 1 86.75 150 GLY B N 1
ATOM 2639 C CA . GLY B 1 150 ? -13.812 -25.75 -0.492 1 86.75 150 GLY B CA 1
ATOM 2640 C C . GLY B 1 150 ? -12.961 -25.656 0.759 1 86.75 150 GLY B C 1
ATOM 2641 O O . GLY B 1 150 ? -13.484 -25.453 1.856 1 86.75 150 GLY B O 1
ATOM 2642 N N . ASP B 1 151 ? -11.664 -25.656 0.633 1 90.19 151 ASP B N 1
ATOM 2643 C CA . ASP B 1 151 ? -10.766 -25.688 1.787 1 90.19 151 ASP B CA 1
ATOM 2644 C C . ASP B 1 151 ? -10.25 -24.281 2.111 1 90.19 151 ASP B C 1
ATOM 2646 O O . ASP B 1 151 ? -9.484 -24.109 3.059 1 90.19 151 ASP B O 1
ATOM 2650 N N . VAL B 1 152 ? -10.789 -23.359 1.475 1 91.94 152 VAL B N 1
ATOM 2651 C CA . VAL B 1 152 ? -10.336 -21.984 1.669 1 91.94 152 VAL B CA 1
ATOM 2652 C C . VAL B 1 152 ? -11.008 -21.391 2.9 1 91.94 152 VAL B C 1
ATOM 2654 O O . VAL B 1 152 ? -12.234 -21.469 3.041 1 91.94 152 VAL B O 1
ATOM 2657 N N . ASP B 1 153 ? -10.227 -20.891 3.857 1 95.44 153 ASP B N 1
ATOM 2658 C CA . ASP B 1 153 ? -10.789 -20.141 4.977 1 95.44 153 ASP B CA 1
ATOM 2659 C C . ASP B 1 153 ? -11.375 -18.812 4.512 1 95.44 153 ASP B C 1
ATOM 2661 O O . ASP B 1 153 ? -10.695 -18.031 3.838 1 95.44 153 ASP B O 1
ATOM 2665 N N . ALA B 1 154 ? -12.625 -18.609 4.891 1 96.88 154 ALA B N 1
ATOM 2666 C CA . ALA B 1 154 ? -13.352 -17.469 4.371 1 96.88 154 ALA B CA 1
ATOM 2667 C C . ALA B 1 154 ? -12.68 -16.156 4.793 1 96.88 154 ALA B C 1
ATOM 2669 O O . ALA B 1 154 ? -12.609 -15.211 4.008 1 96.88 154 ALA B O 1
ATOM 2670 N N . THR B 1 155 ? -12.203 -16.047 6.023 1 97.12 155 THR B N 1
ATOM 2671 C CA . THR B 1 155 ? -11.562 -14.828 6.516 1 97.12 155 THR B CA 1
ATOM 2672 C C . THR B 1 155 ? -10.219 -14.609 5.828 1 97.12 155 THR B C 1
ATOM 2674 O O . THR B 1 155 ? -9.891 -13.492 5.43 1 97.12 155 THR B O 1
ATOM 2677 N N . GLU B 1 156 ? -9.469 -15.648 5.652 1 96.81 156 GLU B N 1
ATOM 2678 C CA . GLU B 1 156 ? -8.195 -15.562 4.941 1 96.81 156 GLU B CA 1
ATOM 2679 C C . GLU B 1 156 ? -8.406 -15.156 3.484 1 96.81 156 GLU B C 1
ATOM 2681 O O . GLU B 1 156 ? -7.656 -14.328 2.953 1 96.81 156 GLU B O 1
ATOM 2686 N N . ALA B 1 157 ? -9.406 -15.742 2.922 1 97.69 157 ALA B N 1
ATOM 2687 C CA . ALA B 1 157 ? -9.727 -15.414 1.537 1 97.69 157 ALA B CA 1
ATOM 2688 C C . ALA B 1 157 ? -10.172 -13.953 1.406 1 97.69 157 ALA B C 1
ATOM 2690 O O . ALA B 1 157 ? -9.781 -13.266 0.462 1 97.69 157 ALA B O 1
ATOM 2691 N N . ALA B 1 158 ? -10.992 -13.516 2.354 1 97.69 158 ALA B N 1
ATOM 2692 C CA . ALA B 1 158 ? -11.461 -12.133 2.359 1 97.69 158 ALA B CA 1
ATOM 2693 C C . ALA B 1 158 ? -10.297 -11.156 2.477 1 97.69 158 ALA B C 1
ATOM 2695 O O . ALA B 1 158 ? -10.258 -10.141 1.777 1 97.69 158 ALA B O 1
ATOM 2696 N N . GLU B 1 159 ? -9.375 -11.438 3.32 1 97.25 159 GLU B N 1
ATOM 2697 C CA . GLU B 1 159 ? -8.195 -10.594 3.469 1 97.25 159 GLU B CA 1
ATOM 2698 C C . GLU B 1 159 ? -7.355 -10.594 2.193 1 97.25 159 GLU B C 1
ATOM 2700 O O . GLU B 1 159 ? -6.84 -9.555 1.787 1 97.25 159 GLU B O 1
ATOM 2705 N N . TRP B 1 160 ? -7.199 -11.758 1.621 1 97.12 160 TRP B N 1
ATOM 2706 C CA . TRP B 1 160 ? -6.477 -11.883 0.359 1 97.12 160 TRP B CA 1
ATOM 2707 C C . TRP B 1 160 ? -7.074 -10.969 -0.706 1 97.12 160 TRP B C 1
ATOM 2709 O O . TRP B 1 160 ? -6.355 -10.219 -1.366 1 97.12 160 TRP B O 1
ATOM 2719 N N . ILE B 1 161 ? -8.359 -11.031 -0.826 1 97.69 161 ILE B N 1
ATOM 2720 C CA . ILE B 1 161 ? -9.07 -10.188 -1.785 1 97.69 161 ILE B CA 1
ATOM 2721 C C . ILE B 1 161 ? -8.797 -8.719 -1.49 1 97.69 161 ILE B C 1
ATOM 2723 O O . ILE B 1 161 ? -8.391 -7.965 -2.379 1 97.69 161 ILE B O 1
ATOM 2727 N N . MET B 1 162 ? -8.953 -8.367 -0.306 1 95.75 162 MET B N 1
ATOM 2728 C CA . MET B 1 162 ? -8.859 -6.953 0.05 1 95.75 162 MET B CA 1
ATOM 2729 C C . MET B 1 162 ? -7.422 -6.453 -0.089 1 95.75 162 MET B C 1
ATOM 2731 O O . MET B 1 162 ? -7.191 -5.324 -0.52 1 95.75 162 MET B O 1
ATOM 2735 N N . ARG B 1 163 ? -6.504 -7.234 0.345 1 94.31 163 ARG B N 1
ATOM 2736 C CA . ARG B 1 163 ? -5.102 -6.859 0.213 1 94.31 163 ARG B CA 1
ATOM 2737 C C . ARG B 1 163 ? -4.75 -6.559 -1.239 1 94.31 163 ARG B C 1
ATOM 2739 O O . ARG B 1 163 ? -4.082 -5.562 -1.529 1 94.31 163 ARG B O 1
ATOM 2746 N N . THR B 1 164 ? -5.148 -7.355 -2.105 1 95.62 164 THR B N 1
ATOM 2747 C CA . THR B 1 164 ? -4.898 -7.164 -3.529 1 95.62 164 THR B CA 1
ATOM 2748 C C . THR B 1 164 ? -5.609 -5.914 -4.043 1 95.62 164 THR B C 1
ATOM 2750 O O . THR B 1 164 ? -5.008 -5.09 -4.734 1 95.62 164 THR B O 1
ATOM 2753 N N . LEU B 1 165 ? -6.832 -5.84 -3.707 1 95.06 165 LEU B N 1
ATOM 2754 C CA . LEU B 1 165 ? -7.602 -4.688 -4.164 1 95.06 165 LEU B CA 1
ATOM 2755 C C . LEU B 1 165 ? -6.988 -3.387 -3.652 1 95.06 165 LEU B C 1
ATOM 2757 O O . LEU B 1 165 ? -6.875 -2.414 -4.398 1 95.06 165 LEU B O 1
ATOM 2761 N N . MET B 1 166 ? -6.566 -3.342 -2.416 1 92.44 166 MET B N 1
ATOM 2762 C CA . MET B 1 166 ? -5.969 -2.148 -1.827 1 92.44 166 MET B CA 1
ATOM 2763 C C . MET B 1 166 ? -4.637 -1.822 -2.496 1 92.44 166 MET B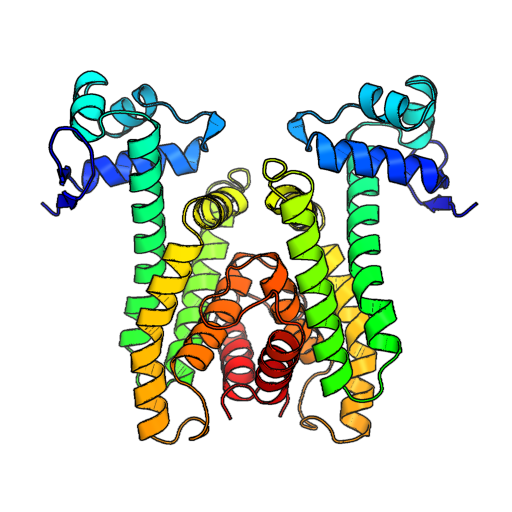 C 1
ATOM 2765 O O . MET B 1 166 ? -4.25 -0.655 -2.588 1 92.44 166 MET B O 1
ATOM 2769 N N . SER B 1 167 ? -3.945 -2.848 -2.963 1 91 167 SER B N 1
ATOM 2770 C CA . SER B 1 167 ? -2.68 -2.617 -3.648 1 91 167 SER B CA 1
ATOM 2771 C C . SER B 1 167 ? -2.873 -1.766 -4.898 1 91 167 SER B C 1
ATOM 2773 O O . SER B 1 167 ? -1.949 -1.078 -5.34 1 91 167 SER B O 1
ATOM 2775 N N . ILE B 1 168 ? -4.051 -1.785 -5.531 1 92.12 168 ILE B N 1
ATOM 2776 C CA . ILE B 1 168 ? -4.359 -0.958 -6.695 1 92.12 168 ILE B CA 1
ATOM 2777 C C . ILE B 1 168 ? -4.246 0.518 -6.32 1 92.12 168 ILE B C 1
ATOM 2779 O O . ILE B 1 168 ? -3.758 1.328 -7.113 1 92.12 168 ILE B O 1
ATOM 2783 N N . GLU B 1 169 ? -4.656 0.808 -5.133 1 86.38 169 GLU B N 1
ATOM 2784 C CA . GLU B 1 169 ? -4.672 2.186 -4.648 1 86.38 169 GLU B CA 1
ATOM 2785 C C . GLU B 1 169 ? -3.258 2.699 -4.398 1 86.38 169 GLU B C 1
ATOM 2787 O O . GLU B 1 169 ? -2.969 3.875 -4.625 1 86.38 169 GLU B O 1
ATOM 2792 N N . VAL B 1 170 ? -2.367 1.764 -4.023 1 84.44 170 VAL B N 1
ATOM 2793 C CA . VAL B 1 170 ? -1.137 2.24 -3.398 1 84.44 170 VAL B CA 1
ATOM 2794 C C . VAL B 1 170 ? 0.05 1.969 -4.32 1 84.44 170 VAL B C 1
ATOM 2796 O O . VAL B 1 170 ? 1.037 2.709 -4.305 1 84.44 170 VAL B O 1
ATOM 2799 N N . LEU B 1 171 ? -0.066 0.964 -5.086 1 89.25 171 LEU B N 1
ATOM 2800 C CA . LEU B 1 171 ? 1.114 0.553 -5.836 1 89.25 171 LEU B CA 1
ATOM 2801 C C . LEU B 1 171 ? 0.958 0.883 -7.316 1 89.25 171 LEU B C 1
ATOM 2803 O O . LEU B 1 171 ? -0.128 0.725 -7.883 1 89.25 171 LEU B O 1
ATOM 2807 N N . PRO B 1 172 ? 2.109 1.305 -7.938 1 89.88 172 PRO B N 1
ATOM 2808 C CA . PRO B 1 172 ? 2.088 1.48 -9.391 1 89.88 172 PRO B CA 1
ATOM 2809 C C . PRO B 1 172 ? 1.847 0.172 -10.141 1 89.88 172 PRO B C 1
ATOM 2811 O O . PRO B 1 172 ? 2.033 -0.91 -9.578 1 89.88 172 PRO B O 1
ATOM 2814 N N . ALA B 1 173 ? 1.326 0.327 -11.289 1 92.69 173 ALA B N 1
ATOM 2815 C CA . ALA B 1 173 ? 1.151 -0.814 -12.188 1 92.69 173 ALA B CA 1
ATOM 2816 C C . ALA B 1 173 ? 2.145 -0.76 -13.344 1 92.69 173 ALA B C 1
ATOM 2818 O O . ALA B 1 173 ? 2.402 0.311 -13.898 1 92.69 173 ALA B O 1
ATOM 2819 N N . ILE B 1 174 ? 2.658 -1.858 -13.625 1 92.56 174 ILE B N 1
ATOM 2820 C CA . ILE B 1 174 ? 3.672 -1.942 -14.672 1 92.56 174 ILE B CA 1
ATOM 2821 C C . ILE B 1 174 ? 3.086 -2.629 -15.898 1 92.56 174 ILE B C 1
ATOM 2823 O O . ILE B 1 174 ? 3.25 -2.146 -17.031 1 92.56 174 ILE B O 1
ATOM 2827 N N . SER B 1 175 ? 2.438 -3.646 -15.727 1 93.38 175 SER B N 1
ATOM 2828 C CA . SER B 1 175 ? 2.006 -4.48 -16.844 1 93.38 175 SER B CA 1
ATOM 2829 C C . SER B 1 175 ? 0.511 -4.324 -17.094 1 93.38 175 SER B C 1
ATOM 2831 O O . SER B 1 175 ? -0.004 -4.812 -18.109 1 93.38 175 SER B O 1
ATOM 2833 N N . VAL B 1 176 ? -0.192 -3.744 -16.172 1 93.81 176 VAL B N 1
ATOM 2834 C CA . VAL B 1 176 ? -1.635 -3.596 -16.328 1 93.81 176 VAL B CA 1
ATOM 2835 C C . VAL B 1 176 ? -1.999 -2.115 -16.391 1 93.81 176 VAL B C 1
ATOM 2837 O O . VAL B 1 176 ? -1.586 -1.333 -15.531 1 93.81 176 VAL B O 1
ATOM 2840 N N . ASP B 1 177 ? -2.709 -1.752 -17.422 1 94.94 177 ASP B N 1
ATOM 2841 C CA . ASP B 1 177 ? -3.23 -0.395 -17.547 1 94.94 177 ASP B CA 1
ATOM 2842 C C . ASP B 1 177 ? -4.418 -0.173 -16.625 1 94.94 177 ASP B C 1
ATOM 2844 O O . ASP B 1 177 ? -5.527 -0.636 -16.906 1 94.94 177 ASP B O 1
ATOM 2848 N N . LEU B 1 178 ? -4.281 0.591 -15.594 1 94.25 178 LEU B N 1
ATOM 2849 C CA . LEU B 1 178 ? -5.293 0.777 -14.562 1 94.25 178 LEU B CA 1
ATOM 2850 C C . LEU B 1 178 ? -6.391 1.723 -15.039 1 94.25 178 LEU B C 1
ATOM 2852 O O . LEU B 1 178 ? -7.434 1.85 -14.391 1 94.25 178 LEU B O 1
ATOM 2856 N N . THR B 1 179 ? -6.191 2.357 -16.188 1 92.94 179 THR B N 1
ATOM 2857 C CA . THR B 1 179 ? -7.195 3.285 -16.688 1 92.94 179 THR B CA 1
ATOM 2858 C C . THR B 1 179 ? -8.188 2.564 -17.594 1 92.94 179 THR B C 1
ATOM 2860 O O . THR B 1 179 ? -9.195 3.146 -18.016 1 92.94 179 THR B O 1
ATOM 2863 N N . ASP B 1 180 ? -7.926 1.333 -17.938 1 97 180 ASP B N 1
ATOM 2864 C CA . ASP B 1 180 ? -8.82 0.502 -18.734 1 97 180 ASP B CA 1
ATOM 2865 C C . ASP B 1 180 ? -9.586 -0.488 -17.859 1 97 180 ASP B C 1
ATOM 2867 O O . ASP B 1 180 ? -9.023 -1.496 -17.422 1 97 180 ASP B O 1
ATOM 2871 N N . PRO B 1 181 ? -10.836 -0.23 -17.672 1 96.69 181 PRO B N 1
ATOM 2872 C CA . PRO B 1 181 ? -11.617 -1.063 -16.75 1 96.69 181 PRO B CA 1
ATOM 2873 C C . PRO B 1 181 ? -11.641 -2.533 -17.156 1 96.69 181 PRO B C 1
ATOM 2875 O O . PRO B 1 181 ? -11.688 -3.418 -16.297 1 96.69 181 PRO B O 1
ATOM 2878 N N . ASN B 1 182 ? -11.633 -2.799 -18.438 1 97.88 182 ASN B N 1
ATOM 2879 C CA . ASN B 1 182 ? -11.641 -4.188 -18.891 1 97.88 182 ASN B CA 1
ATOM 2880 C C . ASN B 1 182 ? -10.352 -4.906 -18.516 1 97.88 182 ASN B C 1
ATOM 2882 O O . ASN B 1 182 ? -10.383 -6.062 -18.078 1 97.88 182 ASN B O 1
ATOM 2886 N N . ARG B 1 183 ? -9.25 -4.258 -18.672 1 97.06 183 ARG B N 1
ATOM 2887 C CA . ARG B 1 183 ? -7.969 -4.844 -18.297 1 97.06 183 ARG B CA 1
ATOM 2888 C C . ARG B 1 183 ? -7.863 -5.023 -16.797 1 97.06 183 ARG B C 1
ATOM 2890 O O . ARG B 1 183 ? -7.34 -6.031 -16.312 1 97.06 183 ARG B O 1
ATOM 2897 N N . VAL B 1 184 ? -8.375 -4.055 -16.047 1 97.81 184 VAL B N 1
ATOM 2898 C CA . VAL B 1 184 ? -8.367 -4.117 -14.594 1 97.81 184 VAL B CA 1
ATOM 2899 C C . VAL B 1 184 ? -9.188 -5.32 -14.125 1 97.81 184 VAL B C 1
ATOM 2901 O O . VAL B 1 184 ? -8.703 -6.129 -13.328 1 97.81 184 VAL B O 1
ATOM 2904 N N . ARG B 1 185 ? -10.367 -5.465 -14.68 1 97.31 185 ARG B N 1
ATOM 2905 C CA . ARG B 1 185 ? -11.242 -6.574 -14.32 1 97.31 185 ARG B CA 1
ATOM 2906 C C . ARG B 1 185 ? -10.578 -7.914 -14.602 1 97.31 185 ARG B C 1
ATOM 2908 O O . ARG B 1 185 ? -10.523 -8.789 -13.734 1 97.31 185 ARG B O 1
ATOM 2915 N N . ARG B 1 186 ? -10.125 -8.031 -15.766 1 96.19 186 ARG B N 1
ATOM 2916 C CA . ARG B 1 186 ? -9.555 -9.305 -16.203 1 96.19 186 ARG B CA 1
ATOM 2917 C C . ARG B 1 186 ? -8.328 -9.672 -15.375 1 96.19 186 ARG B C 1
ATOM 2919 O O . ARG B 1 186 ? -8.203 -10.812 -14.922 1 96.19 186 ARG B O 1
ATOM 2926 N N . TYR B 1 187 ? -7.441 -8.742 -15.172 1 97.19 187 TYR B N 1
ATOM 2927 C CA . TYR B 1 187 ? -6.191 -8.992 -14.461 1 97.19 187 TYR B CA 1
ATOM 2928 C C . TYR B 1 187 ? -6.453 -9.367 -13.008 1 97.19 187 TYR B C 1
ATOM 2930 O O . TYR B 1 187 ? -6.016 -10.43 -12.547 1 97.19 187 TYR B O 1
ATOM 2938 N N . PHE B 1 188 ? -7.195 -8.617 -12.297 1 97.38 188 PHE B N 1
ATOM 2939 C CA . PHE B 1 188 ? -7.32 -8.805 -10.859 1 97.38 188 PHE B CA 1
ATOM 2940 C C . PHE B 1 188 ? -8.281 -9.945 -10.539 1 97.38 188 PHE B C 1
ATOM 2942 O O . PHE B 1 188 ? -8.047 -10.711 -9.594 1 97.38 188 PHE B O 1
ATOM 2949 N N . SER B 1 189 ? -9.352 -10.109 -11.344 1 96.88 189 SER B N 1
ATOM 2950 C CA . SER B 1 189 ? -10.242 -11.25 -11.117 1 96.88 189 SER B CA 1
ATOM 2951 C C . SER B 1 189 ? -9.508 -12.57 -11.336 1 96.88 189 SER B C 1
ATOM 2953 O O . SER B 1 189 ? -9.617 -13.484 -10.523 1 96.88 189 SER B O 1
ATOM 2955 N N . ARG B 1 190 ? -8.758 -12.609 -12.391 1 94.81 190 ARG B N 1
ATOM 2956 C CA . ARG B 1 190 ? -8.047 -13.844 -12.711 1 94.81 190 ARG B CA 1
ATOM 2957 C C . ARG B 1 190 ? -7.051 -14.203 -11.609 1 94.81 190 ARG B C 1
ATOM 2959 O O . ARG B 1 190 ? -7.078 -15.32 -11.086 1 94.81 190 ARG B O 1
ATOM 2966 N N . PHE B 1 191 ? -6.211 -13.273 -11.211 1 95.75 191 PHE B N 1
ATOM 2967 C CA . PHE B 1 191 ? -5.125 -13.602 -10.297 1 95.75 191 PHE B CA 1
ATOM 2968 C C . PHE B 1 191 ? -5.641 -13.766 -8.875 1 95.75 191 PHE B C 1
ATOM 2970 O O . PHE B 1 191 ? -5.117 -14.57 -8.102 1 95.75 191 PHE B O 1
ATOM 2977 N N . ILE B 1 192 ? -6.68 -13.016 -8.492 1 97.44 192 ILE B N 1
ATOM 2978 C CA . ILE B 1 192 ? -7.258 -13.203 -7.164 1 97.44 192 ILE B CA 1
ATOM 2979 C C . ILE B 1 192 ? -7.852 -14.609 -7.055 1 97.44 192 ILE B C 1
ATOM 2981 O O . ILE B 1 192 ? -7.66 -15.289 -6.047 1 97.44 192 ILE B O 1
ATOM 2985 N N . LEU B 1 193 ? -8.539 -15.055 -8.07 1 96.5 193 LEU B N 1
ATOM 2986 C CA . LEU B 1 193 ? -9.273 -16.312 -7.977 1 96.5 193 LEU B CA 1
ATOM 2987 C C . LEU B 1 193 ? -8.375 -17.5 -8.297 1 96.5 193 LEU B C 1
ATOM 2989 O O . LEU B 1 193 ? -8.438 -18.531 -7.617 1 96.5 193 LEU B O 1
ATOM 2993 N N . ARG B 1 194 ? -7.414 -17.344 -9.273 1 94.38 194 ARG B N 1
ATOM 2994 C CA . ARG B 1 194 ? -6.719 -18.516 -9.789 1 94.38 194 ARG B CA 1
ATOM 2995 C C . ARG B 1 194 ? -5.223 -18.438 -9.492 1 94.38 194 ARG B C 1
ATOM 2997 O O . ARG B 1 194 ? -4.488 -19.391 -9.758 1 94.38 194 ARG B O 1
ATOM 3004 N N . GLY B 1 195 ? -4.754 -17.312 -8.922 1 95.25 195 GLY B N 1
ATOM 3005 C CA . GLY B 1 195 ? -3.322 -17.156 -8.734 1 95.25 195 GLY B CA 1
ATOM 3006 C C . GLY B 1 195 ? -2.525 -17.422 -10 1 95.25 195 GLY B C 1
ATOM 3007 O O . GLY B 1 195 ? -2.842 -16.875 -11.062 1 95.25 195 GLY B O 1
ATOM 3008 N N . LEU B 1 196 ? -1.506 -18.219 -9.82 1 94.06 196 LEU B N 1
ATOM 3009 C CA . LEU B 1 196 ? -0.635 -18.531 -10.945 1 94.06 196 LEU B CA 1
ATOM 3010 C C . LEU B 1 196 ? -0.958 -19.906 -11.516 1 94.06 196 LEU B C 1
ATOM 3012 O O . LEU B 1 196 ? -0.17 -20.469 -12.281 1 94.06 196 LEU B O 1
ATOM 3016 N N . ALA B 1 197 ? -1.989 -20.5 -11.078 1 86 197 ALA B N 1
ATOM 3017 C CA . ALA B 1 197 ? -2.418 -21.812 -11.578 1 86 197 ALA B CA 1
ATOM 3018 C C . ALA B 1 197 ? -3.023 -21.688 -12.977 1 86 197 ALA B C 1
ATOM 3020 O O . ALA B 1 197 ? -3.531 -20.625 -13.344 1 86 197 ALA B O 1
#

Organism: Mycobacteroides abscessus (strain ATCC 19977 / DSM 44196 / CCUG 20993 / CIP 104536 / JCM 13569 / NCTC 13031 / TMC 1543 / L948) (NCBI:txid561007)

Foldseek 3Di:
DDWDAFPAQVRIDDPLLLVLLLVQCLVQPLVRRDLCNSCVSSVHHSVVSCRHQVDSVRSLLSSLVVVLVVLLVQLLVQLVVDQAPLSSLLSLLLSLLVVLVVCCPPDVPSVLLRSVVSSCVNPVVVSLVVQLVSQLVVQVSNCVVVVADVPDDSSVLSSLSVVLSVCSNNPDDDPFDSVDSVSSSVVSSCCSGPNPD/DDWDAFPAQVRIDDVLLLVLLLVQCLVQPLVRRDLCNSCVSSVHHSVVSCRHQVDSVRSLLSSLVVVLVVLLVQLLVQLVVDQAPLSSLLSLLLSLLVVLVVCCPPDVPSVLLRSVVSSCVNPVVVSLVVQLVSQLVVQVSNCVVVVADVPDDSSVLSSLSVVLSVCSNNPDDDPFDSVDSVSSSVVSSCCSGPNPD

pLDDT: mean 89.54, std 11.1, range [43.22, 97.94]

Secondary structure (DSSP, 8-state):
--EEE-SSTTSEEEHHHHHHHHHHHHHHHHHH--HHHHHHHHTS-HHHHHHHHSSHHHHHHHHHHHHHHHHHHHHHHHHHT--SHHHHHHHHHHHHHHHHHHHHHH-SSS-HHHHHHHHHHHHHHHHHHHHHHHHHHHHHHHHHTTSS-TT--HHHHHHHHHHHHHHHHHS--SSS-TT-HHHHHHHHHHHHHHTT-/--EEE-SSTTSEEEHHHHHHHHHHHHHHHHHH--HHHHHHHHTS-HHHHHHHHSSHHHHHHHHHHHHHHHHHHHHHHHHHT--SHHHHHHHHHHHHHHHHHHHHHH-SSS-THHHHHHHHHHHHHHHHHHHHHHHHHHHHHHHHTTSS-TT--HHHHHHHHHHHHHHHHHS--SSS-TT-HHHHHHHHHHHHHHTT-

Nearest PDB structures (foldseek):
  3bhq-assembly1_B  TM=6.317E-01  e=1.299E-04  Mesorhizobium japonicum MAFF 303099
  6o6o-assembly1_B  TM=6.314E-01  e=2.411E-04  Mycobacterium tuberculosis
  4mo7-assembly1_A-2  TM=6.503E-01  e=6.868E-04  Pseudomonas fluorescens A506
  8fw8-assembly1_A  TM=5.889E-01  e=2.917E-04  Neisseria gonorrhoeae
  2hku-assembly1_B  TM=6.694E-01  e=1.251E-02  Rhodococcus jostii RHA1